Protein AF-A0A6N1X155-F1 (afdb_monomer)

Solvent-accessible surface area (backbone atoms only — not comparable to full-atom values): 20532 Å² total; per-residue (Å²): 117,74,68,61,56,53,57,52,52,54,53,52,52,53,53,53,52,58,60,55,64,71,73,68,86,81,75,84,86,87,83,84,83,88,81,88,90,82,86,84,84,89,85,82,80,82,87,67,89,56,66,63,59,52,60,60,65,64,61,71,56,72,65,57,56,65,49,38,53,45,31,53,48,38,38,50,52,29,49,52,49,33,46,54,55,66,66,45,98,46,94,70,56,56,69,66,59,52,50,45,31,51,52,30,34,50,54,18,46,53,34,31,52,35,28,76,69,68,74,38,55,45,38,47,24,35,14,53,25,25,33,35,50,17,24,44,22,54,66,71,66,38,57,78,56,20,69,49,23,49,54,47,14,44,52,24,45,48,48,35,53,52,54,46,32,74,77,71,54,84,53,77,60,55,57,35,49,46,50,19,47,51,25,38,41,50,12,58,51,27,61,69,42,88,90,31,55,67,64,12,53,52,25,38,50,52,13,46,53,29,46,39,59,46,51,39,62,98,47,68,79,51,64,35,59,69,52,36,52,52,36,44,48,50,36,51,53,52,50,52,51,38,53,74,38,60,49,54,79,87,48,49,63,63,50,52,53,46,44,49,49,46,27,51,31,27,19,33,23,44,12,41,20,51,51,17,63,67,27,66,62,101,76,75,83,96,70,94,72,83,93,77,76,69,86,86,83,31,45,64,76,32,29,62,21,27,42,30,28,23,52,9,36,46,28,36,51,50,14,52,51,49,48,50,39,39,73,40,51,49,80,47,86,67,42,55,44,57,23,41,50,29,36,48,50,11,53,52,27,33,51,49,15,59,75,64,38,74,75,83,74,76,74,82,81,81,80,77,78,88,76,75,79,81,83,128

Foldseek 3Di:
DVVVVVVVVVVVVVVVVVVVVVPPPPDDDDDDDDDDDDDDDDDDDDDPPCVVVVVVVPCPPPPVVVLCPLLVVLLVVLVVLLVVQCPPPDPDRPVVLNVLSVVLNVQSVVLSVCSVVVNDPSLLSSLSSLLSQLLSCVLVVVLVSVLVSQLRSLVSLLVSLVVLCVVPNDDPLSVLLNQLSVLQSQLSNLVSDPPSNVVSLVSNLSSLVSLLVNLPVLFDQLQPVVLLVVLVVVLVVLLVLLVVLAPDPVCSVVSNSSSNSLSSSLSSLVRSLVCLVPQDAPDDDDDDDDPPDDDSPHHVQLNQLSVLQNQLSVLQSQLVSLVSCCVRHHNDNSSSNSNSNSNSSSSSSNSSSVSSGDDDPPPPPPPDDPPDDPDD

InterPro domains:
  IPR012506 Lysoplasmalogenase-like [PF07947] (145-354)
  IPR012506 Lysoplasmalogenase-like [PTHR31885] (122-354)

pLDDT: mean 75.13, std 22.36, range [29.08, 97.75]

Nearest PDB structures (foldseek):
  6sgw-assembly1_E  TM=1.760E-01  e=1.455E-01  Mycolicibacterium smegmatis MC2 155
  8evm-assembly1_A  TM=2.713E-01  e=6.858E+00  synthetic construct

Radius of gyration: 26.35 Å; Cα contacts (8 Å, |Δi|>4): 391; chains: 1; bounding box: 69×54×85 Å

Secondary structure (DSSP, 8-state):
-HHHHHHHHHHHHHHHHHHHHTSS--------PPPP--PPPS------TTHHHHHHHT--HHHHHHHHHHHHHHHHHHHHHHHHHHTSSSSS--HHHHHHHHHHHHHHHHHHHHHHTTSS-HHHHHHHHHHHHHHHHHHTT-HHHHHHHHHHHHHHHHHHHHHHHHHH---HHHHHHHHHHHHHHHHHHHHHSTT-HHHHHHHHHHHHHHHHHHHHTTS-TT--HHHHHHHHHHHHHHHHHHHHTT--GGGHHHHHHHHHHHHHHHHHHHHHHHHHHHSPPS-S------S--------GGGHHHHHHHHHHHHHHHHHHHHHHHHHHT-PPTTHHHHHHHHHHHHHHHHHHHHHTSPPP----TT-S--------

Mean predicted aligned error: 14.25 Å

Organism: NCBI:txid2743470

Structure (mmCIF, N/CA/C/O backbone):
data_AF-A0A6N1X155-F1
#
_entry.id   AF-A0A6N1X155-F1
#
loop_
_atom_site.group_PDB
_atom_site.id
_atom_site.type_symbol
_atom_site.label_atom_id
_atom_site.label_alt_id
_atom_site.label_comp_id
_atom_site.label_asym_id
_atom_site.label_entity_id
_atom_site.label_seq_id
_atom_site.pdbx_PDB_ins_code
_atom_site.Cartn_x
_atom_site.Cartn_y
_atom_site.Cartn_z
_atom_site.occupancy
_atom_site.B_iso_or_equiv
_atom_site.auth_seq_id
_atom_site.auth_comp_id
_atom_site.auth_asym_id
_atom_site.auth_atom_id
_atom_site.pdbx_PDB_model_num
ATOM 1 N N . MET A 1 1 ? -30.828 19.030 -16.051 1.00 44.31 1 MET A N 1
ATOM 2 C CA . MET A 1 1 ? -29.361 18.839 -15.888 1.00 44.31 1 MET A CA 1
ATOM 3 C C . MET A 1 1 ? -28.660 19.976 -15.125 1.00 44.31 1 MET A C 1
ATOM 5 O O . MET A 1 1 ? -27.692 19.702 -14.430 1.00 44.31 1 MET A O 1
ATOM 9 N N . HIS A 1 2 ? -29.163 21.218 -15.138 1.00 33.34 2 HIS A N 1
ATOM 10 C CA . HIS A 1 2 ? -28.536 22.354 -14.431 1.00 33.34 2 HIS A CA 1
ATOM 11 C C . HIS A 1 2 ? -28.698 22.334 -12.887 1.00 33.34 2 HIS A C 1
ATOM 13 O O . HIS A 1 2 ? -27.871 22.870 -12.153 1.00 33.34 2 HIS A O 1
ATOM 19 N N . GLN A 1 3 ? -29.732 21.662 -12.369 1.00 35.00 3 GLN A N 1
ATOM 20 C CA . GLN A 1 3 ? -30.029 21.592 -10.927 1.00 35.00 3 GLN A CA 1
ATOM 21 C C . GLN A 1 3 ? -29.214 20.504 -10.195 1.00 35.00 3 GLN A C 1
ATOM 23 O O . GLN A 1 3 ? -28.827 20.687 -9.043 1.00 35.00 3 GLN A O 1
ATOM 28 N N . ALA A 1 4 ? -28.845 19.423 -10.894 1.00 34.06 4 ALA A N 1
ATOM 29 C CA . ALA A 1 4 ? -27.973 18.367 -10.368 1.00 34.06 4 ALA A CA 1
ATOM 30 C C . ALA A 1 4 ? -26.516 18.846 -10.197 1.00 34.06 4 ALA A C 1
ATOM 32 O O . ALA A 1 4 ? -25.885 18.551 -9.184 1.00 34.06 4 ALA A O 1
ATOM 33 N N . ALA A 1 5 ? -26.011 19.673 -11.120 1.00 34.91 5 ALA A N 1
ATOM 34 C CA . ALA A 1 5 ? -24.670 20.259 -11.028 1.00 34.91 5 ALA A CA 1
ATOM 35 C C . ALA A 1 5 ? -24.524 21.235 -9.840 1.00 34.91 5 ALA A C 1
ATOM 37 O O . ALA A 1 5 ? -23.495 21.241 -9.161 1.00 34.91 5 ALA A O 1
ATOM 38 N N . LYS A 1 6 ? -25.578 22.001 -9.513 1.00 35.81 6 LYS A N 1
ATOM 39 C CA . LYS A 1 6 ? -25.585 22.905 -8.347 1.00 35.81 6 LYS A CA 1
ATOM 40 C C . LYS A 1 6 ? -25.570 22.149 -7.010 1.00 35.81 6 LYS A C 1
ATOM 42 O O . LYS A 1 6 ? -24.906 22.592 -6.074 1.00 35.81 6 LYS A O 1
ATOM 47 N N . HIS A 1 7 ? -26.223 20.987 -6.917 1.00 39.19 7 HIS A N 1
ATOM 48 C CA . HIS A 1 7 ? -26.194 20.156 -5.705 1.00 39.19 7 HIS A CA 1
ATOM 49 C C . HIS A 1 7 ? -24.873 19.404 -5.491 1.00 39.19 7 HIS A C 1
ATOM 51 O O . HIS A 1 7 ? -24.472 19.211 -4.341 1.00 39.19 7 HIS A O 1
ATOM 57 N N . VAL A 1 8 ? -24.162 19.036 -6.559 1.00 43.91 8 VAL A N 1
ATOM 58 C CA . VAL A 1 8 ? -22.811 18.454 -6.459 1.00 43.91 8 VAL A CA 1
ATOM 59 C C . VAL A 1 8 ? -21.785 19.524 -6.054 1.00 43.91 8 VAL A C 1
ATOM 61 O O . VAL A 1 8 ? -20.972 19.287 -5.160 1.00 43.91 8 VAL A O 1
ATOM 64 N N . GLY A 1 9 ? -21.888 20.739 -6.609 1.00 35.25 9 GLY A N 1
ATOM 65 C CA . GLY A 1 9 ? -21.005 21.862 -6.267 1.00 35.25 9 GLY A CA 1
ATOM 66 C C . GLY A 1 9 ? -21.141 22.362 -4.822 1.00 35.25 9 GLY A C 1
ATOM 67 O O . GLY A 1 9 ? -20.134 22.661 -4.176 1.00 35.25 9 GLY A O 1
ATOM 68 N N . LEU A 1 10 ? -22.363 22.397 -4.269 1.00 42.34 10 LEU A N 1
ATOM 69 C CA . LEU A 1 10 ? -22.578 22.782 -2.865 1.00 42.34 10 LEU A CA 1
ATOM 70 C C . LEU A 1 10 ? -21.999 21.753 -1.879 1.00 42.34 10 LEU A C 1
ATOM 72 O O . LEU A 1 10 ? -21.424 22.132 -0.859 1.00 42.34 10 LEU A O 1
ATOM 76 N N . LYS A 1 11 ? -22.102 20.454 -2.194 1.00 42.59 11 LYS A N 1
ATOM 77 C CA . LYS A 1 11 ? -21.563 19.378 -1.346 1.00 42.59 11 LYS A CA 1
ATOM 78 C C . LYS A 1 11 ? -20.029 19.335 -1.364 1.00 42.59 11 LYS A C 1
ATOM 80 O O . LYS A 1 11 ? -19.429 19.096 -0.320 1.00 42.59 11 LYS A O 1
ATOM 85 N N . ALA A 1 12 ? -19.394 19.652 -2.496 1.00 36.44 12 ALA A N 1
ATOM 86 C CA . ALA A 1 12 ? -17.934 19.746 -2.604 1.00 36.44 12 ALA A CA 1
ATOM 87 C C . ALA A 1 12 ? -17.347 20.935 -1.814 1.00 36.44 12 ALA A C 1
ATOM 89 O O . ALA A 1 12 ? -16.313 20.799 -1.159 1.00 36.44 12 ALA A O 1
ATOM 90 N N . ARG A 1 13 ? -18.032 22.089 -1.801 1.00 40.59 13 ARG A N 1
ATOM 91 C CA . ARG A 1 13 ? -17.619 23.258 -1.000 1.00 40.59 13 ARG A CA 1
ATOM 92 C C . ARG A 1 13 ? -17.773 23.033 0.506 1.00 40.59 13 ARG A C 1
ATOM 94 O O . ARG A 1 13 ? -16.893 23.432 1.265 1.00 40.59 13 ARG A O 1
ATOM 101 N N . ALA A 1 14 ? -18.826 22.335 0.935 1.00 43.00 14 ALA A N 1
ATOM 102 C CA . ALA A 1 14 ? -18.977 21.923 2.332 1.00 43.00 14 ALA A CA 1
ATOM 103 C C . ALA A 1 14 ? -17.871 20.937 2.763 1.00 43.00 14 ALA A C 1
ATOM 105 O O . ALA A 1 14 ? -17.342 21.048 3.866 1.00 43.00 14 ALA A O 1
ATOM 106 N N . PHE A 1 15 ? -17.466 20.026 1.870 1.00 41.22 15 PHE A N 1
ATOM 107 C CA . PHE A 1 15 ? -16.380 19.068 2.107 1.00 41.22 15 PHE A CA 1
ATOM 108 C C . PHE A 1 15 ? -15.010 19.753 2.288 1.00 41.22 15 PHE A C 1
ATOM 110 O O . PHE A 1 15 ? -14.262 19.401 3.198 1.00 41.22 15 PHE A O 1
ATOM 117 N N . LEU A 1 16 ? -14.707 20.781 1.486 1.00 40.12 16 LEU A N 1
ATOM 118 C CA . LEU A 1 16 ? -13.463 21.560 1.590 1.00 40.12 16 LEU A CA 1
ATOM 119 C C . LEU A 1 16 ? -13.430 22.488 2.819 1.00 40.12 16 LEU A C 1
ATOM 121 O O . LEU A 1 16 ? -12.398 22.589 3.480 1.00 40.12 16 LEU A O 1
ATOM 125 N N . SER A 1 17 ? -14.561 23.104 3.178 1.00 39.00 17 SER A N 1
ATOM 126 C CA . SER A 1 17 ? -14.675 23.966 4.367 1.00 39.00 17 SER A CA 1
ATOM 127 C C . SER A 1 17 ? -14.516 23.183 5.684 1.00 39.00 17 SER A C 1
ATOM 129 O O . SER A 1 17 ? -13.839 23.645 6.604 1.00 39.00 17 SER A O 1
ATOM 131 N N . LEU A 1 18 ? -15.047 21.955 5.756 1.00 46.91 18 LEU A N 1
ATOM 132 C CA . LEU A 1 18 ? -14.885 21.063 6.914 1.00 46.91 18 LEU A CA 1
ATOM 133 C C . LEU A 1 18 ? -13.457 20.502 7.049 1.00 46.91 18 LEU A C 1
ATOM 135 O O . LEU A 1 18 ? -12.967 20.332 8.167 1.00 46.91 18 LEU A O 1
ATOM 139 N N . ALA A 1 19 ? -12.762 20.265 5.931 1.00 37.50 19 ALA A N 1
ATOM 140 C CA . ALA A 1 19 ? -11.359 19.849 5.944 1.00 37.50 19 ALA A CA 1
ATOM 141 C C . ALA A 1 19 ? -10.424 20.964 6.457 1.00 37.50 19 ALA A C 1
ATOM 143 O O . ALA A 1 19 ? -9.478 20.684 7.192 1.00 37.50 19 ALA A O 1
ATOM 144 N N . GLN A 1 20 ? -10.720 22.229 6.139 1.00 40.66 20 GLN A N 1
ATOM 145 C CA . GLN A 1 20 ? -9.919 23.382 6.571 1.00 40.66 20 GLN A CA 1
ATOM 146 C C . GLN A 1 20 ? -10.134 23.755 8.049 1.00 40.66 20 GLN A C 1
ATOM 148 O O . GLN A 1 20 ? -9.168 24.085 8.736 1.00 40.66 20 GLN A O 1
ATOM 153 N N . GLY A 1 21 ? -11.354 23.616 8.584 1.00 34.62 21 GLY A N 1
ATOM 154 C CA . GLY A 1 21 ? -11.645 23.917 9.996 1.00 34.62 21 GLY A CA 1
ATOM 155 C C . GLY A 1 21 ? -10.928 23.011 11.010 1.00 34.62 21 GLY A C 1
ATOM 156 O O . GLY A 1 21 ? -10.745 23.394 12.163 1.00 34.62 21 GLY A O 1
ATOM 157 N N . THR A 1 22 ? -10.463 21.832 10.584 1.00 43.00 22 THR A N 1
ATOM 158 C CA . THR A 1 22 ? -9.804 20.847 11.463 1.00 43.00 22 THR A CA 1
ATOM 159 C C . THR A 1 22 ? -8.296 21.117 11.637 1.00 43.00 22 THR A C 1
ATOM 161 O O . THR A 1 22 ? -7.677 20.588 12.556 1.00 43.00 22 THR A O 1
ATOM 164 N N . LEU A 1 23 ? -7.690 21.971 10.799 1.00 37.03 23 LEU A N 1
ATOM 165 C CA . LEU A 1 23 ? -6.257 22.307 10.859 1.00 37.03 23 LEU A CA 1
ATOM 166 C C . LEU A 1 23 ? -5.939 23.555 11.708 1.00 37.03 23 LEU A C 1
ATOM 168 O O . LEU A 1 23 ? -4.774 23.782 12.022 1.00 37.03 23 LEU A O 1
ATOM 172 N N . ALA A 1 24 ? -6.946 24.336 12.117 1.00 36.00 24 ALA A N 1
ATOM 173 C CA . ALA A 1 24 ? -6.753 25.644 12.757 1.00 36.00 24 ALA A CA 1
ATOM 174 C C . ALA A 1 24 ? -6.811 25.652 14.303 1.00 36.00 24 ALA A C 1
ATOM 176 O O . ALA A 1 24 ? -6.551 26.683 14.911 1.00 36.00 24 ALA A O 1
ATOM 177 N N . GLN A 1 25 ? -7.112 24.534 14.978 1.00 38.69 25 GLN A N 1
ATOM 178 C CA . GLN A 1 25 ? -7.273 24.500 16.449 1.00 38.69 25 GLN A CA 1
ATOM 179 C C . GLN A 1 25 ? -5.976 24.202 17.228 1.00 38.69 25 GLN A C 1
ATOM 181 O O . GLN A 1 25 ? -5.989 23.545 18.265 1.00 38.69 25 GLN A O 1
ATOM 186 N N . GLY A 1 26 ? -4.838 24.682 16.727 1.00 35.69 26 GLY A N 1
ATOM 187 C CA . GLY A 1 26 ? -3.516 24.451 17.311 1.00 35.69 26 GLY A CA 1
ATOM 188 C C . GLY A 1 26 ? -2.750 25.737 17.599 1.00 35.69 26 GLY A C 1
ATOM 189 O O . GLY A 1 26 ? -1.604 25.846 17.180 1.00 35.69 26 GLY A O 1
ATOM 190 N N . THR A 1 27 ? -3.351 26.711 18.285 1.00 35.53 27 THR A N 1
ATOM 191 C CA . THR A 1 27 ? -2.631 27.889 18.796 1.00 35.53 27 THR A CA 1
ATOM 192 C C . THR A 1 27 ? -3.031 28.163 20.242 1.00 35.53 27 THR A C 1
ATOM 194 O O . THR A 1 27 ? -4.161 28.548 20.532 1.00 35.53 27 THR A O 1
ATOM 197 N N . LEU A 1 28 ? -2.082 27.896 21.140 1.00 33.34 28 LEU A N 1
ATOM 198 C CA . LEU A 1 28 ? -2.132 28.107 22.584 1.00 33.34 28 LEU A CA 1
ATOM 199 C C . LEU A 1 28 ? -2.349 29.588 22.925 1.00 33.34 28 LEU A C 1
ATOM 201 O O . LEU A 1 28 ? -1.614 30.449 22.441 1.00 33.34 28 LEU A O 1
ATOM 205 N N . SER A 1 29 ? -3.325 29.857 23.796 1.00 29.08 29 SER A N 1
ATOM 206 C CA . SER A 1 29 ? -3.520 31.160 24.437 1.00 29.08 29 SER A CA 1
ATOM 207 C C . SER A 1 29 ? -2.417 31.377 25.471 1.00 29.08 29 SER A C 1
ATOM 209 O O . SER A 1 29 ? -2.269 30.592 26.406 1.00 29.08 29 SER A O 1
ATOM 211 N N . LYS A 1 30 ? -1.619 32.420 25.256 1.00 36.66 30 LYS A N 1
ATOM 212 C CA . LYS A 1 30 ? -0.518 32.872 26.105 1.00 36.66 30 LYS A CA 1
ATOM 213 C C . LYS A 1 30 ? -1.077 33.954 27.030 1.00 36.66 30 LYS A C 1
ATOM 215 O O . LYS A 1 30 ? -1.231 35.077 26.578 1.00 36.66 30 LYS A O 1
ATOM 220 N N . ASP A 1 31 ? -1.395 33.621 28.276 1.00 35.88 31 ASP A N 1
ATOM 221 C CA . ASP A 1 31 ? -1.484 34.614 29.352 1.00 35.88 31 ASP A CA 1
ATOM 222 C C . ASP A 1 31 ? -1.602 33.919 30.708 1.00 35.88 31 ASP A C 1
ATOM 224 O O . ASP A 1 31 ? -2.667 33.443 31.073 1.00 35.88 31 ASP A O 1
ATOM 228 N N . GLU A 1 32 ? -0.493 33.869 31.447 1.00 36.69 32 GLU A N 1
ATOM 229 C CA . GLU A 1 32 ? -0.497 33.833 32.912 1.00 36.69 32 GLU A CA 1
ATOM 230 C C . GLU A 1 32 ? 0.914 34.182 33.417 1.00 36.69 32 GLU A C 1
ATOM 232 O O . GLU A 1 32 ? 1.888 33.460 33.199 1.00 36.69 32 GLU A O 1
ATOM 237 N N . ARG A 1 33 ? 1.044 35.363 34.035 1.00 30.84 33 ARG A N 1
ATOM 238 C CA . ARG A 1 33 ? 2.262 35.814 34.731 1.00 30.84 33 ARG A CA 1
ATOM 239 C C . ARG A 1 33 ? 2.357 35.132 36.102 1.00 30.84 33 ARG A C 1
ATOM 241 O O . ARG A 1 33 ? 1.324 35.007 36.758 1.00 30.84 33 ARG A O 1
ATOM 248 N N . PRO A 1 34 ? 3.556 34.831 36.629 1.00 34.59 34 PRO A N 1
ATOM 249 C CA . PRO A 1 34 ? 3.689 34.390 38.011 1.00 34.59 34 PRO A CA 1
ATOM 250 C C . PRO A 1 34 ? 3.770 35.597 38.962 1.00 34.59 34 PRO A C 1
ATOM 252 O O . PRO A 1 34 ? 4.562 36.520 38.756 1.00 34.59 34 PRO A O 1
ATOM 255 N N . ARG A 1 35 ? 2.951 35.591 40.021 1.00 31.91 35 ARG A N 1
ATOM 256 C CA . ARG A 1 35 ? 3.115 36.468 41.190 1.00 31.91 35 ARG A CA 1
ATOM 257 C C . ARG A 1 35 ? 4.077 35.823 42.193 1.00 31.91 35 ARG A C 1
ATOM 259 O O . ARG A 1 35 ? 3.964 34.646 42.509 1.00 31.91 35 ARG A O 1
ATOM 266 N N . SER A 1 36 ? 4.998 36.655 42.666 1.00 35.38 36 SER A N 1
ATOM 267 C CA . SER A 1 36 ? 5.933 36.478 43.782 1.00 35.38 36 SER A CA 1
ATOM 268 C C . SER A 1 36 ? 5.241 36.122 45.106 1.00 35.38 36 SER A C 1
ATOM 270 O O . SER A 1 36 ? 4.197 36.704 45.404 1.00 35.38 36 SER A O 1
ATOM 272 N N . SER A 1 37 ? 5.841 35.227 45.906 1.00 32.78 37 SER A N 1
ATOM 273 C CA . SER A 1 37 ? 6.238 35.455 47.320 1.00 32.78 37 SER A CA 1
ATOM 274 C C . SER A 1 37 ? 6.553 34.137 48.055 1.00 32.78 37 SER A C 1
ATOM 276 O O . SER A 1 37 ? 5.713 33.245 48.076 1.00 32.78 37 SER A O 1
ATOM 278 N N . ALA A 1 38 ? 7.757 34.037 48.645 1.00 35.28 38 ALA A N 1
ATOM 279 C CA . ALA A 1 38 ? 8.074 33.448 49.966 1.00 35.28 38 ALA A CA 1
ATOM 280 C C . ALA A 1 38 ? 9.528 32.920 50.030 1.00 35.28 38 ALA A C 1
ATOM 282 O O . ALA A 1 38 ? 9.908 32.016 49.289 1.00 35.28 38 ALA A O 1
ATOM 283 N N . GLU A 1 39 ? 10.327 33.488 50.939 1.00 39.75 39 GLU A N 1
ATOM 284 C CA . GLU A 1 39 ? 11.624 32.960 51.397 1.00 39.75 39 GLU A CA 1
ATOM 285 C C . GLU A 1 39 ? 11.467 31.614 52.135 1.00 39.75 39 GLU A C 1
ATOM 287 O O . GLU A 1 39 ? 10.450 31.406 52.804 1.00 39.75 39 GLU A O 1
ATOM 292 N N . PRO A 1 40 ? 12.472 30.715 52.103 1.00 35.41 40 PRO A N 1
ATOM 293 C CA . PRO A 1 40 ? 12.448 29.495 52.899 1.00 35.41 40 PRO A CA 1
ATOM 294 C C . PRO A 1 40 ? 12.982 29.742 54.328 1.00 35.41 40 PRO A C 1
ATOM 296 O O . PRO A 1 40 ? 13.983 30.445 54.502 1.00 35.41 40 PRO A O 1
ATOM 299 N N . PRO A 1 41 ? 12.376 29.147 55.372 1.00 36.97 41 PRO A N 1
ATOM 300 C CA . PRO A 1 41 ? 12.873 29.260 56.738 1.00 36.97 41 PRO A CA 1
ATOM 301 C C . PRO A 1 41 ? 14.146 28.427 56.968 1.00 36.97 41 PRO A C 1
ATOM 303 O O . PRO A 1 41 ? 14.305 27.317 56.459 1.00 36.97 41 PRO A O 1
ATOM 306 N N . LYS A 1 42 ? 15.054 28.977 57.786 1.00 42.38 42 LYS A N 1
ATOM 307 C CA . LYS A 1 42 ? 16.280 28.334 58.279 1.00 42.38 42 LYS A CA 1
ATOM 308 C C . LYS A 1 42 ? 15.950 27.166 59.214 1.00 42.38 42 LYS A C 1
ATOM 310 O O . LYS A 1 42 ? 15.298 27.367 60.233 1.00 42.38 42 LYS A O 1
ATOM 315 N N . GLY A 1 43 ? 16.519 25.996 58.918 1.00 46.09 43 GLY A N 1
ATOM 316 C CA . GLY A 1 43 ? 16.639 24.876 59.854 1.00 46.09 43 GLY A CA 1
ATOM 317 C C . GLY A 1 43 ? 15.928 23.604 59.402 1.00 46.09 43 GLY A C 1
ATOM 318 O O . GLY A 1 43 ? 14.766 23.399 59.729 1.00 46.09 43 GLY A O 1
ATOM 319 N N . SER A 1 44 ? 16.644 22.724 58.696 1.00 34.19 44 SER A N 1
ATOM 320 C CA . SER A 1 44 ? 16.386 21.274 58.623 1.00 34.19 44 SER A CA 1
ATOM 321 C C . SER A 1 44 ? 17.636 20.549 58.085 1.00 34.19 44 SER A C 1
ATOM 323 O O . SER A 1 44 ? 18.404 21.161 57.340 1.00 34.19 44 SER A O 1
ATOM 325 N N . PRO A 1 45 ? 17.905 19.304 58.524 1.00 44.06 45 PRO A N 1
ATOM 326 C CA . PRO A 1 45 ? 19.233 18.691 58.500 1.00 44.06 45 PRO A CA 1
ATOM 327 C C . PRO A 1 45 ? 19.616 18.091 57.138 1.00 44.06 45 PRO A C 1
ATOM 329 O O . PRO A 1 45 ? 18.758 17.801 56.312 1.00 44.06 45 PRO A O 1
ATOM 332 N N . ALA A 1 46 ? 20.931 17.916 56.962 1.00 43.47 46 ALA A N 1
ATOM 333 C CA . ALA A 1 46 ? 21.659 17.271 55.866 1.00 43.47 46 ALA A CA 1
ATOM 334 C C . ALA A 1 46 ? 20.821 16.426 54.883 1.00 43.47 46 ALA A C 1
ATOM 336 O O . ALA A 1 46 ? 20.258 15.395 55.254 1.00 43.47 46 ALA A O 1
ATOM 337 N N . SER A 1 47 ? 20.833 16.816 53.605 1.00 42.50 47 SER A N 1
ATOM 338 C CA . SER A 1 47 ? 20.362 15.985 52.498 1.00 42.50 47 SER A CA 1
ATOM 339 C C . SER A 1 47 ? 21.215 14.706 52.414 1.00 42.50 47 SER A C 1
ATOM 341 O O . SER A 1 47 ? 22.431 14.784 52.215 1.00 42.50 47 SER A O 1
ATOM 343 N N . PRO A 1 48 ? 20.632 13.505 52.589 1.00 41.22 48 PRO A N 1
ATOM 344 C CA . PRO A 1 48 ? 21.370 12.267 52.422 1.00 41.22 48 PRO A CA 1
ATOM 345 C C . PRO A 1 48 ? 21.557 11.983 50.928 1.00 41.22 48 PRO A C 1
ATOM 347 O O . PRO A 1 48 ? 20.715 12.317 50.102 1.00 41.22 48 PRO A O 1
ATOM 350 N N . ALA A 1 49 ? 22.668 11.331 50.597 1.00 45.19 49 ALA A N 1
ATOM 351 C CA . ALA A 1 49 ? 23.184 11.015 49.263 1.00 45.19 49 ALA A CA 1
ATOM 352 C C . ALA A 1 49 ? 22.290 10.131 48.344 1.00 45.19 49 ALA A C 1
ATOM 354 O O . ALA A 1 49 ? 22.802 9.410 47.487 1.00 45.19 49 ALA A O 1
ATOM 355 N N . TRP A 1 50 ? 20.963 10.158 48.492 1.00 42.22 50 TRP A N 1
ATOM 356 C CA . TRP A 1 50 ? 19.996 9.466 47.631 1.00 42.22 50 TRP A CA 1
ATOM 357 C C . TRP A 1 50 ? 19.546 10.306 46.423 1.00 42.22 50 TRP A C 1
ATOM 359 O O . TRP A 1 50 ? 19.166 9.739 45.402 1.00 42.22 50 TRP A O 1
ATOM 369 N N . GLU A 1 51 ? 19.701 11.632 46.466 1.00 42.06 51 GLU A N 1
ATOM 370 C CA . GLU A 1 51 ? 19.257 12.547 45.397 1.00 42.06 51 GLU A CA 1
ATOM 371 C C . GLU A 1 51 ? 20.050 12.382 44.077 1.00 42.06 51 GLU A C 1
ATOM 373 O O . GLU A 1 51 ? 19.550 12.635 42.978 1.00 42.06 51 GLU A O 1
ATOM 378 N N . VAL A 1 52 ? 21.272 11.839 44.146 1.00 47.47 52 VAL A N 1
ATOM 379 C CA . VAL A 1 52 ? 22.072 11.513 42.948 1.00 47.47 52 VAL A CA 1
ATOM 380 C C . VAL A 1 52 ? 21.586 10.222 42.274 1.00 47.47 52 VAL A C 1
ATOM 382 O O . VAL A 1 52 ? 21.677 10.094 41.051 1.00 47.47 52 VAL A O 1
ATOM 385 N N . ARG A 1 53 ? 21.003 9.275 43.026 1.00 39.50 53 ARG A N 1
ATOM 386 C CA . ARG A 1 53 ? 20.412 8.061 42.436 1.00 39.50 53 ARG A CA 1
ATOM 387 C C . ARG A 1 53 ? 19.124 8.369 41.673 1.00 39.50 53 ARG A C 1
ATOM 389 O O . ARG A 1 53 ? 18.918 7.783 40.611 1.00 39.50 53 ARG A O 1
ATOM 396 N N . ASP A 1 54 ? 18.346 9.351 42.120 1.00 42.53 54 ASP A N 1
ATOM 397 C CA . ASP A 1 54 ? 17.129 9.775 41.417 1.00 42.53 54 ASP A CA 1
ATOM 398 C C . ASP A 1 54 ? 17.415 10.669 40.201 1.00 42.53 54 ASP A C 1
ATOM 400 O O . ASP A 1 54 ? 16.685 10.629 39.209 1.00 42.53 54 ASP A O 1
ATOM 404 N N . THR A 1 55 ? 18.552 11.370 40.190 1.00 45.53 55 THR A N 1
ATOM 405 C CA . THR A 1 55 ? 19.000 12.124 39.006 1.00 45.53 55 THR A CA 1
ATOM 406 C C . THR A 1 55 ? 19.478 11.195 37.874 1.00 45.53 55 THR A C 1
ATOM 408 O O . THR A 1 55 ? 19.304 11.509 36.696 1.00 45.53 55 THR A O 1
ATOM 411 N N . ILE A 1 56 ? 19.998 10.003 38.199 1.00 43.19 56 ILE A N 1
ATOM 412 C CA . ILE A 1 56 ? 20.342 8.965 37.206 1.00 43.19 56 ILE A CA 1
ATOM 413 C C . ILE A 1 56 ? 19.107 8.123 36.826 1.00 43.19 56 ILE A C 1
ATOM 415 O O . ILE A 1 56 ? 19.001 7.677 35.681 1.00 43.19 56 ILE A O 1
ATOM 419 N N . ALA A 1 57 ? 18.120 7.981 37.719 1.00 39.88 57 ALA A N 1
ATOM 420 C CA . ALA A 1 57 ? 16.822 7.368 37.409 1.00 39.88 57 ALA A CA 1
ATOM 421 C C . ALA A 1 57 ? 15.924 8.246 36.505 1.00 39.88 57 ALA A C 1
ATOM 423 O O . ALA A 1 57 ? 15.016 7.733 35.848 1.00 39.88 57 ALA A O 1
ATOM 424 N N . GLY A 1 58 ? 16.208 9.551 36.417 1.0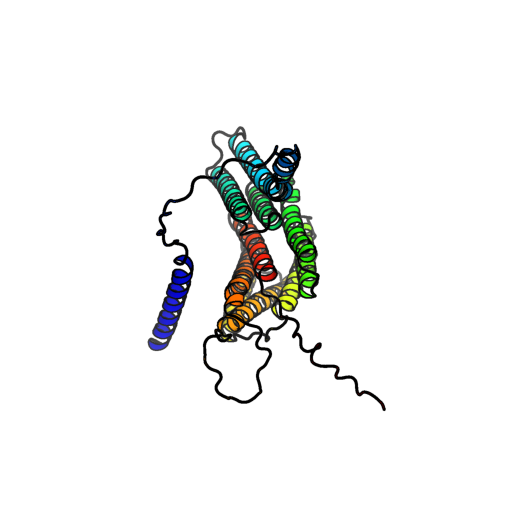0 40.06 58 GLY A N 1
ATOM 425 C CA . GLY A 1 58 ? 15.529 10.517 35.545 1.00 40.06 58 GLY A CA 1
ATOM 426 C C . GLY A 1 58 ? 15.984 10.510 34.081 1.00 40.06 58 GLY A C 1
ATOM 427 O O . GLY A 1 58 ? 15.354 11.147 33.234 1.00 40.06 58 GLY A O 1
ATOM 428 N N . MET A 1 59 ? 17.024 9.748 33.729 1.00 41.91 59 MET A N 1
ATOM 429 C CA . MET A 1 59 ? 17.316 9.443 32.331 1.00 41.91 59 MET A CA 1
ATOM 430 C C . MET A 1 59 ? 16.358 8.351 31.851 1.00 41.91 59 MET A C 1
ATOM 432 O O . MET A 1 59 ? 16.704 7.175 31.752 1.00 41.91 59 MET A O 1
ATOM 436 N N . HIS A 1 60 ? 15.140 8.760 31.487 1.00 47.81 60 HIS A N 1
ATOM 437 C CA . HIS A 1 60 ? 14.203 7.996 30.657 1.00 47.81 60 HIS A CA 1
ATOM 438 C C . HIS A 1 60 ? 14.783 7.735 29.248 1.00 47.81 60 HIS A C 1
ATOM 440 O O . HIS A 1 60 ? 14.140 7.979 28.230 1.00 47.81 60 HIS A O 1
ATOM 446 N N . LEU A 1 61 ? 15.992 7.189 29.147 1.00 50.59 61 LEU A N 1
ATOM 447 C CA . LEU A 1 61 ? 16.665 6.907 27.890 1.00 50.59 61 LEU A CA 1
ATOM 448 C C . LEU A 1 61 ? 16.152 5.696 27.069 1.00 50.59 61 LEU A C 1
ATOM 450 O O . LEU A 1 61 ? 16.645 5.560 25.952 1.00 50.59 61 LEU A O 1
ATOM 454 N N . PRO A 1 62 ? 15.157 4.850 27.440 1.00 53.81 62 PRO A N 1
ATOM 455 C CA . PRO A 1 62 ? 14.818 3.707 26.583 1.00 53.81 62 PRO A CA 1
ATOM 456 C C . PRO A 1 62 ? 13.718 3.979 25.541 1.00 53.81 62 PRO A C 1
ATOM 458 O O . PRO A 1 62 ? 13.595 3.220 24.581 1.00 53.81 62 PRO A O 1
ATOM 461 N N . ARG A 1 63 ? 12.903 5.040 25.672 1.00 52.47 63 ARG A N 1
ATOM 462 C CA . ARG A 1 63 ? 11.830 5.323 24.689 1.00 52.47 63 ARG A CA 1
ATOM 463 C C . ARG A 1 63 ? 12.310 6.170 23.520 1.00 52.47 63 ARG A C 1
ATOM 465 O O . ARG A 1 63 ? 11.922 5.900 22.389 1.00 52.47 63 ARG A O 1
ATOM 472 N N . TYR A 1 64 ? 13.171 7.145 23.789 1.00 50.88 64 TYR A N 1
ATOM 473 C CA . TYR A 1 64 ? 13.713 8.033 22.766 1.00 50.88 64 TYR A CA 1
ATOM 474 C C . TYR A 1 64 ? 14.825 7.329 21.978 1.00 50.88 64 TYR A C 1
ATOM 476 O O . TYR A 1 64 ? 14.742 7.288 20.762 1.00 50.88 64 TYR A O 1
ATOM 484 N N . ALA A 1 65 ? 15.773 6.641 22.625 1.00 47.28 65 ALA A N 1
ATOM 485 C CA . ALA A 1 65 ? 16.866 5.952 21.923 1.00 47.28 65 ALA A CA 1
ATOM 486 C C . ALA A 1 65 ? 16.385 4.854 20.944 1.00 47.28 65 ALA A C 1
ATOM 488 O O . ALA A 1 65 ? 16.883 4.758 19.824 1.00 47.28 65 ALA A O 1
ATOM 489 N N . LEU A 1 66 ? 15.357 4.076 21.312 1.00 52.94 66 LEU A N 1
ATOM 490 C CA . LEU A 1 66 ? 14.755 3.063 20.429 1.00 52.94 66 LEU A CA 1
ATOM 491 C C . LEU A 1 66 ? 13.826 3.677 19.363 1.00 52.94 66 LEU A C 1
ATOM 493 O O . LEU A 1 66 ? 13.673 3.126 18.276 1.00 52.94 66 LEU A O 1
ATOM 497 N N . ALA A 1 67 ? 13.201 4.822 19.659 1.00 54.03 67 ALA A N 1
ATOM 498 C CA . ALA A 1 67 ? 12.459 5.599 18.665 1.00 54.03 67 ALA A CA 1
ATOM 499 C C . ALA A 1 67 ? 13.384 6.337 17.682 1.00 54.03 67 ALA A C 1
ATOM 501 O O . ALA A 1 67 ? 12.920 6.722 16.614 1.00 54.03 67 ALA A O 1
ATOM 502 N N . TRP A 1 68 ? 14.662 6.517 18.027 1.00 54.78 68 TRP A N 1
ATOM 503 C CA . TRP A 1 68 ? 15.682 7.154 17.196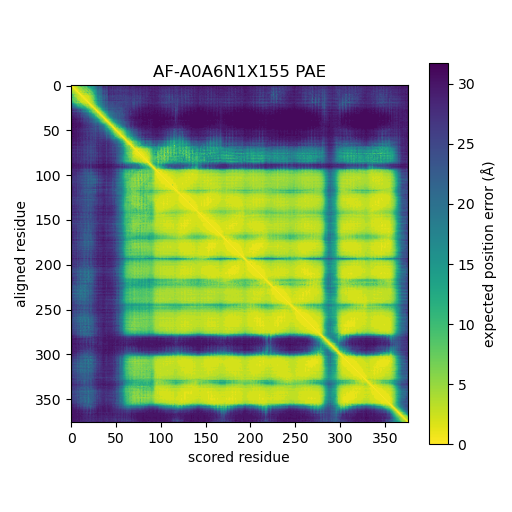 1.00 54.78 68 TRP A CA 1
ATOM 504 C C . TRP A 1 68 ? 16.368 6.183 16.236 1.00 54.78 68 TRP A C 1
ATOM 506 O O . TRP A 1 68 ? 16.644 6.572 15.106 1.00 54.78 68 TRP A O 1
ATOM 516 N N . SER A 1 69 ? 16.621 4.932 16.634 1.00 59.44 69 SER A N 1
ATOM 517 C CA . SER A 1 69 ? 17.429 4.006 15.823 1.00 59.44 69 SER A CA 1
ATOM 518 C C . SER A 1 69 ? 16.824 3.714 14.449 1.00 59.44 69 SER A C 1
ATOM 520 O O . SER A 1 69 ? 17.549 3.699 13.464 1.00 59.44 69 SER A O 1
ATOM 522 N N . GLY A 1 70 ? 15.503 3.553 14.359 1.00 64.19 70 GLY A N 1
ATOM 523 C CA . GLY A 1 70 ? 14.808 3.331 13.088 1.00 64.19 70 GLY A CA 1
ATOM 524 C C . GLY A 1 70 ? 14.863 4.551 12.161 1.00 64.19 70 GLY A C 1
ATOM 525 O O . GLY A 1 70 ? 15.474 4.474 11.097 1.00 64.19 70 GLY A O 1
ATOM 526 N N . PRO A 1 71 ? 14.290 5.699 12.570 1.00 65.50 71 PRO A N 1
ATOM 527 C CA . PRO A 1 71 ? 14.284 6.904 11.759 1.00 65.50 71 PRO A CA 1
ATOM 528 C C . PRO A 1 71 ? 15.658 7.458 11.398 1.00 65.50 71 PRO A C 1
ATOM 530 O O . PRO A 1 71 ? 15.845 7.894 10.265 1.00 65.50 71 PRO A O 1
ATOM 533 N N . ALA A 1 72 ? 16.614 7.433 12.329 1.00 63.66 72 ALA A N 1
ATOM 534 C CA . ALA A 1 72 ? 17.977 7.882 12.065 1.00 63.66 72 ALA A CA 1
ATOM 535 C C . ALA A 1 72 ? 18.692 6.947 11.081 1.00 63.66 72 ALA A C 1
ATOM 537 O O . ALA A 1 72 ? 19.367 7.432 10.176 1.00 63.66 72 ALA A O 1
ATOM 538 N N . LEU A 1 73 ? 18.490 5.627 11.191 1.00 66.56 73 LEU A N 1
ATOM 539 C CA . LEU A 1 73 ? 19.008 4.664 10.220 1.00 66.56 73 LEU A CA 1
ATOM 540 C C . LEU A 1 73 ? 18.364 4.856 8.844 1.00 66.56 73 LEU A C 1
ATOM 542 O O . LEU A 1 73 ? 19.074 4.854 7.848 1.00 66.56 73 LEU A O 1
ATOM 546 N N . GLY A 1 74 ? 17.049 5.075 8.762 1.00 65.94 74 GLY A N 1
ATOM 547 C CA . GLY A 1 74 ? 16.375 5.332 7.487 1.00 65.94 74 GLY A CA 1
ATOM 548 C C . GLY A 1 74 ? 16.845 6.622 6.813 1.00 65.94 74 GLY A C 1
ATOM 549 O O . GLY A 1 74 ? 17.049 6.639 5.601 1.00 65.94 74 GLY A O 1
ATOM 550 N N . ILE A 1 75 ? 17.089 7.683 7.590 1.00 68.81 75 ILE A N 1
ATOM 551 C CA . ILE A 1 75 ? 17.690 8.928 7.091 1.00 68.81 75 ILE A CA 1
ATOM 552 C C . ILE A 1 75 ? 19.128 8.679 6.629 1.00 68.81 75 ILE A C 1
ATOM 554 O O . ILE A 1 75 ? 19.475 9.078 5.523 1.00 68.81 75 ILE A O 1
ATOM 558 N N . LEU A 1 76 ? 19.947 7.985 7.423 1.00 70.50 76 LEU A N 1
ATOM 559 C CA . LEU A 1 76 ? 21.320 7.635 7.054 1.00 70.50 76 LEU A CA 1
ATOM 560 C C . LEU A 1 76 ? 21.356 6.816 5.760 1.00 70.50 76 LEU A C 1
ATOM 562 O O . LEU A 1 76 ? 22.106 7.149 4.853 1.00 70.50 76 LEU A O 1
ATOM 566 N N . LEU A 1 77 ? 20.520 5.784 5.641 1.00 68.31 77 LEU A N 1
ATOM 567 C CA . LEU A 1 77 ? 20.422 4.958 4.439 1.00 68.31 77 LEU A CA 1
ATOM 568 C C . LEU A 1 77 ? 19.937 5.769 3.234 1.00 68.31 77 LEU A C 1
ATOM 570 O O . LEU A 1 77 ? 20.471 5.596 2.143 1.00 68.31 77 LEU A O 1
ATOM 574 N N . ALA A 1 78 ? 18.982 6.685 3.417 1.00 70.00 78 ALA A N 1
ATOM 575 C CA . ALA A 1 78 ? 18.537 7.587 2.356 1.00 70.00 78 ALA A CA 1
ATOM 576 C C . ALA A 1 78 ? 19.639 8.573 1.928 1.00 70.00 78 ALA A C 1
ATOM 578 O O . ALA A 1 78 ? 19.776 8.852 0.740 1.00 70.00 78 ALA A O 1
ATOM 579 N N . LEU A 1 79 ? 20.453 9.061 2.868 1.00 71.12 79 LEU A N 1
ATOM 580 C CA . LEU A 1 79 ? 21.602 9.924 2.586 1.00 71.12 79 LEU A CA 1
ATOM 581 C C . LEU A 1 79 ? 22.743 9.158 1.906 1.00 71.12 79 LEU A C 1
ATOM 583 O O . LEU A 1 79 ? 23.317 9.664 0.950 1.00 71.12 79 LEU A O 1
ATOM 587 N N . LEU A 1 80 ? 23.037 7.928 2.335 1.00 67.25 80 LEU A N 1
ATOM 588 C CA . LEU A 1 80 ? 24.007 7.043 1.682 1.00 67.25 80 LEU A CA 1
ATOM 589 C C . LEU A 1 80 ? 23.550 6.653 0.272 1.00 67.25 80 LEU A C 1
ATOM 591 O O . LEU A 1 80 ? 24.360 6.601 -0.651 1.00 67.25 80 LEU A O 1
ATOM 595 N N . PHE A 1 81 ? 22.250 6.425 0.089 1.00 67.94 81 PHE A N 1
ATOM 596 C CA . PHE A 1 81 ? 21.646 6.213 -1.221 1.00 67.94 81 PHE A CA 1
ATOM 597 C C . PHE A 1 81 ? 21.797 7.455 -2.103 1.00 67.94 81 PHE A C 1
ATOM 599 O O . PHE A 1 81 ? 22.288 7.348 -3.224 1.00 67.94 81 PHE A O 1
ATOM 606 N N . ALA A 1 82 ? 21.448 8.637 -1.587 1.00 69.25 82 ALA A N 1
ATOM 607 C CA . ALA A 1 82 ? 21.613 9.896 -2.305 1.00 69.25 82 ALA A CA 1
ATOM 608 C C . ALA A 1 82 ? 23.080 10.150 -2.677 1.00 69.25 82 ALA A C 1
ATOM 610 O O . ALA A 1 82 ? 23.361 10.502 -3.819 1.00 69.25 82 ALA A O 1
ATOM 611 N N . TRP A 1 83 ? 24.010 9.886 -1.755 1.00 66.12 83 TRP A N 1
ATOM 612 C CA . TRP A 1 83 ? 25.446 9.926 -2.014 1.00 66.12 83 TRP A CA 1
ATOM 613 C C . TRP A 1 83 ? 25.840 8.966 -3.133 1.00 66.12 83 TRP A C 1
ATOM 615 O O . TRP A 1 83 ? 26.495 9.383 -4.076 1.00 66.12 83 TRP A O 1
ATOM 625 N N . ARG A 1 84 ? 25.412 7.697 -3.088 1.00 69.94 84 ARG A N 1
ATOM 626 C CA . ARG A 1 84 ? 25.747 6.703 -4.121 1.00 69.94 84 ARG A CA 1
ATOM 627 C C . ARG A 1 84 ? 25.241 7.101 -5.507 1.00 69.94 84 ARG A C 1
ATOM 629 O O . ARG A 1 84 ? 25.928 6.811 -6.487 1.00 69.94 84 ARG A O 1
ATOM 636 N N . VAL A 1 85 ? 24.064 7.726 -5.572 1.00 67.69 85 VAL A N 1
ATOM 637 C CA . VAL A 1 85 ? 23.464 8.258 -6.805 1.00 67.69 85 VAL A CA 1
ATOM 638 C C . VAL A 1 85 ? 24.236 9.479 -7.309 1.00 67.69 85 VAL A C 1
ATOM 640 O O . VAL A 1 85 ? 24.466 9.583 -8.508 1.00 67.69 85 VAL A O 1
ATOM 643 N N . LEU A 1 86 ? 24.676 10.372 -6.416 1.00 65.75 86 LEU A N 1
ATOM 644 C CA . LEU A 1 86 ? 25.512 11.528 -6.768 1.00 65.75 86 LEU A CA 1
ATOM 645 C C . LEU A 1 86 ? 26.947 11.147 -7.161 1.00 65.75 86 LEU A C 1
ATOM 647 O O . LEU A 1 86 ? 27.542 11.823 -7.989 1.00 65.75 86 LEU A O 1
ATOM 651 N N . ALA A 1 87 ? 27.495 10.101 -6.544 1.00 61.72 87 ALA A N 1
ATOM 652 C CA . ALA A 1 87 ? 28.881 9.661 -6.684 1.00 61.72 87 ALA A CA 1
ATOM 653 C C . ALA A 1 87 ? 29.075 8.589 -7.768 1.00 61.72 87 ALA A C 1
ATOM 655 O O . ALA A 1 87 ? 30.165 8.042 -7.900 1.00 61.72 87 ALA A O 1
ATOM 656 N N . ALA A 1 88 ? 28.029 8.213 -8.509 1.00 61.47 88 ALA A N 1
ATOM 657 C CA . ALA A 1 88 ? 28.206 7.375 -9.686 1.00 61.47 88 ALA A CA 1
ATOM 658 C C . ALA A 1 88 ? 28.932 8.198 -10.767 1.00 61.47 88 ALA A C 1
ATOM 660 O O . ALA A 1 88 ? 28.419 9.243 -11.155 1.00 61.47 88 ALA A O 1
ATOM 661 N N . ASP A 1 89 ? 30.109 7.727 -11.208 1.00 54.78 89 ASP A N 1
ATOM 662 C CA . ASP A 1 89 ? 31.031 8.308 -12.211 1.00 54.78 89 ASP A CA 1
ATOM 663 C C . ASP A 1 89 ? 30.412 8.470 -13.617 1.00 54.78 89 ASP A C 1
ATOM 665 O O . ASP A 1 89 ? 30.889 7.960 -14.629 1.00 54.78 89 ASP A O 1
ATOM 669 N N . THR A 1 90 ? 29.303 9.186 -13.703 1.00 52.50 90 THR A N 1
ATOM 670 C CA . THR A 1 90 ? 28.660 9.593 -14.945 1.00 52.50 90 THR A CA 1
ATOM 671 C C . THR A 1 90 ? 28.438 11.083 -14.806 1.00 52.50 90 THR A C 1
ATOM 673 O O . THR A 1 90 ? 27.625 11.486 -13.975 1.00 52.50 90 THR A O 1
ATOM 676 N N . GLY A 1 91 ? 29.204 11.896 -15.541 1.00 54.41 91 GLY A N 1
ATOM 677 C CA . GLY A 1 91 ? 29.111 13.357 -15.513 1.00 54.41 91 GLY A CA 1
ATOM 678 C C . GLY A 1 91 ? 27.660 13.822 -15.377 1.00 54.41 91 GLY A C 1
ATOM 679 O O . GLY A 1 91 ? 26.861 13.607 -16.277 1.00 54.41 91 GLY A O 1
ATOM 680 N N . HIS A 1 92 ? 27.350 14.392 -14.210 1.00 51.50 92 HIS A N 1
ATOM 681 C CA . HIS A 1 92 ? 26.019 14.713 -13.686 1.00 51.50 92 HIS A CA 1
ATOM 682 C C . HIS A 1 92 ? 25.006 13.546 -13.668 1.00 51.50 92 HIS A C 1
ATOM 684 O O . HIS A 1 92 ? 24.560 13.089 -14.722 1.00 51.50 92 HIS A O 1
ATOM 690 N N . PRO A 1 93 ? 24.517 13.111 -12.484 1.00 56.53 93 PRO A N 1
ATOM 691 C CA . PRO A 1 93 ? 23.365 12.219 -12.453 1.00 56.53 93 PRO A CA 1
ATOM 692 C C . PRO A 1 93 ? 22.196 12.897 -13.190 1.00 56.53 93 PRO A C 1
ATOM 694 O O . PRO A 1 93 ? 21.963 14.095 -12.980 1.00 56.53 93 PRO A O 1
ATOM 697 N N . PRO A 1 94 ? 21.444 12.177 -14.045 1.00 70.12 94 PRO A N 1
ATOM 698 C CA . PRO A 1 94 ? 20.292 12.756 -14.726 1.00 70.12 94 PRO A CA 1
ATOM 699 C C . PRO A 1 94 ? 19.343 13.357 -13.682 1.00 70.12 94 PRO A C 1
ATOM 701 O O . PRO A 1 94 ? 19.138 12.753 -12.626 1.00 70.12 94 PRO A O 1
ATOM 704 N N . LEU A 1 95 ? 18.751 14.527 -13.968 1.00 76.50 95 LEU A N 1
ATOM 705 C CA . LEU A 1 95 ? 17.870 15.265 -13.040 1.00 76.50 95 LEU A CA 1
ATOM 706 C C . LEU A 1 95 ? 16.844 14.354 -12.342 1.00 76.50 95 LEU A C 1
ATOM 708 O O . LEU A 1 95 ? 16.576 14.520 -11.157 1.00 76.50 95 LEU A O 1
ATOM 712 N N . ALA A 1 96 ? 16.341 13.336 -13.046 1.00 76.50 96 ALA A N 1
ATOM 713 C CA . ALA A 1 96 ? 15.441 12.324 -12.498 1.00 76.50 96 ALA A CA 1
ATOM 714 C C . ALA A 1 96 ? 16.034 11.541 -11.309 1.00 76.50 96 ALA A C 1
ATOM 716 O O . ALA A 1 96 ? 15.372 11.395 -10.283 1.00 76.50 96 ALA A O 1
ATOM 717 N N . GLY A 1 97 ? 17.280 11.067 -11.409 1.00 76.81 97 GLY A N 1
ATOM 718 C CA . GLY A 1 97 ? 17.945 10.328 -10.331 1.00 76.81 97 GLY A CA 1
ATOM 719 C C . GLY A 1 97 ? 18.163 11.193 -9.091 1.00 76.81 97 GLY A C 1
ATOM 720 O O . GLY A 1 97 ? 17.885 10.761 -7.970 1.00 76.81 97 GLY A O 1
ATOM 721 N N . PHE A 1 98 ? 18.557 12.450 -9.306 1.00 78.38 98 PHE A N 1
ATOM 722 C CA . PHE A 1 98 ? 18.668 13.455 -8.251 1.00 78.38 98 PHE A CA 1
ATOM 723 C C . PHE A 1 98 ? 17.318 13.706 -7.562 1.00 78.38 98 PHE A C 1
ATOM 725 O O . PHE A 1 98 ? 17.226 13.635 -6.336 1.00 78.38 98 PHE A O 1
ATOM 732 N N . SER A 1 99 ? 16.250 13.934 -8.332 1.00 83.31 99 SER A N 1
ATOM 733 C CA . SER A 1 99 ? 14.904 14.151 -7.790 1.00 83.31 99 SER A CA 1
ATOM 734 C C . SER A 1 99 ? 14.393 12.953 -6.986 1.00 83.31 99 SER A C 1
ATOM 736 O O . SER A 1 99 ? 13.817 13.149 -5.917 1.00 83.31 99 SER A O 1
ATOM 738 N N . ILE A 1 100 ? 14.634 11.719 -7.447 1.00 84.75 100 ILE A N 1
ATOM 739 C CA . ILE A 1 100 ? 14.236 10.492 -6.736 1.00 84.75 100 ILE A CA 1
ATOM 740 C C . ILE A 1 100 ? 14.985 10.369 -5.404 1.00 84.75 100 ILE A C 1
ATOM 742 O O . ILE A 1 100 ? 14.367 10.092 -4.371 1.00 84.75 100 ILE A O 1
ATOM 746 N N . ALA A 1 101 ? 16.298 10.610 -5.398 1.00 82.12 101 ALA A N 1
ATOM 747 C CA . ALA A 1 101 ? 17.097 10.583 -4.177 1.00 82.12 101 ALA A CA 1
ATOM 748 C C . ALA A 1 101 ? 16.603 11.618 -3.151 1.00 82.12 101 ALA A C 1
ATOM 750 O O . ALA A 1 101 ? 16.343 11.268 -1.997 1.00 82.12 101 ALA A O 1
ATOM 751 N N . TRP A 1 102 ? 16.375 12.866 -3.572 1.00 81.56 102 TRP A N 1
ATOM 752 C CA . TRP A 1 102 ? 15.865 13.916 -2.685 1.00 81.56 102 TRP A CA 1
ATOM 753 C C . TRP A 1 102 ? 14.445 13.659 -2.192 1.00 81.56 102 TRP A C 1
ATOM 755 O O . TRP A 1 102 ? 14.167 13.876 -1.012 1.00 81.56 102 TRP A O 1
ATOM 765 N N . ALA A 1 103 ? 13.559 13.146 -3.046 1.00 87.19 103 ALA A N 1
ATOM 766 C CA . ALA A 1 103 ? 12.218 12.741 -2.634 1.00 87.19 103 ALA A CA 1
ATOM 767 C C . ALA A 1 103 ? 12.269 11.631 -1.571 1.00 87.19 103 ALA A C 1
ATOM 769 O O . ALA A 1 103 ? 11.499 11.660 -0.612 1.00 87.19 103 ALA A O 1
ATOM 770 N N . THR A 1 104 ? 13.217 10.697 -1.693 1.00 88.00 104 THR A N 1
ATOM 771 C CA . THR A 1 104 ? 13.434 9.614 -0.720 1.00 88.00 104 THR A CA 1
ATOM 772 C C . THR A 1 104 ? 13.927 10.154 0.619 1.00 88.00 104 THR A C 1
ATOM 774 O O . THR A 1 104 ? 13.397 9.783 1.666 1.00 88.00 104 THR A O 1
ATOM 777 N N . VAL A 1 105 ? 14.900 11.071 0.601 1.00 84.31 105 VAL A N 1
ATOM 778 C CA . VAL A 1 105 ? 15.386 11.751 1.812 1.00 84.31 105 VAL A CA 1
ATOM 779 C C . VAL A 1 105 ? 14.252 12.530 2.478 1.00 84.31 105 VAL A C 1
ATOM 781 O O . VAL A 1 105 ? 14.025 12.371 3.677 1.00 84.31 105 VAL A O 1
ATOM 784 N N . LEU A 1 106 ? 13.491 13.314 1.708 1.00 87.12 106 LEU A N 1
ATOM 785 C CA . LEU A 1 106 ? 12.363 14.091 2.219 1.00 87.12 106 LEU A CA 1
ATOM 786 C C . LEU A 1 106 ? 11.288 13.192 2.843 1.00 87.12 106 LEU A C 1
ATOM 788 O O . LEU A 1 106 ? 10.852 13.455 3.963 1.00 87.12 106 LEU A O 1
ATOM 792 N N . ALA A 1 107 ? 10.889 12.113 2.164 1.00 88.31 107 ALA A N 1
ATOM 793 C CA . ALA A 1 107 ? 9.915 11.155 2.686 1.00 88.31 107 ALA A CA 1
ATOM 794 C C . ALA A 1 107 ? 10.397 10.518 4.001 1.00 88.31 107 ALA A C 1
ATOM 796 O O . ALA A 1 107 ? 9.641 10.449 4.976 1.00 88.31 107 ALA A O 1
ATOM 797 N N . SER A 1 108 ? 11.674 10.127 4.061 1.00 86.69 108 SER A N 1
ATOM 798 C CA . SER A 1 108 ? 12.289 9.553 5.260 1.00 86.69 108 SER A CA 1
ATOM 799 C C . SER A 1 108 ? 12.350 10.539 6.427 1.00 86.69 108 SER A C 1
ATOM 801 O O . SER A 1 108 ? 12.051 10.154 7.564 1.00 86.69 108 SER A O 1
ATOM 803 N N . LEU A 1 109 ? 12.665 11.810 6.153 1.00 85.44 109 LEU A N 1
ATOM 804 C CA . LEU A 1 109 ? 12.663 12.891 7.140 1.00 85.44 109 LEU A CA 1
ATOM 805 C C . LEU A 1 109 ? 11.257 13.166 7.673 1.00 85.44 109 LEU A C 1
ATOM 807 O O . LEU A 1 109 ? 11.072 13.239 8.886 1.00 85.44 109 LEU A O 1
ATOM 811 N N . VAL A 1 110 ? 10.253 13.269 6.797 1.00 87.75 110 VAL A N 1
ATOM 812 C CA . VAL A 1 110 ? 8.856 13.499 7.203 1.00 87.75 110 VAL A CA 1
ATOM 813 C C . VAL A 1 110 ? 8.359 12.360 8.096 1.00 87.75 110 VAL A C 1
ATOM 815 O O . VAL A 1 110 ? 7.791 12.622 9.160 1.00 87.75 110 VAL A O 1
ATOM 818 N N . ALA A 1 111 ? 8.624 11.105 7.717 1.00 85.94 111 ALA A N 1
ATOM 819 C CA . ALA A 1 111 ? 8.284 9.940 8.531 1.00 85.94 111 ALA A CA 1
ATOM 820 C C . ALA A 1 111 ? 9.001 9.964 9.894 1.00 85.94 111 ALA A C 1
ATOM 822 O O . ALA A 1 111 ? 8.379 9.710 10.929 1.00 85.94 111 ALA A O 1
ATOM 823 N N . GLY A 1 112 ? 10.286 10.332 9.912 1.00 82.44 112 GLY A N 1
ATOM 824 C CA . GLY A 1 112 ? 11.072 10.436 11.139 1.00 82.44 112 GLY A CA 1
ATOM 825 C C . GLY A 1 112 ? 10.586 11.539 12.077 1.00 82.44 112 GLY A C 1
ATOM 826 O O . GLY A 1 112 ? 10.369 11.291 13.261 1.00 82.44 112 GLY A O 1
ATOM 827 N N . VAL A 1 113 ? 10.314 12.736 11.556 1.00 83.12 113 VAL A N 1
ATOM 828 C CA . VAL A 1 113 ? 9.760 13.852 12.339 1.00 83.12 113 VAL A CA 1
ATOM 829 C C . VAL A 1 113 ? 8.378 13.503 12.892 1.00 83.12 113 VAL A C 1
ATOM 831 O O . VAL A 1 113 ? 8.072 13.824 14.041 1.00 83.12 113 VAL A O 1
ATOM 834 N N . ALA A 1 114 ? 7.537 12.817 12.116 1.00 84.19 114 ALA A N 1
ATOM 835 C CA . ALA A 1 114 ? 6.236 12.361 12.593 1.00 84.19 114 ALA A CA 1
ATOM 836 C C . ALA A 1 114 ? 6.357 11.326 13.730 1.00 84.19 114 ALA A C 1
ATOM 838 O O . ALA A 1 114 ? 5.569 11.382 14.680 1.00 84.19 114 ALA A O 1
ATOM 839 N N . ALA A 1 115 ? 7.359 10.440 13.686 1.00 83.88 115 ALA A N 1
ATOM 840 C CA . ALA A 1 115 ? 7.672 9.533 14.791 1.00 83.88 115 ALA A CA 1
ATOM 841 C C . ALA A 1 115 ? 8.182 10.282 16.034 1.00 83.88 115 ALA A C 1
ATOM 843 O O . ALA A 1 115 ? 7.702 10.026 17.138 1.00 83.88 115 ALA A O 1
ATOM 844 N N . LEU A 1 116 ? 9.076 11.264 15.862 1.00 78.50 116 LEU A N 1
ATOM 845 C CA . LEU A 1 116 ? 9.587 12.104 16.956 1.00 78.50 116 LEU A CA 1
ATOM 846 C C . LEU A 1 116 ? 8.469 12.892 17.650 1.00 78.50 116 LEU A C 1
ATOM 848 O O . LEU A 1 116 ? 8.460 13.034 18.870 1.00 78.50 116 LEU A O 1
ATOM 852 N N . ARG A 1 117 ? 7.472 13.347 16.885 1.00 80.94 117 ARG A N 1
ATOM 853 C CA . ARG A 1 117 ? 6.277 14.029 17.409 1.00 80.94 117 ARG A CA 1
ATOM 854 C C . ARG A 1 117 ? 5.228 13.073 17.990 1.00 80.94 117 ARG A C 1
ATOM 856 O O . ARG A 1 117 ? 4.118 13.514 18.272 1.00 80.94 117 ARG A O 1
ATOM 863 N N . SER A 1 118 ? 5.541 11.780 18.131 1.00 80.12 118 SER A N 1
ATOM 864 C CA . SER A 1 118 ? 4.618 10.731 18.594 1.00 80.12 118 SER A CA 1
ATOM 865 C C . SER A 1 118 ? 3.314 10.638 17.784 1.00 80.12 118 SER A C 1
ATOM 867 O O . SER A 1 118 ? 2.302 10.153 18.284 1.00 80.12 118 SER A O 1
ATOM 869 N N . ARG A 1 119 ? 3.326 11.098 16.522 1.00 79.94 119 ARG A N 1
ATOM 870 C CA . ARG A 1 119 ? 2.176 11.021 15.603 1.00 79.94 119 ARG A CA 1
ATOM 871 C C . ARG A 1 119 ? 2.125 9.696 14.849 1.00 79.94 119 ARG A C 1
ATOM 873 O O . ARG A 1 119 ? 1.046 9.261 14.465 1.00 79.94 119 ARG A O 1
ATOM 880 N N . LEU A 1 120 ? 3.281 9.064 14.641 1.00 82.12 120 LEU A N 1
ATOM 881 C CA . LEU A 1 120 ? 3.416 7.735 14.048 1.00 82.12 120 LEU A CA 1
ATOM 882 C C . LEU A 1 120 ? 4.219 6.834 14.986 1.00 82.12 120 LEU A C 1
ATOM 884 O O . LEU A 1 120 ? 5.119 7.291 15.689 1.00 82.12 120 LEU A O 1
ATOM 888 N N . SER A 1 121 ? 3.911 5.537 14.989 1.00 84.56 121 SER A N 1
ATOM 889 C CA . SER A 1 121 ? 4.753 4.574 15.702 1.00 84.56 121 SER A CA 1
ATOM 890 C C . SER A 1 121 ? 6.122 4.441 15.011 1.00 84.56 121 SER A C 1
ATOM 892 O O . SER A 1 121 ? 6.176 4.517 13.781 1.00 84.56 121 SER A O 1
ATOM 894 N N . PRO A 1 122 ? 7.221 4.180 15.748 1.00 84.81 122 PRO A N 1
ATOM 895 C CA . PRO A 1 122 ? 8.546 4.022 15.141 1.00 84.81 122 PRO A CA 1
ATOM 896 C C . PRO A 1 122 ? 8.594 2.933 14.063 1.00 84.81 122 PRO A C 1
ATOM 898 O O . PRO A 1 122 ? 9.174 3.142 13.007 1.00 84.81 122 PRO A O 1
ATOM 901 N N . ALA A 1 123 ? 7.914 1.801 14.279 1.00 87.62 123 ALA A N 1
ATOM 902 C CA . ALA A 1 123 ? 7.852 0.714 13.301 1.00 87.62 123 ALA A CA 1
ATOM 903 C C . ALA A 1 123 ? 7.141 1.124 11.998 1.00 87.62 123 ALA A C 1
ATOM 905 O O . ALA A 1 123 ? 7.565 0.741 10.912 1.00 87.62 123 ALA A O 1
ATOM 906 N N . LEU A 1 124 ? 6.099 1.953 12.091 1.00 89.06 124 LEU A N 1
ATOM 907 C CA . LEU A 1 124 ? 5.409 2.488 10.919 1.00 89.06 124 LEU A CA 1
ATOM 908 C C . LEU A 1 124 ? 6.260 3.536 10.178 1.00 89.06 124 LEU A C 1
ATOM 910 O O . LEU A 1 124 ? 6.225 3.605 8.953 1.00 89.06 124 LEU A O 1
ATOM 914 N N . ALA A 1 125 ? 7.065 4.322 10.898 1.00 89.75 125 ALA A N 1
ATOM 915 C CA . ALA A 1 125 ? 8.047 5.201 10.266 1.00 89.75 125 ALA A CA 1
ATOM 916 C C . ALA A 1 125 ? 9.137 4.401 9.535 1.00 89.75 125 ALA A C 1
ATOM 918 O O . ALA A 1 125 ? 9.452 4.730 8.393 1.00 89.75 125 ALA A O 1
ATOM 919 N N . CYS A 1 126 ? 9.633 3.306 10.128 1.00 89.75 126 CYS A N 1
ATOM 920 C CA . CYS A 1 126 ? 10.548 2.382 9.450 1.00 89.75 126 CYS A CA 1
ATOM 921 C C . CYS A 1 126 ? 9.920 1.781 8.186 1.00 89.75 126 CYS A C 1
ATOM 923 O O . CYS A 1 126 ? 10.584 1.704 7.159 1.00 89.75 126 CYS A O 1
ATOM 925 N N . MET A 1 127 ? 8.639 1.400 8.237 1.00 92.06 127 MET A N 1
ATOM 926 C CA . MET A 1 127 ? 7.906 0.919 7.061 1.00 92.06 127 MET A CA 1
ATOM 927 C C . MET A 1 127 ? 7.900 1.964 5.940 1.00 92.06 127 MET A C 1
ATOM 929 O O . MET A 1 127 ? 8.198 1.624 4.799 1.00 92.06 127 MET A O 1
ATOM 933 N N . LEU A 1 128 ? 7.575 3.224 6.246 1.00 92.44 128 LEU A N 1
ATOM 934 C CA . LEU A 1 128 ? 7.549 4.300 5.249 1.00 92.44 128 LEU A CA 1
ATOM 935 C C . LEU A 1 128 ? 8.939 4.573 4.658 1.00 92.44 128 LEU A C 1
ATOM 937 O O . LEU A 1 128 ? 9.060 4.795 3.457 1.00 92.44 128 LEU A O 1
ATOM 941 N N . GLN A 1 129 ? 9.986 4.511 5.480 1.00 91.19 129 GLN A N 1
ATOM 942 C CA . GLN A 1 129 ? 11.375 4.688 5.046 1.00 91.19 129 GLN A CA 1
ATOM 943 C C . GLN A 1 129 ? 11.845 3.541 4.148 1.00 91.19 129 GLN A C 1
ATOM 945 O O . GLN A 1 129 ? 12.381 3.781 3.068 1.00 91.19 129 GLN A O 1
ATOM 950 N N . ALA A 1 130 ? 11.585 2.295 4.550 1.00 91.38 130 ALA A N 1
ATOM 951 C CA . ALA A 1 130 ? 11.866 1.122 3.731 1.00 91.38 130 ALA A CA 1
ATOM 952 C C . ALA A 1 130 ? 11.057 1.141 2.424 1.00 91.38 130 ALA A C 1
ATOM 954 O O . ALA A 1 130 ? 11.609 0.848 1.370 1.00 91.38 130 ALA A O 1
ATOM 955 N N . GLY A 1 131 ? 9.790 1.566 2.457 1.00 92.75 131 GLY A N 1
ATOM 956 C CA . GLY A 1 131 ? 8.956 1.723 1.263 1.00 92.75 131 GLY A CA 1
ATOM 957 C C . GLY A 1 131 ? 9.468 2.811 0.311 1.00 92.75 131 GLY A C 1
ATOM 958 O O . GLY A 1 131 ? 9.488 2.608 -0.905 1.00 92.75 131 GLY A O 1
ATOM 959 N N . ALA A 1 132 ? 9.956 3.937 0.842 1.00 91.75 132 ALA A N 1
ATOM 960 C CA . ALA A 1 132 ? 10.590 4.988 0.045 1.00 91.75 132 ALA A CA 1
ATOM 961 C C . ALA A 1 132 ? 11.881 4.482 -0.623 1.00 91.75 132 ALA A C 1
ATOM 963 O O . ALA A 1 132 ? 12.055 4.651 -1.829 1.00 91.75 132 ALA A O 1
ATOM 964 N N . LEU A 1 133 ? 12.737 3.777 0.125 1.00 90.38 133 LEU A N 1
ATOM 965 C CA . LEU A 1 133 ? 13.951 3.145 -0.403 1.00 90.38 133 LEU A CA 1
ATOM 966 C C . LEU A 1 133 ? 13.636 2.039 -1.425 1.00 90.38 133 LEU A C 1
ATOM 968 O O . LEU A 1 133 ? 14.324 1.932 -2.439 1.00 90.38 133 LEU A O 1
ATOM 972 N N . ALA A 1 134 ? 12.580 1.248 -1.218 1.00 92.00 134 ALA A N 1
ATOM 973 C CA . ALA A 1 134 ? 12.112 0.231 -2.164 1.00 92.00 134 ALA A CA 1
ATOM 974 C C . ALA A 1 134 ? 11.616 0.855 -3.477 1.00 92.00 134 ALA A C 1
ATOM 976 O O . ALA A 1 134 ? 11.917 0.351 -4.560 1.00 92.00 134 ALA A O 1
ATOM 977 N N . THR A 1 135 ? 10.897 1.975 -3.376 1.00 92.56 135 THR A N 1
ATOM 978 C CA . THR A 1 135 ? 10.398 2.749 -4.521 1.00 92.56 135 THR A CA 1
ATOM 979 C C . THR A 1 135 ? 11.557 3.361 -5.312 1.00 92.56 135 THR A C 1
ATOM 981 O O . THR A 1 135 ? 11.620 3.226 -6.533 1.00 92.56 135 THR A O 1
ATOM 984 N N . ALA A 1 136 ? 12.522 3.965 -4.614 1.00 89.44 136 ALA A N 1
ATOM 985 C CA . ALA A 1 136 ? 13.696 4.583 -5.219 1.00 89.44 136 ALA A CA 1
ATOM 986 C C . ALA A 1 136 ? 14.634 3.559 -5.872 1.00 89.44 136 ALA A C 1
ATOM 988 O O . ALA A 1 136 ? 15.053 3.741 -7.011 1.00 89.44 136 ALA A O 1
ATOM 989 N N . SER A 1 137 ? 14.924 2.452 -5.183 1.00 89.25 137 SER A N 1
ATOM 990 C CA . SER A 1 137 ? 15.753 1.369 -5.730 1.00 89.25 137 SER A CA 1
ATOM 991 C C . SER A 1 137 ? 15.121 0.717 -6.961 1.00 89.25 137 SER A C 1
ATOM 993 O O . SER A 1 137 ? 15.842 0.436 -7.914 1.00 89.25 137 SER A O 1
ATOM 995 N N . SER A 1 138 ? 13.792 0.557 -6.996 1.00 89.56 138 SER A N 1
ATOM 996 C CA . SER A 1 138 ? 13.081 0.082 -8.192 1.00 89.56 138 SER A CA 1
ATOM 997 C C . SER A 1 138 ? 13.229 1.053 -9.368 1.00 89.56 138 SER A C 1
ATOM 999 O O . SER A 1 138 ? 13.590 0.648 -10.471 1.00 89.56 138 SER A O 1
ATOM 1001 N N . ALA A 1 139 ? 13.012 2.348 -9.125 1.00 87.38 139 ALA A N 1
ATOM 1002 C CA . ALA A 1 139 ? 13.041 3.373 -10.166 1.00 87.38 139 ALA A CA 1
ATOM 1003 C C . ALA A 1 139 ? 14.436 3.634 -10.747 1.00 87.38 139 ALA A C 1
ATOM 1005 O O . ALA A 1 139 ? 14.550 4.001 -11.913 1.00 87.38 139 ALA A O 1
ATOM 1006 N N . LEU A 1 140 ? 15.490 3.429 -9.954 1.00 84.38 140 LEU A N 1
ATOM 1007 C CA . LEU A 1 140 ? 16.880 3.545 -10.404 1.00 84.38 140 LEU A CA 1
ATOM 1008 C C . LEU A 1 140 ? 17.462 2.222 -10.933 1.00 84.38 140 LEU A C 1
ATOM 1010 O O . LEU A 1 140 ? 18.649 2.164 -11.241 1.00 84.38 140 LEU A O 1
ATOM 1014 N N . GLY A 1 141 ? 16.665 1.149 -11.012 1.00 83.88 141 GLY A N 1
ATOM 1015 C CA . GLY A 1 141 ? 17.122 -0.156 -11.504 1.00 83.88 141 GLY A CA 1
ATOM 1016 C C . GLY A 1 141 ? 18.078 -0.899 -10.559 1.00 83.88 141 GLY A C 1
ATOM 1017 O O . GLY A 1 141 ? 18.750 -1.844 -10.969 1.00 83.88 141 GLY A O 1
ATOM 1018 N N . LEU A 1 142 ? 18.138 -0.514 -9.282 1.00 85.31 142 LEU A N 1
ATOM 1019 C CA . LEU A 1 142 ? 19.001 -1.110 -8.260 1.00 85.31 142 LEU A CA 1
ATOM 1020 C C . LEU A 1 142 ? 18.362 -2.380 -7.674 1.00 85.31 142 LEU A C 1
ATOM 1022 O O . LEU A 1 142 ? 17.962 -2.420 -6.508 1.00 85.31 142 LEU A O 1
ATOM 1026 N N . GLN A 1 143 ? 18.279 -3.428 -8.497 1.00 85.31 143 GLN A N 1
ATOM 1027 C CA . GLN A 1 143 ? 17.568 -4.674 -8.180 1.00 85.31 143 GLN A CA 1
ATOM 1028 C C . GLN A 1 143 ? 17.965 -5.330 -6.843 1.00 85.31 143 GLN A C 1
ATOM 1030 O O . GLN A 1 143 ? 17.059 -5.655 -6.075 1.00 85.31 143 GLN A O 1
ATOM 1035 N N . PRO A 1 144 ? 19.257 -5.474 -6.474 1.00 87.12 144 PRO A N 1
ATOM 1036 C CA . PRO A 1 144 ? 19.622 -6.120 -5.208 1.00 87.12 144 PRO A CA 1
ATOM 1037 C C . PRO A 1 144 ? 19.053 -5.396 -3.981 1.00 87.12 144 PRO A C 1
ATOM 1039 O O . PRO A 1 144 ? 18.585 -6.026 -3.038 1.00 87.12 144 PRO A O 1
ATOM 1042 N N . TRP A 1 145 ? 19.039 -4.062 -4.015 1.00 85.81 145 TRP A N 1
ATOM 1043 C CA . TRP A 1 145 ? 18.491 -3.235 -2.941 1.00 85.81 145 TRP A CA 1
ATOM 1044 C C . TRP A 1 145 ? 16.965 -3.275 -2.911 1.00 85.81 145 TRP A C 1
ATOM 1046 O O . TRP A 1 145 ? 16.369 -3.301 -1.834 1.00 85.81 145 TRP A O 1
ATOM 1056 N N . HIS A 1 146 ? 16.333 -3.338 -4.082 1.00 88.69 146 HIS A N 1
ATOM 1057 C CA . HIS A 1 146 ? 14.886 -3.475 -4.189 1.00 88.69 146 HIS A CA 1
ATOM 1058 C C . HIS A 1 146 ? 14.385 -4.766 -3.525 1.00 88.69 146 HIS A C 1
ATOM 1060 O O . HIS A 1 146 ? 13.438 -4.716 -2.738 1.00 88.69 146 HIS A O 1
ATOM 1066 N N . LEU A 1 147 ? 15.076 -5.889 -3.756 1.00 88.62 147 LEU A N 1
ATOM 1067 C CA . LEU A 1 147 ? 14.760 -7.192 -3.157 1.00 88.62 147 LEU A CA 1
ATOM 1068 C C . LEU A 1 147 ? 14.821 -7.190 -1.622 1.00 88.62 147 LEU A C 1
ATOM 1070 O O . LEU A 1 147 ? 14.130 -7.979 -0.984 1.00 88.62 147 LEU A O 1
ATOM 1074 N N . VAL A 1 148 ? 15.627 -6.307 -1.026 1.00 90.31 148 VAL A N 1
ATOM 1075 C CA . VAL A 1 148 ? 15.753 -6.177 0.433 1.00 90.31 148 VAL A CA 1
ATOM 1076 C C . VAL A 1 148 ? 14.709 -5.212 0.988 1.00 90.31 148 VAL A C 1
ATOM 1078 O O . VAL A 1 148 ? 13.975 -5.547 1.920 1.00 90.31 148 VAL A O 1
ATOM 1081 N N . PHE A 1 149 ? 14.624 -4.006 0.425 1.00 89.62 149 PHE A N 1
ATOM 1082 C CA . PHE A 1 149 ? 13.781 -2.951 0.984 1.00 89.62 149 PHE A CA 1
ATOM 1083 C C . PHE A 1 149 ? 12.285 -3.234 0.820 1.00 89.62 149 PHE A C 1
ATOM 1085 O O . PHE A 1 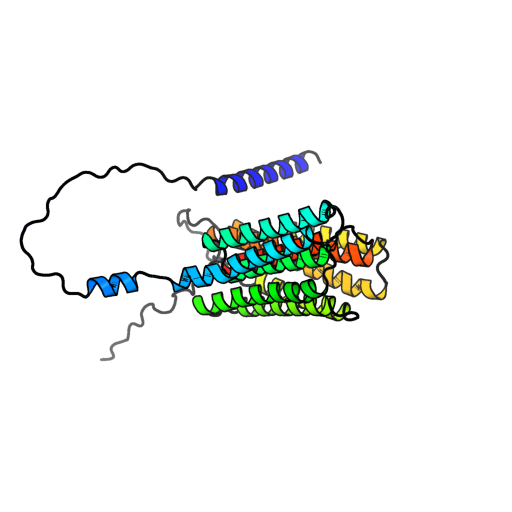149 ? 11.500 -2.864 1.697 1.00 89.62 149 PHE A O 1
ATOM 1092 N N . LYS A 1 150 ? 11.884 -3.922 -0.257 1.00 91.94 150 LYS A N 1
ATOM 1093 C CA . LYS A 1 150 ? 10.473 -4.209 -0.532 1.00 91.94 150 LYS A CA 1
ATOM 1094 C C . LYS A 1 150 ? 9.837 -5.129 0.526 1.00 91.94 150 LYS A C 1
ATOM 1096 O O . LYS A 1 150 ? 8.840 -4.709 1.121 1.00 91.94 150 LYS A O 1
ATOM 1101 N N . PRO A 1 151 ? 10.417 -6.298 0.867 1.00 94.62 151 PRO A N 1
ATOM 1102 C CA . PRO A 1 151 ? 9.972 -7.105 2.006 1.00 94.62 151 PRO A CA 1
ATOM 1103 C C . PRO A 1 151 ? 10.116 -6.393 3.350 1.00 94.62 151 PRO A C 1
ATOM 1105 O O . PRO A 1 151 ? 9.231 -6.498 4.202 1.00 94.62 151 PRO A O 1
ATOM 1108 N N . LEU A 1 152 ? 11.211 -5.647 3.546 1.00 91.94 152 LEU A N 1
ATOM 1109 C CA . LEU A 1 152 ? 11.489 -4.962 4.809 1.00 91.94 152 LEU A CA 1
ATOM 1110 C C . LEU A 1 152 ? 10.360 -3.999 5.197 1.00 91.94 152 LEU A C 1
ATOM 1112 O O . LEU A 1 152 ? 9.959 -3.974 6.360 1.00 91.94 152 LEU A O 1
ATOM 1116 N N . ALA A 1 153 ? 9.801 -3.262 4.233 1.00 93.88 153 ALA A N 1
ATOM 1117 C CA . ALA A 1 153 ? 8.673 -2.367 4.476 1.00 93.88 153 ALA A CA 1
ATOM 1118 C C . ALA A 1 153 ? 7.472 -3.109 5.089 1.00 93.88 153 ALA A C 1
ATOM 1120 O O . ALA A 1 153 ? 6.927 -2.685 6.111 1.00 93.88 153 ALA A O 1
ATOM 1121 N N . MET A 1 154 ? 7.107 -4.260 4.524 1.00 95.38 154 MET A N 1
ATOM 1122 C CA . MET A 1 154 ? 5.976 -5.055 5.004 1.00 95.38 154 MET A CA 1
ATOM 1123 C C . MET A 1 154 ? 6.261 -5.731 6.349 1.00 95.38 154 MET A C 1
ATOM 1125 O O . MET A 1 154 ? 5.385 -5.768 7.215 1.00 95.38 154 MET A O 1
ATOM 1129 N N . LEU A 1 155 ? 7.499 -6.172 6.589 1.00 95.12 155 LEU A N 1
ATOM 1130 C CA . LEU A 1 155 ? 7.920 -6.679 7.899 1.00 95.12 155 LEU A CA 1
ATOM 1131 C C . LEU A 1 155 ? 7.836 -5.593 8.983 1.00 95.12 155 LEU A C 1
ATOM 1133 O O . LEU A 1 155 ? 7.353 -5.859 10.086 1.00 95.12 155 LEU A O 1
ATOM 1137 N N . CYS A 1 156 ? 8.227 -4.353 8.675 1.00 93.06 156 CYS A N 1
ATOM 1138 C CA . CYS A 1 156 ? 8.050 -3.216 9.579 1.00 93.06 156 CYS A CA 1
ATOM 1139 C C . CYS A 1 156 ? 6.564 -2.918 9.855 1.00 93.06 156 CYS A C 1
ATOM 1141 O O . CYS A 1 156 ? 6.206 -2.623 10.999 1.00 93.06 156 CYS A O 1
ATOM 1143 N N . ALA A 1 157 ? 5.686 -3.055 8.854 1.00 94.19 157 ALA A N 1
ATOM 1144 C CA . ALA A 1 157 ? 4.237 -2.924 9.028 1.00 94.19 157 ALA A CA 1
ATOM 1145 C C . ALA A 1 157 ? 3.689 -3.978 10.006 1.00 94.19 157 ALA A C 1
ATOM 1147 O O . ALA A 1 157 ? 2.974 -3.653 10.957 1.00 94.19 157 ALA A O 1
ATOM 1148 N N . MET A 1 158 ? 4.079 -5.242 9.818 1.00 95.62 158 MET A N 1
ATOM 1149 C CA . MET A 1 158 ? 3.702 -6.347 10.705 1.00 95.62 158 MET A CA 1
ATOM 1150 C C . MET A 1 158 ? 4.242 -6.137 12.124 1.00 95.62 158 MET A C 1
ATOM 1152 O O . MET A 1 158 ? 3.513 -6.337 13.097 1.00 95.62 158 MET A O 1
ATOM 1156 N N . ALA A 1 159 ? 5.484 -5.661 12.257 1.00 93.12 159 ALA A N 1
ATOM 1157 C CA . ALA A 1 159 ? 6.071 -5.312 13.546 1.00 93.12 159 ALA A CA 1
ATOM 1158 C C . ALA A 1 159 ? 5.287 -4.191 14.248 1.00 93.12 159 ALA A C 1
ATOM 1160 O O . ALA A 1 159 ? 5.074 -4.267 15.458 1.00 93.12 159 ALA A O 1
ATOM 1161 N N . ALA A 1 160 ? 4.793 -3.186 13.514 1.00 92.06 160 ALA A N 1
ATOM 1162 C CA . ALA A 1 160 ? 3.952 -2.130 14.081 1.00 92.06 160 ALA A CA 1
ATOM 1163 C C . ALA A 1 160 ? 2.659 -2.697 14.690 1.00 92.06 160 ALA A C 1
ATOM 1165 O O . ALA A 1 160 ? 2.303 -2.346 15.819 1.00 92.06 160 ALA A O 1
ATOM 1166 N N . VAL A 1 161 ? 2.001 -3.624 13.988 1.00 94.69 161 VAL A N 1
ATOM 1167 C CA . VAL A 1 161 ? 0.794 -4.305 14.482 1.00 94.69 161 VAL A CA 1
ATOM 1168 C C . VAL A 1 161 ? 1.115 -5.195 15.686 1.00 94.69 161 VAL A C 1
ATOM 1170 O O . VAL A 1 161 ? 0.425 -5.118 16.702 1.00 94.69 161 VAL A O 1
ATOM 1173 N N . ALA A 1 162 ? 2.197 -5.976 15.637 1.00 93.44 162 ALA A N 1
ATOM 1174 C CA . ALA A 1 162 ? 2.611 -6.843 16.741 1.00 93.44 162 ALA A CA 1
ATOM 1175 C C . ALA A 1 162 ? 2.970 -6.046 18.010 1.00 93.44 162 ALA A C 1
ATOM 1177 O O . ALA A 1 162 ? 2.559 -6.397 19.119 1.00 93.44 162 ALA A O 1
ATOM 1178 N N . LEU A 1 163 ? 3.693 -4.931 17.867 1.00 90.75 163 LEU A N 1
ATOM 1179 C CA . LEU A 1 163 ? 4.009 -4.032 18.979 1.00 90.75 163 LEU A CA 1
ATOM 1180 C C . LEU A 1 163 ? 2.751 -3.370 19.548 1.00 90.75 163 LEU A C 1
ATOM 1182 O O . LEU A 1 163 ? 2.653 -3.206 20.766 1.00 90.75 163 LEU A O 1
ATOM 1186 N N . HIS A 1 164 ? 1.780 -3.028 18.695 1.00 90.69 164 HIS A N 1
ATOM 1187 C CA . HIS A 1 164 ? 0.479 -2.552 19.152 1.00 90.69 164 HIS A CA 1
ATOM 1188 C C . HIS A 1 164 ? -0.226 -3.632 19.983 1.00 90.69 164 HIS A C 1
ATOM 1190 O O . HIS A 1 164 ? -0.576 -3.365 21.129 1.00 90.69 164 HIS A O 1
ATOM 1196 N N . MET A 1 165 ? -0.332 -4.868 19.481 1.00 92.62 165 MET A N 1
ATOM 1197 C CA . MET A 1 165 ? -0.942 -5.996 20.205 1.00 92.62 165 MET A CA 1
ATOM 1198 C C . MET A 1 165 ? -0.315 -6.218 21.588 1.00 92.62 165 MET A C 1
ATOM 1200 O O . MET A 1 165 ? -1.037 -6.420 22.562 1.00 92.62 165 MET A O 1
ATOM 1204 N N . ARG A 1 166 ? 1.017 -6.119 21.702 1.00 90.31 166 ARG A N 1
ATOM 1205 C CA . ARG A 1 166 ? 1.727 -6.260 22.987 1.00 90.31 166 ARG A CA 1
ATOM 1206 C C . ARG A 1 166 ? 1.377 -5.163 23.992 1.00 90.31 166 ARG A C 1
ATOM 1208 O O . ARG A 1 166 ? 1.319 -5.434 25.184 1.00 90.31 166 ARG A O 1
ATOM 1215 N N . ARG A 1 167 ? 1.168 -3.927 23.530 1.00 87.31 167 ARG A N 1
ATOM 1216 C CA . ARG A 1 167 ? 0.871 -2.769 24.396 1.00 87.31 167 ARG A CA 1
ATOM 1217 C C . ARG A 1 167 ? -0.602 -2.658 24.773 1.00 87.31 167 ARG A C 1
ATOM 1219 O O . ARG A 1 167 ? -0.937 -2.026 25.769 1.00 87.31 167 ARG A O 1
ATOM 1226 N N . HIS A 1 168 ? -1.476 -3.205 23.941 1.00 86.75 168 HIS A N 1
ATOM 1227 C CA . HIS A 1 168 ? -2.891 -2.859 23.936 1.00 86.75 168 HIS A CA 1
ATOM 1228 C C . HIS A 1 168 ? -3.843 -4.056 23.968 1.00 86.75 168 HIS A C 1
ATOM 1230 O O . HIS A 1 168 ? -5.058 -3.860 24.024 1.00 86.75 168 HIS A O 1
ATOM 1236 N N . GLY A 1 169 ? -3.298 -5.271 23.965 1.00 88.19 169 GLY A N 1
ATOM 1237 C CA . GLY A 1 169 ? -4.058 -6.509 23.944 1.00 88.19 169 GLY A CA 1
ATOM 1238 C C . GLY A 1 169 ? -4.394 -6.980 22.531 1.00 88.19 169 GLY A C 1
ATOM 1239 O O . GLY A 1 169 ? -4.364 -6.237 21.545 1.00 88.19 169 GLY A O 1
ATOM 1240 N N . VAL A 1 170 ? -4.721 -8.265 22.439 1.00 88.88 170 VAL A N 1
ATOM 1241 C CA . VAL A 1 170 ? -5.050 -8.941 21.184 1.00 88.88 170 VAL A CA 1
ATOM 1242 C C . VAL A 1 170 ? -6.548 -8.827 20.911 1.00 88.88 170 VAL A C 1
ATOM 1244 O O . VAL A 1 170 ? -7.373 -8.948 21.809 1.00 88.88 170 VAL A O 1
ATOM 1247 N N . GLN A 1 171 ? -6.903 -8.612 19.647 1.00 87.38 171 GLN A N 1
ATOM 1248 C CA . GLN A 1 171 ? -8.283 -8.543 19.171 1.00 87.38 171 GLN A CA 1
ATOM 1249 C C . GLN A 1 171 ? -8.372 -9.302 17.850 1.00 87.38 171 GLN A C 1
ATOM 1251 O O . GLN A 1 171 ? -7.378 -9.404 17.128 1.00 87.38 171 GLN A O 1
ATOM 1256 N N . ARG A 1 172 ? -9.568 -9.793 17.501 1.00 86.44 172 ARG A N 1
ATOM 1257 C CA . ARG A 1 172 ? -9.798 -10.519 16.237 1.00 86.44 172 ARG A CA 1
ATOM 1258 C C . ARG A 1 172 ? -9.372 -9.705 15.009 1.00 86.44 172 ARG A C 1
ATOM 1260 O O . ARG A 1 172 ? -8.836 -10.274 14.064 1.00 86.44 172 ARG A O 1
ATOM 1267 N N . GLY A 1 173 ? -9.558 -8.383 15.034 1.00 88.88 173 GLY A N 1
ATOM 1268 C CA . GLY A 1 173 ? -9.141 -7.493 13.947 1.00 88.88 173 GLY A CA 1
ATOM 1269 C C . GLY A 1 173 ? -7.628 -7.484 13.692 1.00 88.88 173 GLY A C 1
ATOM 1270 O O . GLY A 1 173 ? -7.211 -7.394 12.542 1.00 88.88 173 GLY A O 1
ATOM 1271 N N . HIS A 1 174 ? -6.801 -7.660 14.730 1.00 92.88 174 HIS A N 1
ATOM 1272 C CA . HIS A 1 174 ? -5.342 -7.687 14.579 1.00 92.88 174 HIS A CA 1
ATOM 1273 C C . HIS A 1 174 ? -4.865 -8.904 13.782 1.00 92.88 174 HIS A C 1
ATOM 1275 O O . HIS A 1 174 ? -3.979 -8.772 12.944 1.00 92.88 174 HIS A O 1
ATOM 1281 N N . TRP A 1 175 ? -5.478 -10.072 13.995 1.00 93.56 175 TRP A N 1
ATOM 1282 C CA . TRP A 1 175 ? -5.133 -11.283 13.249 1.00 93.56 175 TRP A CA 1
ATOM 1283 C C . TRP A 1 175 ? -5.499 -11.177 11.770 1.00 93.56 175 TRP A C 1
ATOM 1285 O O . TRP A 1 175 ? -4.699 -11.565 10.926 1.00 93.56 175 TRP A O 1
ATOM 1295 N N . LEU A 1 176 ? -6.656 -10.589 11.442 1.00 94.75 176 LEU A N 1
ATOM 1296 C CA . LEU A 1 176 ? -7.013 -10.317 10.045 1.00 94.75 176 LEU A CA 1
ATOM 1297 C C . LEU A 1 176 ? -6.073 -9.296 9.399 1.00 94.75 176 LEU A C 1
ATOM 1299 O O . LEU A 1 176 ? -5.719 -9.458 8.235 1.00 94.75 176 LEU A O 1
ATOM 1303 N N . LEU A 1 177 ? -5.649 -8.268 10.144 1.00 96.00 177 LEU A N 1
ATOM 1304 C CA . LEU A 1 177 ? -4.684 -7.289 9.646 1.00 96.00 177 LEU A CA 1
ATOM 1305 C C . LEU A 1 177 ? -3.321 -7.936 9.375 1.00 96.00 177 LEU A C 1
ATOM 1307 O O . LEU A 1 177 ? -2.748 -7.721 8.314 1.00 96.00 177 LEU A O 1
ATOM 1311 N N . LEU A 1 178 ? -2.817 -8.757 10.301 1.00 96.88 178 LEU A N 1
ATOM 1312 C CA . LEU A 1 178 ? -1.570 -9.499 10.104 1.00 96.88 178 LEU A CA 1
ATOM 1313 C C . LEU A 1 178 ? -1.667 -10.475 8.930 1.00 96.88 178 LEU A C 1
ATOM 1315 O O . LEU A 1 178 ? -0.727 -10.550 8.148 1.00 96.88 178 LEU A O 1
ATOM 1319 N N . ALA A 1 179 ? -2.795 -11.172 8.773 1.00 97.25 179 ALA A N 1
ATOM 1320 C CA . ALA A 1 179 ? -3.029 -12.048 7.628 1.00 97.25 179 ALA A CA 1
ATOM 1321 C C . ALA A 1 179 ? -3.017 -11.268 6.303 1.00 97.25 179 ALA A C 1
ATOM 1323 O O . ALA A 1 179 ? -2.355 -11.690 5.359 1.00 97.25 179 ALA A O 1
ATOM 1324 N N . ALA A 1 180 ? -3.668 -10.099 6.250 1.00 97.19 180 ALA A N 1
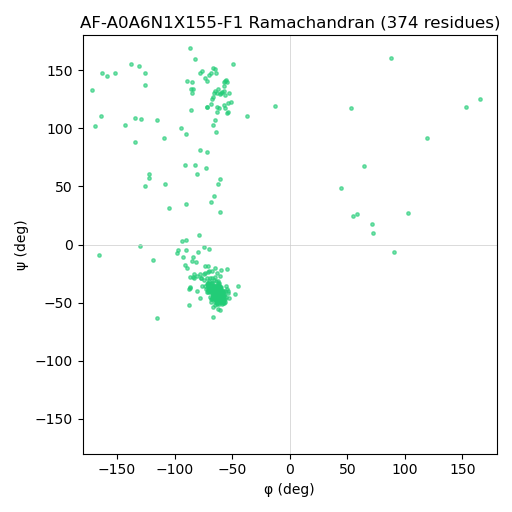ATOM 1325 C CA . ALA A 1 180 ? -3.660 -9.239 5.067 1.00 97.19 180 ALA A CA 1
ATOM 1326 C C . ALA A 1 180 ? -2.246 -8.733 4.726 1.00 97.19 180 ALA A C 1
ATOM 1328 O O . ALA A 1 180 ? -1.834 -8.774 3.566 1.00 97.19 180 ALA A O 1
ATOM 1329 N N . LEU A 1 181 ? -1.475 -8.311 5.735 1.00 97.38 181 LEU A N 1
ATOM 1330 C CA . LEU A 1 181 ? -0.090 -7.862 5.562 1.00 97.38 181 LEU A CA 1
ATOM 1331 C C . LEU A 1 181 ? 0.842 -9.005 5.139 1.00 97.38 181 LEU A C 1
ATOM 1333 O O . LEU A 1 181 ? 1.688 -8.802 4.274 1.00 97.38 181 LEU A O 1
ATOM 1337 N N . ALA A 1 182 ? 0.671 -10.205 5.700 1.00 97.75 182 ALA A N 1
ATOM 1338 C CA . ALA A 1 182 ? 1.448 -11.385 5.328 1.00 97.75 182 ALA A CA 1
ATOM 1339 C C . ALA A 1 182 ? 1.134 -11.848 3.897 1.00 97.75 182 ALA A C 1
ATOM 1341 O O . ALA A 1 182 ? 2.049 -12.161 3.141 1.00 97.75 182 ALA A O 1
ATOM 1342 N N . ALA A 1 183 ? -0.142 -11.834 3.499 1.00 97.25 183 ALA A N 1
ATOM 1343 C CA . ALA A 1 183 ? -0.554 -12.125 2.128 1.00 97.25 183 ALA A CA 1
ATOM 1344 C C . ALA A 1 183 ? -0.028 -11.067 1.139 1.00 97.25 183 ALA A C 1
ATOM 1346 O O . ALA A 1 183 ? 0.441 -11.418 0.061 1.00 97.25 183 ALA A O 1
ATOM 1347 N N . SER A 1 184 ? -0.011 -9.789 1.538 1.00 96.62 184 SER A N 1
ATOM 1348 C CA . SER A 1 184 ? 0.593 -8.701 0.753 1.00 96.62 184 SER A CA 1
ATOM 1349 C C . SER A 1 184 ? 2.111 -8.880 0.603 1.00 96.62 184 SER A C 1
ATOM 1351 O O . SER A 1 184 ? 2.632 -8.757 -0.498 1.00 96.62 184 SER A O 1
ATOM 1353 N N . LEU A 1 185 ? 2.817 -9.256 1.679 1.00 96.69 185 LEU A N 1
ATOM 1354 C CA . LEU A 1 185 ? 4.245 -9.593 1.639 1.00 96.69 185 LEU A CA 1
ATOM 1355 C C . LEU A 1 185 ? 4.520 -10.793 0.720 1.00 96.69 185 LEU A C 1
ATOM 1357 O O . LEU A 1 185 ? 5.459 -10.756 -0.070 1.00 96.69 185 LEU A O 1
ATOM 1361 N N . ALA A 1 186 ? 3.708 -11.850 0.804 1.00 95.88 186 ALA A N 1
ATOM 1362 C CA . ALA A 1 186 ? 3.827 -13.002 -0.087 1.00 95.88 186 ALA A CA 1
ATOM 1363 C C . ALA A 1 186 ? 3.613 -12.594 -1.553 1.00 95.88 186 ALA A C 1
ATOM 1365 O O . ALA A 1 186 ? 4.395 -12.989 -2.415 1.00 95.88 186 ALA A O 1
ATOM 1366 N N . GLY A 1 187 ? 2.617 -11.744 -1.824 1.00 93.31 187 GLY A N 1
ATOM 1367 C CA . GLY A 1 187 ? 2.390 -11.152 -3.142 1.00 93.31 187 GLY A CA 1
ATOM 1368 C C . GLY A 1 187 ? 3.599 -10.361 -3.641 1.00 93.31 187 GLY A C 1
ATOM 1369 O O . GLY A 1 187 ? 4.068 -10.595 -4.755 1.00 93.31 187 GLY A O 1
ATOM 1370 N N . ASP A 1 188 ? 4.160 -9.493 -2.797 1.00 93.19 188 ASP A N 1
ATOM 1371 C CA . ASP A 1 188 ? 5.364 -8.718 -3.102 1.00 93.19 188 ASP A CA 1
ATOM 1372 C C . ASP A 1 188 ? 6.554 -9.613 -3.463 1.00 93.19 188 ASP A C 1
ATOM 1374 O O . ASP A 1 188 ? 7.259 -9.319 -4.429 1.00 93.19 188 ASP A O 1
ATOM 1378 N N . VAL A 1 189 ? 6.762 -10.708 -2.723 1.00 93.12 189 VAL A N 1
ATOM 1379 C CA . VAL A 1 189 ? 7.836 -11.683 -2.968 1.00 93.12 189 VAL A CA 1
ATOM 1380 C C . VAL A 1 189 ? 7.597 -12.466 -4.256 1.00 93.12 189 VAL A C 1
ATOM 1382 O O . VAL A 1 189 ? 8.504 -12.562 -5.079 1.00 93.12 189 VAL A O 1
ATOM 1385 N N . PHE A 1 190 ? 6.388 -12.976 -4.487 1.00 92.88 190 PHE A N 1
ATOM 1386 C CA . PHE A 1 190 ? 6.074 -13.728 -5.704 1.00 92.88 190 PHE A CA 1
ATOM 1387 C C . PHE A 1 190 ? 6.174 -12.874 -6.968 1.00 92.88 190 PHE A C 1
ATOM 1389 O O . PHE A 1 190 ? 6.655 -13.366 -7.981 1.00 92.88 190 PHE A O 1
ATOM 1396 N N . LEU A 1 191 ? 5.809 -11.589 -6.915 1.00 88.25 191 LEU A N 1
ATOM 1397 C CA . LEU A 1 191 ? 5.997 -10.690 -8.058 1.00 88.25 191 LEU A CA 1
ATOM 1398 C C . LEU A 1 191 ? 7.470 -10.359 -8.340 1.00 88.25 191 LEU A C 1
ATOM 1400 O O . LEU A 1 191 ? 7.790 -9.965 -9.458 1.00 88.25 191 LEU A O 1
ATOM 1404 N N . MET A 1 192 ? 8.362 -10.491 -7.352 1.00 85.94 192 MET A N 1
ATOM 1405 C CA . MET A 1 192 ? 9.805 -10.310 -7.557 1.00 85.94 192 MET A CA 1
ATOM 1406 C C . MET A 1 192 ? 10.474 -11.552 -8.153 1.00 85.94 192 MET A C 1
ATOM 1408 O O . MET A 1 192 ? 11.497 -11.438 -8.826 1.00 85.94 192 MET A O 1
ATOM 1412 N N . LEU A 1 193 ? 9.911 -12.736 -7.909 1.00 84.25 193 LEU A N 1
ATOM 1413 C CA . LEU A 1 193 ? 10.425 -13.997 -8.426 1.00 84.25 193 LEU A CA 1
ATOM 1414 C C . LEU A 1 193 ? 9.866 -14.235 -9.837 1.00 84.25 193 LEU A C 1
ATOM 1416 O O . LEU A 1 193 ? 8.659 -14.378 -10.036 1.00 84.25 193 LEU A O 1
ATOM 1420 N N . GLY A 1 194 ? 10.750 -14.268 -10.837 1.00 75.75 194 GLY A N 1
ATOM 1421 C CA . GLY A 1 194 ? 10.364 -14.502 -12.229 1.00 75.75 194 GLY A CA 1
ATOM 1422 C C . GLY A 1 194 ? 9.509 -15.768 -12.382 1.00 75.75 194 GLY A C 1
ATOM 1423 O O . GLY A 1 194 ? 9.858 -16.824 -11.863 1.00 75.75 194 GLY A O 1
ATOM 1424 N N . GLY A 1 195 ? 8.375 -15.656 -13.079 1.00 81.56 195 GLY A N 1
ATOM 1425 C CA . GLY A 1 195 ? 7.463 -16.779 -13.343 1.00 81.56 195 GLY A CA 1
ATOM 1426 C C . GLY A 1 195 ? 6.343 -16.999 -12.314 1.00 81.56 195 GLY A C 1
ATOM 1427 O O . GLY A 1 195 ? 5.448 -17.797 -12.579 1.00 81.56 195 GLY A O 1
ATOM 1428 N N . LEU A 1 196 ? 6.312 -16.268 -11.190 1.00 88.69 196 LEU A N 1
ATOM 1429 C CA . LEU A 1 196 ? 5.283 -16.417 -10.142 1.00 88.69 196 LEU A CA 1
ATOM 1430 C C . LEU A 1 196 ? 4.233 -15.291 -10.130 1.00 88.69 196 LEU A C 1
ATOM 1432 O O . LEU A 1 196 ? 3.639 -14.982 -9.095 1.00 88.69 196 LEU A O 1
ATOM 1436 N N . PHE A 1 197 ? 3.929 -14.719 -11.298 1.00 86.56 197 PHE A N 1
ATOM 1437 C CA . PHE A 1 197 ? 2.937 -13.644 -11.426 1.00 86.56 197 PHE A CA 1
ATOM 1438 C C . PHE A 1 197 ? 1.539 -14.042 -10.916 1.00 86.56 197 PHE A C 1
ATOM 1440 O O . PHE A 1 197 ? 0.939 -13.313 -10.128 1.00 86.56 197 PHE A O 1
ATOM 1447 N N . ILE A 1 198 ? 1.026 -15.211 -11.325 1.00 89.25 198 ILE A N 1
ATOM 1448 C CA . ILE A 1 198 ? -0.314 -15.683 -10.930 1.00 89.25 198 ILE A CA 1
ATOM 1449 C C . ILE A 1 198 ? -0.389 -15.956 -9.415 1.00 89.25 198 ILE A C 1
ATOM 1451 O O . ILE A 1 198 ? -1.304 -15.430 -8.780 1.00 89.25 198 ILE A O 1
ATOM 1455 N N . PRO A 1 199 ? 0.554 -16.700 -8.795 1.00 92.44 199 PRO A N 1
ATOM 1456 C CA . PRO A 1 199 ? 0.616 -16.819 -7.337 1.00 92.44 199 PRO A CA 1
ATOM 1457 C C . PRO A 1 199 ? 0.667 -15.469 -6.614 1.00 92.44 199 PRO A C 1
ATOM 1459 O O . PRO A 1 199 ? -0.017 -15.297 -5.606 1.00 92.44 199 PRO A O 1
ATOM 1462 N N . GLY A 1 200 ? 1.415 -14.497 -7.148 1.00 92.62 200 GLY A N 1
ATOM 1463 C CA . GLY A 1 200 ? 1.453 -13.133 -6.620 1.00 92.62 200 GLY A CA 1
ATOM 1464 C C . GLY A 1 200 ? 0.085 -12.453 -6.649 1.00 92.62 200 GLY A C 1
ATOM 1465 O O . GLY A 1 200 ? -0.372 -11.948 -5.624 1.00 92.62 200 GLY A O 1
ATOM 1466 N N . LEU A 1 201 ? -0.612 -12.515 -7.787 1.00 90.44 201 LEU A N 1
ATOM 1467 C CA . LEU A 1 201 ? -1.967 -11.975 -7.942 1.00 90.44 201 LEU A CA 1
ATOM 1468 C C . LEU A 1 201 ? -2.959 -12.621 -6.960 1.00 90.44 201 LEU A C 1
ATOM 1470 O O . LEU A 1 201 ? -3.764 -11.924 -6.344 1.00 90.44 201 LEU A O 1
ATOM 1474 N N . VAL A 1 202 ? -2.882 -13.942 -6.776 1.00 94.06 202 VAL A N 1
ATOM 1475 C CA . VAL A 1 202 ? -3.725 -14.672 -5.815 1.00 94.06 202 VAL A CA 1
ATOM 1476 C C . VAL A 1 202 ? -3.411 -14.253 -4.376 1.00 94.06 202 VAL A C 1
ATOM 1478 O O . VAL A 1 202 ? -4.333 -14.036 -3.592 1.00 94.06 202 VAL A O 1
ATOM 1481 N N . ALA A 1 203 ? -2.135 -14.086 -4.022 1.00 95.94 203 ALA A N 1
ATOM 1482 C CA . ALA A 1 203 ? -1.736 -13.628 -2.694 1.00 95.94 203 ALA A CA 1
ATOM 1483 C C . ALA A 1 203 ? -2.256 -12.209 -2.397 1.00 95.94 203 ALA A C 1
ATOM 1485 O O . ALA A 1 203 ? -2.839 -11.980 -1.333 1.00 95.94 203 ALA A O 1
ATOM 1486 N N . PHE A 1 204 ? -2.163 -11.282 -3.357 1.00 95.38 204 PHE A N 1
ATOM 1487 C CA . PHE A 1 204 ? -2.787 -9.966 -3.215 1.00 95.38 204 PHE A CA 1
ATOM 1488 C C . PHE A 1 204 ? -4.309 -10.062 -3.118 1.00 95.38 204 PHE A C 1
ATOM 1490 O O . PHE A 1 204 ? -4.902 -9.403 -2.267 1.00 95.38 204 PHE A O 1
ATOM 1497 N N . LEU A 1 205 ? -4.969 -10.905 -3.916 1.00 95.50 205 LEU A N 1
ATOM 1498 C CA . LEU A 1 205 ? -6.420 -11.096 -3.828 1.00 95.50 205 LEU A CA 1
ATOM 1499 C C . LEU A 1 205 ? -6.844 -11.547 -2.420 1.00 95.50 205 LEU A C 1
ATOM 1501 O O . LEU A 1 205 ? -7.786 -10.996 -1.849 1.00 95.50 205 LEU A O 1
ATOM 1505 N N . LEU A 1 206 ? -6.118 -12.503 -1.832 1.00 97.25 206 LEU A N 1
ATOM 1506 C CA . LEU A 1 206 ? -6.344 -12.954 -0.457 1.00 97.25 206 LEU A CA 1
ATOM 1507 C C . LEU A 1 206 ? -6.153 -11.814 0.553 1.00 97.25 206 LEU A C 1
ATOM 1509 O O . LEU A 1 206 ? -6.972 -11.673 1.464 1.00 97.25 206 LEU A O 1
ATOM 1513 N N . ALA A 1 207 ? -5.143 -10.958 0.363 1.00 97.06 207 ALA A N 1
ATOM 1514 C CA . ALA A 1 207 ? -4.952 -9.775 1.200 1.00 97.06 207 ALA A CA 1
ATOM 1515 C C . ALA A 1 207 ? -6.178 -8.844 1.169 1.00 97.06 207 ALA A C 1
ATOM 1517 O O . ALA A 1 207 ? -6.673 -8.432 2.222 1.00 97.06 207 ALA A O 1
ATOM 1518 N N . HIS A 1 208 ? -6.727 -8.577 -0.019 1.00 97.25 208 HIS A N 1
ATOM 1519 C CA . HIS A 1 208 ? -7.926 -7.752 -0.187 1.00 97.25 208 HIS A CA 1
ATOM 1520 C C . HIS A 1 208 ? -9.161 -8.355 0.487 1.00 97.25 208 HIS A C 1
ATOM 1522 O O . HIS A 1 208 ? -9.921 -7.638 1.143 1.00 97.25 208 HIS A O 1
ATOM 1528 N N . LEU A 1 209 ? -9.351 -9.674 0.396 1.00 97.19 209 LEU A N 1
ATOM 1529 C CA . LEU A 1 209 ? -10.440 -10.364 1.094 1.00 97.19 209 LEU A CA 1
ATOM 1530 C C . LEU A 1 209 ? -10.305 -10.235 2.619 1.00 97.19 209 LEU A C 1
ATOM 1532 O O . LEU A 1 209 ? -11.295 -9.954 3.304 1.00 97.19 209 LEU A O 1
ATOM 1536 N N . CYS A 1 210 ? -9.086 -10.358 3.155 1.00 97.12 210 CYS A N 1
ATOM 1537 C CA . CYS A 1 210 ? -8.816 -10.104 4.570 1.00 97.12 210 CYS A CA 1
ATOM 1538 C C . CYS A 1 210 ? -9.129 -8.649 4.962 1.00 97.12 210 CYS A C 1
ATOM 1540 O O . CYS A 1 210 ? -9.760 -8.429 6.002 1.00 97.12 210 CYS A O 1
ATOM 1542 N N . TYR A 1 211 ? -8.773 -7.660 4.132 1.00 97.06 211 TYR A N 1
ATOM 1543 C CA . TYR A 1 211 ? -9.135 -6.257 4.370 1.00 97.06 211 TYR A CA 1
ATOM 1544 C C . TYR A 1 211 ? -10.646 -6.023 4.342 1.00 97.06 211 TYR A C 1
ATOM 1546 O O . TYR A 1 211 ? -11.163 -5.355 5.235 1.00 97.06 211 TYR A O 1
ATOM 1554 N N . ILE A 1 212 ? -11.385 -6.605 3.392 1.00 96.00 212 ILE A N 1
ATOM 1555 C CA . ILE A 1 212 ? -12.855 -6.511 3.351 1.00 96.00 212 ILE A CA 1
ATOM 1556 C C . ILE A 1 212 ? -13.458 -7.061 4.646 1.00 96.00 212 ILE A C 1
ATOM 1558 O O . ILE A 1 212 ? -14.268 -6.387 5.294 1.00 96.00 212 ILE A O 1
ATOM 1562 N N . ALA A 1 213 ? -13.034 -8.263 5.052 1.00 94.75 213 ALA A N 1
ATOM 1563 C CA . ALA A 1 213 ? -13.495 -8.898 6.281 1.00 94.75 213 ALA A CA 1
ATOM 1564 C C . ALA A 1 213 ? -13.204 -8.021 7.510 1.00 94.75 213 ALA A C 1
ATOM 1566 O O . ALA A 1 213 ? -14.057 -7.884 8.392 1.00 94.75 213 ALA A O 1
ATOM 1567 N N . LEU A 1 214 ? -12.035 -7.377 7.539 1.00 93.50 214 LEU A N 1
ATOM 1568 C CA . LEU A 1 214 ? -11.618 -6.459 8.594 1.00 93.50 214 LEU A CA 1
ATOM 1569 C C . LEU A 1 214 ? -12.429 -5.154 8.603 1.00 93.50 214 LEU A C 1
ATOM 1571 O O . LEU A 1 214 ? -12.898 -4.719 9.658 1.00 93.50 214 LEU A O 1
ATOM 1575 N N . PHE A 1 215 ? -12.661 -4.540 7.443 1.00 93.25 215 PHE A N 1
ATOM 1576 C CA . PHE A 1 215 ? -13.409 -3.284 7.323 1.00 93.25 215 PHE A CA 1
ATOM 1577 C C . PHE A 1 215 ? -14.887 -3.458 7.675 1.00 93.25 215 PHE A C 1
ATOM 1579 O O . PHE A 1 215 ? -15.503 -2.522 8.194 1.00 93.25 215 PHE A O 1
ATOM 1586 N N . LYS A 1 216 ? -15.435 -4.660 7.462 1.00 91.31 216 LYS A N 1
ATOM 1587 C CA . LYS A 1 216 ? -16.798 -5.047 7.841 1.00 91.31 216 LYS A CA 1
ATOM 1588 C C . LYS A 1 216 ? -17.008 -5.212 9.349 1.00 91.31 216 LYS A C 1
ATOM 1590 O O . LYS A 1 216 ? -18.148 -5.112 9.804 1.00 91.31 216 LYS A O 1
ATOM 1595 N N . GLN A 1 217 ? -15.970 -5.474 10.146 1.00 87.19 217 GLN A N 1
ATOM 1596 C CA . GLN A 1 217 ? -16.143 -5.727 11.584 1.00 87.19 217 GLN A CA 1
ATOM 1597 C C . GLN A 1 217 ? -16.850 -4.556 12.287 1.00 87.19 217 GLN A C 1
ATOM 1599 O O . GLN A 1 217 ? -16.364 -3.427 12.263 1.00 87.19 217 GLN A O 1
ATOM 1604 N N . GLY A 1 218 ? -18.009 -4.838 12.896 1.00 76.69 218 GLY A N 1
ATOM 1605 C CA . GLY A 1 218 ? -18.822 -3.855 13.625 1.00 76.69 218 GLY A CA 1
ATOM 1606 C C . GLY A 1 218 ? -19.556 -2.829 12.752 1.00 76.69 218 GLY A C 1
ATOM 1607 O O . GLY A 1 218 ? -20.075 -1.851 13.278 1.00 76.69 218 GLY A O 1
ATOM 1608 N N . ARG A 1 219 ? -19.591 -3.003 11.424 1.00 84.94 219 ARG A N 1
ATOM 1609 C CA . ARG A 1 219 ? -20.178 -2.036 10.484 1.00 84.94 219 ARG A CA 1
ATOM 1610 C C . ARG A 1 219 ? -21.122 -2.732 9.501 1.00 84.94 219 ARG A C 1
ATOM 1612 O O . ARG A 1 219 ? -20.971 -3.916 9.198 1.00 84.94 219 ARG A O 1
ATOM 1619 N N . ARG A 1 220 ? -22.101 -1.993 8.973 1.00 85.81 220 ARG A N 1
ATOM 1620 C CA . ARG A 1 220 ? -23.004 -2.493 7.924 1.00 85.81 220 ARG A CA 1
ATOM 1621 C C . ARG A 1 220 ? -22.244 -2.659 6.608 1.00 85.81 220 ARG A C 1
ATOM 1623 O O . ARG A 1 220 ? -21.342 -1.872 6.301 1.00 85.81 220 ARG A O 1
ATOM 1630 N N . TRP A 1 221 ? -22.636 -3.667 5.837 1.00 87.44 221 TRP A N 1
ATOM 1631 C CA . TRP A 1 221 ? -22.170 -3.855 4.466 1.00 87.44 221 TRP A CA 1
ATOM 1632 C C . TRP A 1 221 ? -22.615 -2.685 3.592 1.00 87.44 221 TRP A C 1
ATOM 1634 O O . TRP A 1 221 ? -23.789 -2.315 3.621 1.00 87.44 221 TRP A O 1
ATOM 1644 N N . PHE A 1 222 ? -21.667 -2.110 2.846 1.00 88.19 222 PHE A N 1
ATOM 1645 C CA . PHE A 1 222 ? -21.900 -1.107 1.804 1.00 88.19 222 PHE A CA 1
ATOM 1646 C C . PHE A 1 222 ? -22.892 -0.004 2.204 1.00 88.19 222 PHE A C 1
ATOM 1648 O O . PHE A 1 222 ? -23.827 0.326 1.476 1.00 88.19 222 PHE A O 1
ATOM 1655 N N . ALA A 1 223 ? -22.692 0.575 3.393 1.00 81.94 223 ALA A N 1
ATOM 1656 C CA . ALA A 1 223 ? -23.622 1.544 3.975 1.00 81.94 223 ALA A CA 1
ATOM 1657 C C . ALA A 1 223 ? -23.834 2.810 3.124 1.00 81.94 223 ALA A C 1
ATOM 1659 O O . ALA A 1 223 ? -24.854 3.481 3.276 1.00 81.94 223 ALA A O 1
ATOM 1660 N N . LEU A 1 224 ? -22.888 3.128 2.236 1.00 88.38 224 LEU A N 1
ATOM 1661 C CA . LEU A 1 224 ? -22.992 4.216 1.273 1.00 88.38 224 LEU A CA 1
ATOM 1662 C C . LEU A 1 224 ? -23.162 3.640 -0.139 1.00 88.38 224 LEU A C 1
ATOM 1664 O O . LEU A 1 224 ? -22.180 3.373 -0.830 1.00 88.38 224 LEU A O 1
ATOM 1668 N N . ARG A 1 225 ? -24.421 3.451 -0.558 1.00 90.44 225 ARG A N 1
ATOM 1669 C CA . ARG A 1 225 ? -24.769 2.880 -1.874 1.00 90.44 225 ARG A CA 1
ATOM 1670 C C . ARG A 1 225 ? -24.221 3.710 -3.035 1.00 90.44 225 ARG A C 1
ATOM 1672 O O . ARG A 1 225 ? -23.739 3.135 -4.001 1.00 90.44 225 ARG A O 1
ATOM 1679 N N . ASP A 1 226 ? -24.210 5.034 -2.895 1.00 90.88 226 ASP A N 1
ATOM 1680 C CA . ASP A 1 226 ? -23.673 5.943 -3.915 1.00 90.88 226 ASP A CA 1
ATOM 1681 C C . ASP A 1 226 ? -22.167 5.731 -4.132 1.00 90.88 226 ASP A C 1
ATOM 1683 O O . ASP A 1 226 ? -21.699 5.706 -5.266 1.00 90.88 226 ASP A O 1
ATOM 1687 N N . ALA A 1 227 ? -21.405 5.520 -3.052 1.00 88.62 227 ALA A N 1
ATOM 1688 C CA . ALA A 1 227 ? -19.977 5.223 -3.146 1.00 88.62 227 ALA A CA 1
ATOM 1689 C C . ALA A 1 227 ? -19.734 3.834 -3.740 1.00 88.62 227 ALA A C 1
ATOM 1691 O O . ALA A 1 227 ? -18.833 3.686 -4.558 1.00 88.62 227 ALA A O 1
ATOM 1692 N N . LEU A 1 228 ? -20.551 2.836 -3.381 1.00 93.88 228 LEU A N 1
ATOM 1693 C CA . LEU A 1 228 ? -20.495 1.518 -4.014 1.00 93.88 228 LEU A CA 1
ATOM 1694 C C . LEU A 1 228 ? -20.719 1.630 -5.528 1.00 93.88 228 LEU A C 1
ATOM 1696 O O . LEU A 1 228 ? -19.906 1.124 -6.292 1.00 93.88 228 LEU A O 1
ATOM 1700 N N . ALA A 1 229 ? -21.777 2.321 -5.958 1.00 95.25 229 ALA A N 1
ATOM 1701 C CA . ALA A 1 229 ? -22.088 2.500 -7.373 1.00 95.25 229 ALA A CA 1
ATOM 1702 C C . ALA A 1 229 ? -20.968 3.240 -8.118 1.00 95.25 229 ALA A C 1
ATOM 1704 O O . ALA A 1 229 ? -2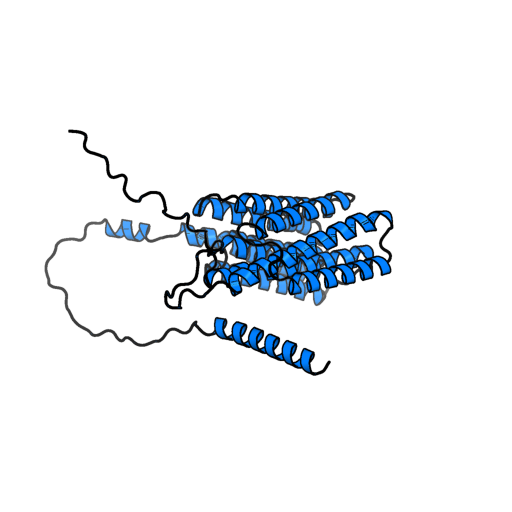0.545 2.790 -9.180 1.00 95.25 229 ALA A O 1
ATOM 1705 N N . LEU A 1 230 ? -20.444 4.330 -7.546 1.00 95.81 230 LEU A N 1
ATOM 1706 C CA . LEU A 1 230 ? -19.350 5.096 -8.145 1.00 95.81 230 LEU A CA 1
ATOM 1707 C C . LEU A 1 230 ? -18.067 4.265 -8.273 1.00 95.81 230 LEU A C 1
ATOM 1709 O O . LEU A 1 230 ? -17.435 4.273 -9.323 1.00 95.81 230 LEU A O 1
ATOM 1713 N N . ILE A 1 231 ? -17.677 3.539 -7.227 1.00 95.69 231 ILE A N 1
ATOM 1714 C CA . ILE A 1 231 ? -16.437 2.753 -7.226 1.00 95.69 231 ILE A CA 1
ATOM 1715 C C . ILE A 1 231 ? -16.556 1.539 -8.150 1.00 95.69 231 ILE A C 1
ATOM 1717 O O . ILE A 1 231 ? -15.611 1.240 -8.877 1.00 95.69 231 ILE A O 1
ATOM 1721 N N . LEU A 1 232 ? -17.716 0.873 -8.182 1.00 96.56 232 LEU A N 1
ATOM 1722 C CA . LEU A 1 232 ? -17.980 -0.188 -9.155 1.00 96.56 232 LEU A CA 1
ATOM 1723 C C . LEU A 1 232 ? -17.969 0.351 -10.584 1.00 96.56 232 LEU A C 1
ATOM 1725 O O . LEU A 1 232 ? -17.397 -0.295 -11.453 1.00 96.56 232 LEU A O 1
ATOM 1729 N N . LEU A 1 233 ? -18.536 1.537 -10.825 1.00 97.06 233 LEU A N 1
ATOM 1730 C CA . LEU A 1 233 ? -18.469 2.185 -12.132 1.00 97.06 233 LEU A CA 1
ATOM 1731 C C . LEU A 1 233 ? -17.014 2.433 -12.542 1.00 97.06 233 LEU A C 1
ATOM 1733 O O . LEU A 1 233 ? -16.637 2.055 -13.645 1.00 97.06 233 LEU A O 1
ATOM 1737 N N . ILE A 1 234 ? -16.186 2.980 -11.646 1.00 96.56 234 ILE A N 1
ATOM 1738 C CA . ILE A 1 234 ? -14.750 3.164 -11.904 1.00 96.56 234 ILE A CA 1
ATOM 1739 C C . ILE A 1 234 ? -14.081 1.812 -12.194 1.00 96.56 234 ILE A C 1
ATOM 1741 O O . ILE A 1 234 ? -13.339 1.706 -13.164 1.00 96.56 234 ILE A O 1
ATOM 1745 N N . GLY A 1 235 ? -14.364 0.770 -11.407 1.00 95.38 235 GLY A N 1
ATOM 1746 C CA . GLY A 1 235 ? -13.828 -0.576 -11.631 1.00 95.38 235 GLY A CA 1
ATOM 1747 C C . GLY A 1 235 ? -14.220 -1.156 -12.994 1.00 95.38 235 GLY A C 1
ATOM 1748 O O . GLY A 1 235 ? -13.366 -1.674 -13.710 1.00 95.38 235 GLY A O 1
ATOM 1749 N N . VAL A 1 236 ? -15.483 -1.006 -13.400 1.00 96.75 236 VAL A N 1
ATOM 1750 C CA . VAL A 1 236 ? -15.969 -1.410 -14.729 1.00 96.75 236 VAL A CA 1
ATOM 1751 C C . VAL A 1 236 ? -15.281 -0.604 -15.830 1.00 96.75 236 VAL A C 1
ATOM 1753 O O . VAL A 1 236 ? -14.865 -1.190 -16.827 1.00 96.75 236 VAL A O 1
ATOM 1756 N N . SER A 1 237 ? -15.105 0.709 -15.654 1.00 96.38 237 SER A N 1
ATOM 1757 C CA . SER A 1 237 ? -14.380 1.555 -16.608 1.00 96.38 237 SER A CA 1
ATOM 1758 C C . SER A 1 237 ? -12.914 1.140 -16.750 1.00 96.38 237 SER A C 1
ATOM 1760 O O . SER A 1 237 ? -12.429 1.016 -17.872 1.00 96.38 237 SER A O 1
ATOM 1762 N N . VAL A 1 238 ? -12.223 0.863 -15.639 1.00 94.94 238 VAL A N 1
ATOM 1763 C CA . VAL A 1 238 ? -10.843 0.353 -15.645 1.00 94.94 238 VAL A CA 1
ATOM 1764 C C . VAL A 1 238 ? -10.782 -1.001 -16.345 1.00 94.94 238 VAL A C 1
ATOM 1766 O O . VAL A 1 238 ? -9.949 -1.195 -17.222 1.00 94.94 238 VAL A O 1
ATOM 1769 N N . TYR A 1 239 ? -11.685 -1.928 -16.026 1.00 95.94 239 TYR A N 1
ATOM 1770 C CA . TYR A 1 239 ? -11.719 -3.235 -16.678 1.00 95.94 239 TYR A CA 1
ATOM 1771 C C . TYR A 1 239 ? -11.986 -3.135 -18.186 1.00 95.94 239 TYR A C 1
ATOM 1773 O O . TYR A 1 239 ? -11.310 -3.796 -18.972 1.00 95.94 239 TYR A O 1
ATOM 1781 N N . ALA A 1 240 ? -12.923 -2.281 -18.606 1.00 95.62 240 ALA A N 1
ATOM 1782 C CA . ALA A 1 240 ? -13.196 -2.031 -20.019 1.00 95.62 240 ALA A CA 1
ATOM 1783 C C . ALA A 1 240 ? -11.965 -1.463 -20.744 1.00 95.62 240 ALA A C 1
ATOM 1785 O O . ALA A 1 240 ? -11.656 -1.892 -21.855 1.00 95.62 240 ALA A O 1
ATOM 1786 N N . PHE A 1 241 ? -11.227 -0.558 -20.096 1.00 94.75 241 PHE A N 1
ATOM 1787 C CA . PHE A 1 241 ? -9.964 -0.032 -20.609 1.00 94.75 241 PHE A CA 1
ATOM 1788 C C . PHE A 1 241 ? -8.891 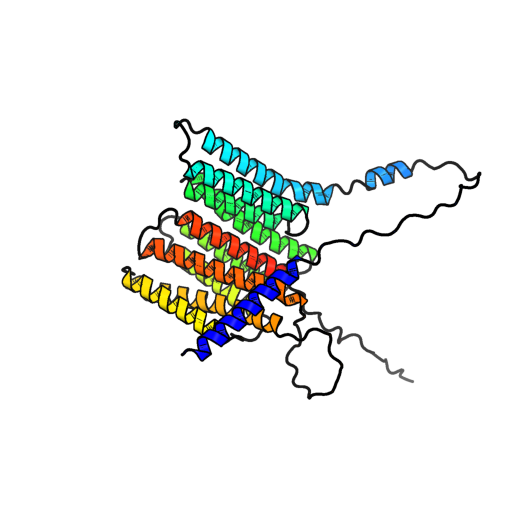-1.126 -20.746 1.00 94.75 241 PHE A C 1
ATOM 1790 O O . PHE A 1 241 ? -8.274 -1.244 -21.803 1.00 94.75 241 PHE A O 1
ATOM 1797 N N . LEU A 1 242 ? -8.721 -1.988 -19.735 1.00 93.25 242 LEU A N 1
ATOM 1798 C CA . LEU A 1 242 ? -7.791 -3.125 -19.801 1.00 93.25 242 LEU A CA 1
ATOM 1799 C C . LEU A 1 242 ? -8.172 -4.115 -20.911 1.00 93.25 242 LEU A C 1
ATOM 1801 O O . LEU A 1 242 ? -7.303 -4.625 -21.615 1.00 93.25 242 LEU A O 1
ATOM 1805 N N . TRP A 1 243 ? -9.469 -4.373 -21.096 1.00 92.69 243 TRP A N 1
ATOM 1806 C CA . TRP A 1 243 ? -9.963 -5.242 -22.163 1.00 92.69 243 TRP A CA 1
ATOM 1807 C C . TRP A 1 243 ? -9.599 -4.695 -23.546 1.00 92.69 243 TRP A C 1
ATOM 1809 O O . TRP A 1 243 ? -9.113 -5.446 -24.391 1.00 92.69 243 TRP A O 1
ATOM 1819 N N . GLN A 1 244 ? -9.804 -3.393 -23.770 1.00 91.69 244 GLN A N 1
ATOM 1820 C CA . GLN A 1 244 ? -9.443 -2.721 -25.024 1.00 91.69 244 GLN A CA 1
ATOM 1821 C C . GLN A 1 244 ? -7.926 -2.690 -25.254 1.00 91.69 244 GLN A C 1
ATOM 1823 O O . GLN A 1 244 ? -7.490 -2.765 -26.398 1.00 91.69 244 GLN A O 1
ATOM 1828 N N . GLY A 1 245 ? -7.132 -2.643 -24.181 1.00 87.75 245 GLY A N 1
ATOM 1829 C CA . GLY A 1 245 ? -5.669 -2.676 -24.236 1.00 87.75 245 GLY A CA 1
ATOM 1830 C C . GLY A 1 245 ? -5.051 -4.012 -24.661 1.00 87.75 245 GLY A C 1
ATOM 1831 O O . GLY A 1 245 ? -3.840 -4.075 -24.829 1.00 87.75 245 GLY A O 1
ATOM 1832 N N . GLY A 1 246 ? -5.851 -5.066 -24.870 1.00 87.50 246 GLY A N 1
ATOM 1833 C CA . GLY A 1 246 ? -5.357 -6.359 -25.360 1.00 87.50 246 GLY A CA 1
ATOM 1834 C C . GLY A 1 246 ? -5.229 -7.443 -24.289 1.00 87.50 246 GLY A C 1
ATOM 1835 O O . GLY A 1 246 ? -4.430 -8.366 -24.443 1.00 87.50 246 GLY A O 1
ATOM 1836 N N . LEU A 1 247 ? -6.027 -7.373 -23.216 1.00 86.88 247 LEU A N 1
ATOM 1837 C CA . LEU A 1 247 ? -6.001 -8.362 -22.136 1.00 86.88 247 LEU A CA 1
ATOM 1838 C C . LEU A 1 247 ? -6.166 -9.811 -22.668 1.00 86.88 247 LEU A C 1
ATOM 1840 O O . LEU A 1 247 ? -7.202 -10.123 -23.284 1.00 86.88 247 LEU A O 1
ATOM 1844 N N . PRO A 1 248 ? -5.200 -10.720 -22.397 1.00 88.75 248 PRO A N 1
ATOM 1845 C CA . PRO A 1 248 ? -5.246 -12.102 -22.868 1.00 88.75 248 PRO A CA 1
ATOM 1846 C C . PRO A 1 248 ? -6.515 -12.818 -22.415 1.00 88.75 248 PRO A C 1
ATOM 1848 O O . PRO A 1 248 ? -6.928 -12.688 -21.262 1.00 88.75 248 PRO A O 1
ATOM 1851 N N . ALA A 1 249 ? -7.110 -13.629 -23.296 1.00 88.88 249 ALA A N 1
ATOM 1852 C CA . ALA A 1 249 ? -8.386 -14.292 -23.022 1.00 88.88 249 ALA A CA 1
ATOM 1853 C C . ALA A 1 249 ? -8.375 -15.118 -21.722 1.00 88.88 249 ALA A C 1
ATOM 1855 O O . ALA A 1 249 ? -9.336 -15.065 -20.957 1.00 88.88 249 ALA A O 1
ATOM 1856 N N . ALA A 1 250 ? -7.259 -15.794 -21.432 1.00 89.81 250 ALA A N 1
ATOM 1857 C CA . ALA A 1 250 ? -7.075 -16.597 -20.224 1.00 89.81 250 ALA A CA 1
ATOM 1858 C C . ALA A 1 250 ? -7.088 -15.779 -18.914 1.00 89.81 250 ALA A C 1
ATOM 1860 O O . ALA A 1 250 ? -7.465 -16.304 -17.870 1.00 89.81 250 ALA A O 1
ATOM 1861 N N . LEU A 1 251 ? -6.704 -14.497 -18.951 1.00 89.62 251 LEU A N 1
ATOM 1862 C CA . LEU A 1 251 ? -6.590 -13.641 -17.761 1.00 89.62 251 LEU A CA 1
ATOM 1863 C C . LEU A 1 251 ? -7.811 -12.743 -17.529 1.00 89.62 251 LEU A C 1
ATOM 1865 O O . LEU A 1 251 ? -7.912 -12.126 -16.471 1.00 89.62 251 LEU A O 1
ATOM 1869 N N . ARG A 1 252 ? -8.770 -12.703 -18.460 1.00 91.44 252 ARG A N 1
ATOM 1870 C CA . ARG A 1 252 ? -9.971 -11.854 -18.349 1.00 91.44 252 ARG A CA 1
ATOM 1871 C C . ARG A 1 252 ? -10.772 -12.137 -17.084 1.00 91.44 252 ARG A C 1
ATOM 1873 O O . ARG A 1 252 ? -11.098 -11.207 -16.353 1.00 91.44 252 ARG A O 1
ATOM 1880 N N . LEU A 1 253 ? -11.039 -13.412 -16.799 1.00 92.00 253 LEU A N 1
ATOM 1881 C CA . LEU A 1 253 ? -11.809 -13.807 -15.619 1.00 92.00 253 LEU A CA 1
ATOM 1882 C C . LEU A 1 253 ? -11.043 -13.543 -14.301 1.00 92.00 253 LEU A C 1
ATOM 1884 O O . LEU A 1 253 ? -11.617 -12.881 -13.434 1.00 92.00 253 LEU A O 1
ATOM 1888 N N . PRO A 1 254 ? -9.764 -13.956 -14.141 1.00 91.12 254 PRO A N 1
ATOM 1889 C CA . PRO A 1 254 ? -8.968 -13.598 -12.963 1.00 91.12 254 PRO A CA 1
ATOM 1890 C C . PRO A 1 254 ? -8.882 -12.088 -12.706 1.00 91.12 254 PRO A C 1
ATOM 1892 O O . PRO A 1 254 ? -9.073 -11.647 -11.575 1.00 91.12 254 PRO A O 1
ATOM 1895 N N . VAL A 1 255 ? -8.640 -11.286 -13.748 1.00 92.31 255 VAL A N 1
ATOM 1896 C CA . VAL A 1 255 ? -8.515 -9.827 -13.619 1.00 92.31 255 VAL A CA 1
ATOM 1897 C C . VAL A 1 255 ? -9.860 -9.182 -13.288 1.00 92.31 255 VAL A C 1
ATOM 1899 O O . VAL A 1 255 ? -9.906 -8.314 -12.422 1.00 92.31 255 VAL A O 1
ATOM 1902 N N . ALA A 1 256 ? -10.966 -9.628 -13.894 1.00 93.94 256 ALA A N 1
ATOM 1903 C CA . ALA A 1 256 ? -12.302 -9.140 -13.546 1.00 93.94 256 ALA A CA 1
ATOM 1904 C C . ALA A 1 256 ? -12.637 -9.403 -12.069 1.00 93.94 256 ALA A C 1
ATOM 1906 O O . ALA A 1 256 ? -13.102 -8.502 -11.369 1.00 93.94 256 ALA A O 1
ATOM 1907 N N . ALA A 1 257 ? -12.356 -10.617 -11.581 1.00 94.50 257 ALA A N 1
ATOM 1908 C CA . ALA A 1 257 ? -12.544 -10.970 -10.176 1.00 94.50 257 ALA A CA 1
ATOM 1909 C C . ALA A 1 257 ? -11.670 -10.102 -9.254 1.00 94.50 257 ALA A C 1
ATOM 1911 O O . ALA A 1 257 ? -12.150 -9.613 -8.231 1.00 94.50 257 ALA A O 1
ATOM 1912 N N . TYR A 1 258 ? -10.417 -9.859 -9.642 1.00 94.06 258 TYR A N 1
ATOM 1913 C CA . TYR A 1 258 ? -9.482 -9.016 -8.899 1.00 94.06 258 TYR A CA 1
ATOM 1914 C C . TYR A 1 258 ? -9.960 -7.558 -8.805 1.00 94.06 258 TYR A C 1
ATOM 1916 O O . TYR A 1 258 ? -10.097 -7.022 -7.704 1.00 94.06 258 TYR A O 1
ATOM 1924 N N . VAL A 1 259 ? -10.316 -6.943 -9.940 1.00 95.69 259 VAL A N 1
ATOM 1925 C CA . VAL A 1 259 ? -10.855 -5.573 -10.004 1.00 95.69 259 VAL A CA 1
ATOM 1926 C C . VAL A 1 259 ? -12.135 -5.444 -9.176 1.00 95.69 259 VAL A C 1
ATOM 1928 O O . VAL A 1 259 ? -12.292 -4.472 -8.435 1.00 95.69 259 VAL A O 1
ATOM 1931 N N . LEU A 1 260 ? -13.032 -6.433 -9.249 1.00 96.94 260 LEU A N 1
ATOM 1932 C CA . LEU A 1 260 ? -14.254 -6.451 -8.449 1.00 96.94 260 LEU A CA 1
ATOM 1933 C C . LEU A 1 260 ? -13.940 -6.470 -6.948 1.00 96.94 260 LEU A C 1
ATOM 1935 O O . LEU A 1 260 ? -14.494 -5.667 -6.200 1.00 96.94 260 LEU A O 1
ATOM 1939 N N . VAL A 1 261 ? -13.047 -7.352 -6.496 1.00 97.56 261 VAL A N 1
ATOM 1940 C CA . VAL A 1 261 ? -12.690 -7.457 -5.073 1.00 97.56 261 VAL A CA 1
ATOM 1941 C C . VAL A 1 261 ? -12.067 -6.157 -4.556 1.00 97.56 261 VAL A C 1
ATOM 1943 O O . VAL A 1 261 ? -12.461 -5.682 -3.490 1.00 97.56 261 VAL A O 1
ATOM 1946 N N . ILE A 1 262 ? -11.177 -5.521 -5.319 1.00 95.62 262 ILE A N 1
ATOM 1947 C CA . ILE A 1 262 ? -10.595 -4.221 -4.947 1.00 95.62 262 ILE A CA 1
ATOM 1948 C C . ILE A 1 262 ? -11.668 -3.134 -4.860 1.00 95.62 262 ILE A C 1
ATOM 1950 O O . ILE A 1 262 ? -11.716 -2.383 -3.881 1.00 95.62 262 ILE A O 1
ATOM 1954 N N . ALA A 1 263 ? -12.567 -3.072 -5.845 1.00 96.81 263 ALA A N 1
ATOM 1955 C CA . ALA A 1 263 ? -13.668 -2.115 -5.851 1.00 96.81 263 ALA A CA 1
ATOM 1956 C C . ALA A 1 263 ? -14.584 -2.304 -4.627 1.00 96.81 263 ALA A C 1
ATOM 1958 O O . ALA A 1 263 ? -14.950 -1.333 -3.960 1.00 96.81 263 ALA A O 1
ATOM 1959 N N . LEU A 1 264 ? -14.900 -3.552 -4.264 1.00 97.12 264 LEU A N 1
ATOM 1960 C CA . LEU A 1 264 ? -15.680 -3.865 -3.064 1.00 97.12 264 LEU A CA 1
ATOM 1961 C C . LEU A 1 264 ? -14.932 -3.494 -1.775 1.00 97.12 264 LEU A C 1
ATOM 1963 O O . LEU A 1 264 ? -15.553 -2.970 -0.847 1.00 97.12 264 LEU A O 1
ATOM 1967 N N . MET A 1 265 ? -13.613 -3.701 -1.714 1.00 97.25 265 MET A N 1
ATOM 1968 C CA . MET A 1 265 ? -12.781 -3.254 -0.591 1.00 97.25 265 MET A CA 1
ATOM 1969 C C . MET A 1 265 ? -12.859 -1.737 -0.406 1.00 97.25 265 MET A C 1
ATOM 1971 O O . MET A 1 265 ? -13.154 -1.268 0.699 1.00 97.25 265 MET A O 1
ATOM 1975 N N . ALA A 1 266 ? -12.642 -0.970 -1.476 1.00 96.94 266 ALA A N 1
ATOM 1976 C CA . ALA A 1 266 ? -12.712 0.486 -1.438 1.00 96.94 266 ALA A CA 1
ATOM 1977 C C . ALA A 1 266 ? -14.123 0.974 -1.066 1.00 96.94 266 ALA A C 1
ATOM 1979 O O . ALA A 1 266 ? -14.272 1.824 -0.183 1.00 96.94 266 ALA A O 1
ATOM 1980 N N . ALA A 1 267 ? -15.173 0.383 -1.643 1.00 96.19 267 ALA A N 1
ATOM 1981 C CA . ALA A 1 267 ? -16.557 0.710 -1.305 1.00 96.19 267 ALA A CA 1
ATOM 1982 C C . ALA A 1 267 ? -16.892 0.422 0.167 1.00 96.19 267 ALA A C 1
ATOM 1984 O O . ALA A 1 267 ? -17.535 1.241 0.833 1.00 96.19 267 ALA A O 1
ATOM 1985 N N . GLN A 1 268 ? -16.425 -0.706 0.708 1.00 96.75 268 GLN A N 1
ATOM 1986 C CA . GLN A 1 268 ? -16.625 -1.047 2.115 1.00 96.75 268 GLN A CA 1
ATOM 1987 C C . GLN A 1 268 ? -15.872 -0.082 3.046 1.00 96.75 268 GLN A C 1
ATOM 1989 O O . GLN A 1 268 ? -16.413 0.309 4.085 1.00 96.75 268 GLN A O 1
ATOM 1994 N N . ALA A 1 269 ? -14.667 0.358 2.670 1.00 95.56 269 ALA A N 1
ATOM 1995 C CA . ALA A 1 269 ? -13.895 1.345 3.425 1.00 95.56 269 ALA A CA 1
ATOM 1996 C C . ALA A 1 269 ? -14.605 2.714 3.484 1.00 95.56 269 ALA A C 1
ATOM 1998 O O . ALA A 1 269 ? -14.767 3.286 4.566 1.00 95.56 269 ALA A O 1
ATOM 1999 N N . TRP A 1 270 ? -15.132 3.197 2.355 1.00 94.94 270 TRP A N 1
ATOM 2000 C CA . TRP A 1 270 ? -15.952 4.415 2.314 1.00 94.94 270 TRP A CA 1
ATOM 2001 C C . TRP A 1 270 ? -17.271 4.265 3.081 1.00 94.94 270 TRP A C 1
ATOM 2003 O O . TRP A 1 270 ? -17.685 5.183 3.791 1.00 94.94 270 TRP A O 1
ATOM 2013 N N . GLY A 1 271 ? -17.907 3.091 3.025 1.00 92.44 271 GLY A N 1
ATOM 2014 C CA . GLY A 1 271 ? -19.087 2.773 3.833 1.00 92.44 271 GLY A CA 1
ATOM 2015 C C . GLY A 1 271 ? -18.808 2.793 5.342 1.00 92.44 271 GLY A C 1
ATOM 2016 O O . GLY A 1 271 ? -19.662 3.221 6.125 1.00 92.44 271 GLY A O 1
ATOM 2017 N N . ARG A 1 272 ? -17.611 2.374 5.771 1.00 91.31 272 ARG A N 1
ATOM 2018 C CA . ARG A 1 272 ? -17.152 2.477 7.166 1.00 91.31 272 ARG A CA 1
ATOM 2019 C C . ARG A 1 272 ? -16.961 3.935 7.586 1.00 91.31 272 ARG A C 1
ATOM 2021 O O . ARG A 1 272 ? -17.459 4.315 8.646 1.00 91.31 272 ARG A O 1
ATOM 2028 N N . TRP A 1 273 ? -16.306 4.749 6.758 1.00 93.00 273 TRP A N 1
ATOM 2029 C CA . TRP A 1 273 ? -16.164 6.189 7.009 1.00 93.00 273 TRP A CA 1
ATOM 2030 C C . TRP A 1 273 ? -17.519 6.893 7.101 1.00 93.00 273 TRP A C 1
ATOM 2032 O O . TRP A 1 273 ? -17.757 7.644 8.041 1.00 93.00 273 TRP A O 1
ATOM 2042 N N . TYR A 1 274 ? -18.441 6.595 6.187 1.00 90.75 274 TYR A N 1
ATOM 2043 C CA . TYR A 1 274 ? -19.780 7.182 6.171 1.00 90.75 274 TYR A CA 1
ATOM 2044 C C . TYR A 1 274 ? -20.570 6.909 7.458 1.00 90.75 274 TYR A C 1
ATOM 2046 O O . TYR A 1 274 ? -21.218 7.810 7.992 1.00 90.75 274 TYR A O 1
ATOM 2054 N N . GLN A 1 275 ? -20.490 5.682 7.981 1.00 87.12 275 GLN A N 1
ATOM 2055 C CA . GLN A 1 275 ? -21.122 5.319 9.252 1.00 87.12 275 GLN A CA 1
ATOM 2056 C C . GLN A 1 275 ? -20.491 6.068 10.430 1.00 87.12 275 GLN A C 1
ATOM 2058 O O . GLN A 1 275 ? -21.222 6.612 11.252 1.00 87.12 275 GLN A O 1
ATOM 2063 N N . ALA A 1 276 ? -19.158 6.178 10.473 1.00 86.44 276 ALA A N 1
ATOM 2064 C CA . ALA A 1 276 ? -18.466 6.983 11.483 1.00 86.44 276 ALA A CA 1
ATOM 2065 C C . ALA A 1 276 ? -18.812 8.485 11.372 1.00 86.44 276 ALA A C 1
ATOM 2067 O O . ALA A 1 276 ? -18.943 9.185 12.376 1.00 86.44 276 ALA A O 1
ATOM 2068 N N . ALA A 1 277 ? -18.998 8.995 10.151 1.00 85.88 277 ALA A N 1
ATOM 2069 C CA . ALA A 1 277 ? -19.368 10.384 9.893 1.00 85.88 277 ALA A CA 1
ATOM 2070 C C . ALA A 1 277 ? -20.799 10.706 10.349 1.00 85.88 277 ALA A C 1
ATOM 2072 O O . ALA A 1 277 ? -21.042 11.789 10.876 1.00 85.88 277 ALA A O 1
ATOM 2073 N N . ARG A 1 278 ? -21.734 9.766 10.171 1.00 80.94 278 ARG A N 1
ATOM 2074 C CA . ARG A 1 278 ? -23.153 9.921 10.537 1.00 80.94 278 ARG A CA 1
ATOM 2075 C C . ARG A 1 278 ? -23.480 9.615 11.986 1.00 80.94 278 ARG A C 1
ATOM 2077 O O . ARG A 1 278 ? -24.599 9.886 12.414 1.00 80.94 278 ARG A O 1
ATOM 2084 N N . ALA A 1 279 ? -22.546 9.036 12.721 1.00 72.25 279 ALA A N 1
ATOM 2085 C CA . ALA A 1 279 ? -22.804 8.710 14.099 1.00 72.25 279 ALA A CA 1
ATOM 2086 C C . ALA A 1 279 ? -22.989 10.013 14.914 1.00 72.25 279 ALA A C 1
ATOM 2088 O O . ALA A 1 279 ? -22.208 10.963 14.730 1.00 72.25 279 ALA A O 1
ATOM 2089 N N . PRO A 1 280 ? -24.068 10.113 15.716 1.00 62.12 280 PRO A N 1
ATOM 2090 C CA . PRO A 1 280 ? -24.446 11.360 16.362 1.00 62.12 280 PRO A CA 1
ATOM 2091 C C . PRO A 1 280 ? -23.313 11.858 17.258 1.00 62.12 280 PRO A C 1
ATOM 2093 O O . PRO A 1 280 ? -22.754 11.110 18.059 1.00 62.12 280 PRO A O 1
ATOM 2096 N N . ASN A 1 281 ? -22.962 13.141 17.123 1.00 56.81 281 ASN A N 1
ATOM 2097 C CA . ASN A 1 281 ? -22.117 13.797 18.115 1.00 56.81 281 ASN A CA 1
ATOM 2098 C C . ASN A 1 281 ? -22.830 13.648 19.463 1.00 56.81 281 ASN A C 1
ATOM 2100 O O . ASN A 1 281 ? -24.020 13.940 19.538 1.00 56.81 281 ASN A O 1
ATOM 2104 N N . GLY A 1 282 ? -22.132 13.223 20.517 1.00 52.12 282 GLY A N 1
ATOM 2105 C CA . GLY A 1 282 ? -22.675 13.108 21.880 1.00 52.12 282 GLY A CA 1
ATOM 2106 C C . GLY A 1 282 ? -23.053 14.450 22.530 1.00 52.12 282 GLY A C 1
ATOM 2107 O O . GLY A 1 282 ? -22.740 14.680 23.690 1.00 52.12 282 GLY A O 1
ATOM 2108 N N . ARG A 1 283 ? -23.672 15.367 21.781 1.00 47.47 283 ARG A N 1
ATOM 2109 C CA . ARG A 1 283 ? -24.253 16.631 22.231 1.00 47.47 283 ARG A CA 1
ATOM 2110 C C . ARG A 1 283 ? -25.633 16.783 21.585 1.00 47.47 283 ARG A C 1
ATOM 2112 O O . ARG A 1 283 ? -25.755 17.339 20.499 1.00 47.47 283 ARG A O 1
ATOM 2119 N N . GLY A 1 284 ? -26.646 16.254 22.261 1.00 35.97 284 GLY A N 1
ATOM 2120 C CA . GLY A 1 284 ? -28.069 16.454 21.982 1.00 35.97 284 GLY A CA 1
ATOM 2121 C C . GLY A 1 284 ? -28.888 15.837 23.125 1.00 35.97 284 GLY A C 1
ATOM 2122 O O . GLY A 1 284 ? -28.519 14.741 23.552 1.00 35.97 284 GLY A O 1
ATOM 2123 N N . PRO A 1 285 ? -29.903 16.527 23.682 1.00 41.84 285 PRO A N 1
ATOM 2124 C CA . PRO A 1 285 ? -30.563 16.103 24.913 1.00 41.84 285 PRO A CA 1
ATOM 2125 C C . PRO A 1 285 ? -31.287 14.769 24.734 1.00 41.84 285 PRO A C 1
ATOM 2127 O O . PRO A 1 285 ? -31.793 14.452 23.659 1.00 41.84 285 PRO A O 1
ATOM 2130 N N . ALA A 1 286 ? -31.320 13.987 25.810 1.00 48.31 286 ALA A N 1
ATOM 2131 C CA . ALA A 1 286 ? -32.116 12.779 25.899 1.00 48.31 286 ALA A CA 1
ATOM 2132 C C . ALA A 1 286 ? -33.607 13.137 25.820 1.00 48.31 286 ALA A C 1
ATOM 2134 O O . ALA A 1 286 ? -34.210 13.467 26.832 1.00 48.31 286 ALA A O 1
ATOM 2135 N N . GLU A 1 287 ? -34.202 13.039 24.635 1.00 43.59 287 GLU A N 1
ATOM 2136 C CA . GLU A 1 287 ? -35.654 12.959 24.493 1.00 43.59 287 GLU A CA 1
ATOM 2137 C C . GLU A 1 287 ? -36.049 11.725 23.682 1.00 43.59 287 GLU A C 1
ATOM 2139 O O . GLU A 1 287 ? -35.371 11.302 22.742 1.00 43.59 287 GLU A O 1
ATOM 2144 N N . GLY A 1 288 ? -37.100 11.077 24.181 1.00 47.44 288 GLY A N 1
ATOM 2145 C CA . GLY A 1 288 ? -37.473 9.697 23.915 1.00 47.44 288 GLY A CA 1
ATOM 2146 C C . GLY A 1 288 ? -37.803 9.395 22.457 1.00 47.44 288 GLY A C 1
ATOM 2147 O O . GLY A 1 288 ? -38.593 10.073 21.812 1.00 47.44 288 GLY A O 1
ATOM 2148 N N . GLY A 1 289 ? -37.238 8.294 21.970 1.00 36.62 289 GLY A N 1
ATOM 2149 C CA . GLY A 1 289 ? -37.616 7.645 20.720 1.00 36.62 289 GLY A CA 1
ATOM 2150 C C . GLY A 1 289 ? -37.306 6.146 20.809 1.00 36.62 289 GLY A C 1
ATOM 2151 O O . GLY A 1 289 ? -36.365 5.779 21.524 1.00 36.62 289 GLY A O 1
ATOM 2152 N N . PRO A 1 290 ? -38.096 5.279 20.149 1.00 41.88 290 PRO A N 1
ATOM 2153 C CA . PRO A 1 290 ? -38.202 3.867 20.498 1.00 41.88 290 PRO A CA 1
ATOM 2154 C C . PRO A 1 290 ? -36.915 3.069 20.259 1.00 41.88 290 PRO A C 1
ATOM 2156 O O . PRO A 1 290 ? -36.083 3.389 19.408 1.00 41.88 290 PRO A O 1
ATOM 2159 N N . ALA A 1 291 ? -36.776 2.020 21.068 1.00 44.81 291 ALA A N 1
ATOM 2160 C CA . ALA A 1 291 ? -35.614 1.159 21.233 1.00 44.81 291 ALA A CA 1
ATOM 2161 C C . ALA A 1 291 ? -35.373 0.199 20.049 1.00 44.81 291 ALA A C 1
ATOM 2163 O O . ALA A 1 291 ? -35.427 -1.014 20.211 1.00 44.81 291 ALA A O 1
ATOM 2164 N N . ASP A 1 292 ? -35.039 0.742 18.877 1.00 38.88 292 ASP A N 1
ATOM 2165 C CA . ASP A 1 292 ? -34.365 -0.004 17.801 1.00 38.88 292 ASP A CA 1
ATOM 2166 C C . ASP A 1 292 ? -33.043 0.683 17.426 1.00 38.88 292 ASP A C 1
ATOM 2168 O O . ASP A 1 292 ? -32.801 1.141 16.306 1.00 38.88 292 ASP A O 1
ATOM 2172 N N . ARG A 1 293 ? -32.175 0.849 18.430 1.00 45.91 293 ARG A N 1
ATOM 2173 C CA . ARG A 1 293 ? -30.813 1.347 18.223 1.00 45.91 293 ARG A CA 1
ATOM 2174 C C . ARG A 1 293 ? -29.892 0.157 17.986 1.00 45.91 293 ARG A C 1
ATOM 2176 O O . ARG A 1 293 ? -29.367 -0.428 18.930 1.00 45.91 293 ARG A O 1
ATOM 2183 N N . GLY A 1 294 ? -29.656 -0.162 16.711 1.00 40.91 294 GLY A N 1
ATOM 2184 C CA . GLY A 1 294 ? -28.468 -0.919 16.302 1.00 40.91 294 GLY A CA 1
ATOM 2185 C C . GLY A 1 294 ? -27.190 -0.304 16.907 1.00 40.91 294 GLY A C 1
ATOM 2186 O O . GLY A 1 294 ? -27.196 0.882 17.248 1.00 40.91 294 GLY A O 1
ATOM 2187 N N . PRO A 1 295 ? -26.106 -1.085 17.074 1.00 42.41 295 PRO A N 1
ATOM 2188 C CA . PRO A 1 295 ? -25.015 -0.767 17.995 1.00 42.41 295 PRO A CA 1
ATOM 2189 C C . PRO A 1 295 ? -24.446 0.631 17.738 1.00 42.41 295 PRO A C 1
ATOM 2191 O O . PRO A 1 295 ? -23.886 0.920 16.675 1.00 42.41 295 PRO A O 1
ATOM 2194 N N . ALA A 1 296 ? -24.638 1.507 18.723 1.00 47.19 296 ALA A N 1
ATOM 2195 C CA . ALA A 1 296 ? -24.226 2.901 18.720 1.00 47.19 296 ALA A CA 1
ATOM 2196 C C . ALA A 1 296 ? -22.731 3.030 19.064 1.00 47.19 296 ALA A C 1
ATOM 2198 O O . ALA A 1 296 ? -22.367 3.681 20.035 1.00 47.19 296 ALA A O 1
ATOM 2199 N N . ASP A 1 297 ? -21.862 2.432 18.248 1.00 47.72 297 ASP A N 1
ATOM 2200 C CA . ASP A 1 297 ? -20.409 2.421 18.480 1.00 47.72 297 ASP A CA 1
ATOM 2201 C C . ASP A 1 297 ? -19.675 3.326 17.474 1.00 47.72 297 ASP A C 1
ATOM 2203 O O . ASP A 1 297 ? -18.779 2.902 16.743 1.00 47.72 297 ASP A O 1
ATOM 2207 N N . GLY A 1 298 ? -20.099 4.582 17.343 1.00 48.06 298 GLY A N 1
ATOM 2208 C CA . GLY A 1 298 ? -19.408 5.557 16.498 1.00 48.06 298 GLY A CA 1
ATOM 2209 C C . GLY A 1 298 ? -19.444 6.936 17.130 1.00 48.06 298 GLY A C 1
ATOM 2210 O O . GLY A 1 298 ? -20.457 7.614 17.089 1.00 48.06 298 GLY A O 1
ATOM 2211 N N . GLY A 1 299 ? -18.353 7.379 17.739 1.00 54.69 299 GLY A N 1
ATOM 2212 C CA . GLY A 1 299 ? -18.216 8.787 18.107 1.00 54.69 299 GLY A CA 1
ATOM 2213 C C . GLY A 1 299 ? -17.633 9.602 16.945 1.00 54.69 299 GLY A C 1
ATOM 2214 O O . GLY A 1 299 ? -17.060 9.029 16.016 1.00 54.69 299 GLY A O 1
ATOM 2215 N N . PRO A 1 300 ? -17.645 10.947 17.012 1.00 58.78 300 PRO A N 1
ATOM 2216 C CA . PRO A 1 300 ? -16.849 11.791 16.114 1.00 58.78 300 PRO A CA 1
ATOM 2217 C C . PRO A 1 300 ? -15.345 11.443 16.121 1.00 58.78 300 PRO A C 1
ATOM 2219 O O . PRO A 1 300 ? -14.657 11.719 15.139 1.00 58.78 300 PRO A O 1
ATOM 2222 N N . ALA A 1 301 ? -14.856 10.778 17.177 1.00 63.59 301 ALA A N 1
ATOM 2223 C CA . ALA A 1 301 ? -13.499 10.239 17.285 1.00 63.59 301 ALA A CA 1
ATOM 2224 C C . ALA A 1 301 ? -13.171 9.139 16.249 1.00 63.59 301 ALA A C 1
ATOM 2226 O O . ALA A 1 301 ? -12.011 8.978 15.879 1.00 63.59 301 ALA A O 1
ATOM 2227 N N . ASP A 1 302 ? -14.171 8.432 15.715 1.00 78.12 302 ASP A N 1
ATOM 2228 C CA . ASP A 1 302 ? -13.964 7.343 14.747 1.00 78.12 302 ASP A CA 1
ATOM 2229 C C . ASP A 1 302 ? -13.767 7.848 13.310 1.00 78.12 302 ASP A C 1
ATOM 2231 O O . ASP A 1 302 ? -13.319 7.100 12.436 1.00 78.12 302 ASP A O 1
ATOM 2235 N N . ARG A 1 303 ? -14.107 9.117 13.041 1.00 86.56 303 ARG A N 1
ATOM 2236 C CA . ARG A 1 303 ? -14.140 9.683 11.682 1.00 86.56 303 ARG A CA 1
ATOM 2237 C C . ARG A 1 303 ? -12.757 9.762 11.051 1.00 86.56 303 ARG A C 1
ATOM 2239 O O . ARG A 1 303 ? -12.598 9.369 9.899 1.00 86.56 303 ARG A O 1
ATOM 2246 N N . GLY A 1 304 ? -11.774 10.255 11.805 1.00 88.81 304 GLY A N 1
ATOM 2247 C CA . GLY A 1 304 ? -10.388 10.382 11.346 1.00 88.81 304 GLY A CA 1
ATOM 2248 C C . GLY A 1 304 ? -9.777 9.025 10.980 1.00 88.81 304 GLY A C 1
ATOM 2249 O O . GLY A 1 304 ? -9.384 8.837 9.829 1.00 88.81 304 GLY A O 1
ATOM 2250 N N . PRO A 1 305 ? -9.768 8.044 11.900 1.00 91.88 305 PRO A N 1
ATOM 2251 C CA . PRO A 1 305 ? -9.259 6.704 11.620 1.00 91.88 305 PRO A CA 1
ATOM 2252 C C . PRO A 1 305 ? -9.983 6.014 10.452 1.00 91.88 305 PRO A C 1
ATOM 2254 O O . PRO A 1 305 ? -9.338 5.411 9.594 1.00 91.88 305 PRO A O 1
ATOM 2257 N N . ALA A 1 306 ? -11.310 6.153 10.348 1.00 91.94 306 ALA A N 1
ATOM 2258 C CA . ALA A 1 306 ? -12.064 5.590 9.228 1.00 91.94 306 ALA A CA 1
ATOM 2259 C C . ALA A 1 306 ? -11.761 6.281 7.883 1.00 91.94 306 ALA A C 1
ATOM 2261 O O . ALA A 1 306 ? -11.754 5.610 6.851 1.00 91.94 306 ALA A O 1
ATOM 2262 N N . LEU A 1 307 ? -11.473 7.589 7.886 1.00 94.19 307 LEU A N 1
ATOM 2263 C CA . LEU A 1 307 ? -11.049 8.318 6.689 1.00 94.19 307 LEU A CA 1
ATOM 2264 C C . LEU A 1 307 ? -9.680 7.833 6.204 1.00 94.19 307 LEU A C 1
ATOM 2266 O O . LEU A 1 307 ? -9.516 7.617 5.008 1.00 94.19 307 LEU A O 1
ATOM 2270 N N . LEU A 1 308 ? -8.726 7.604 7.114 1.00 95.12 308 LEU A N 1
ATOM 2271 C CA . LEU A 1 308 ? -7.418 7.040 6.758 1.00 95.12 308 LEU A CA 1
ATOM 2272 C C . LEU A 1 308 ? -7.574 5.685 6.056 1.00 95.12 308 LEU A C 1
ATOM 2274 O O . LEU A 1 308 ? -6.968 5.470 5.012 1.00 95.12 308 LEU A O 1
ATOM 2278 N N . VAL A 1 309 ? -8.450 4.808 6.556 1.00 96.12 309 VAL A N 1
ATOM 2279 C CA . VAL A 1 309 ? -8.739 3.517 5.905 1.00 96.12 309 VAL A CA 1
ATOM 2280 C C . VAL A 1 309 ? -9.356 3.702 4.510 1.00 96.12 309 VAL A C 1
ATOM 2282 O O . VAL A 1 309 ? -8.955 3.011 3.577 1.00 96.12 309 VAL A O 1
ATOM 2285 N N . ALA A 1 310 ? -10.293 4.641 4.336 1.00 96.31 310 ALA A N 1
ATOM 2286 C CA . ALA A 1 310 ? -10.922 4.918 3.039 1.00 96.31 310 ALA A CA 1
ATOM 2287 C C . ALA A 1 310 ? -9.939 5.503 2.009 1.00 96.31 310 ALA A C 1
ATOM 2289 O O . ALA A 1 310 ? -9.907 5.061 0.856 1.00 96.31 310 ALA A O 1
ATOM 2290 N N . LEU A 1 311 ? -9.100 6.453 2.429 1.00 97.50 311 LEU A N 1
ATOM 2291 C CA . LEU A 1 311 ? -8.031 7.008 1.597 1.00 97.50 311 LEU A CA 1
ATOM 2292 C C . LEU A 1 311 ? -6.992 5.939 1.251 1.00 97.50 311 LEU A C 1
ATOM 2294 O O . LEU A 1 311 ? -6.578 5.845 0.100 1.00 97.50 311 LEU A O 1
ATOM 2298 N N . GLY A 1 312 ? -6.634 5.090 2.216 1.00 96.94 312 GLY A N 1
ATOM 2299 C CA . GLY A 1 312 ? -5.724 3.975 1.995 1.00 96.94 312 GLY A CA 1
ATOM 2300 C C . GLY A 1 312 ? -6.267 2.976 0.975 1.00 96.94 312 GLY A C 1
ATOM 2301 O O . GLY A 1 312 ? -5.584 2.673 0.005 1.00 9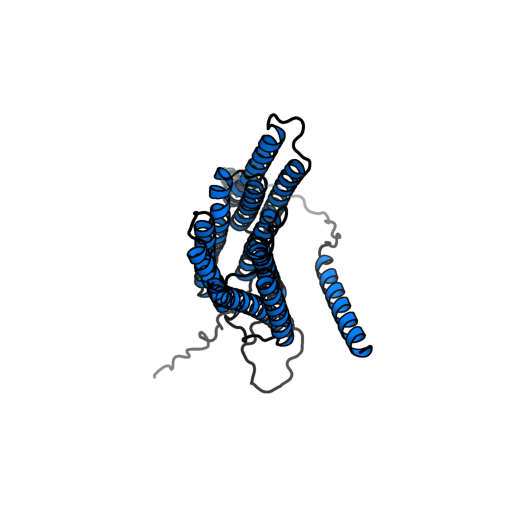6.94 312 GLY A O 1
ATOM 2302 N N . ALA A 1 313 ? -7.524 2.545 1.108 1.00 97.19 313 ALA A N 1
ATOM 2303 C CA . ALA A 1 313 ? -8.154 1.645 0.140 1.00 97.19 313 ALA A CA 1
ATOM 2304 C C . ALA A 1 313 ? -8.253 2.260 -1.271 1.00 97.19 313 ALA A C 1
ATOM 2306 O O . ALA A 1 313 ? -8.075 1.561 -2.265 1.00 97.19 313 ALA A O 1
ATOM 2307 N N . SER A 1 314 ? -8.479 3.575 -1.360 1.00 97.19 314 SER A N 1
ATOM 2308 C CA . SER A 1 314 ? -8.501 4.301 -2.640 1.00 97.19 314 SER A CA 1
ATOM 2309 C C . SER A 1 314 ? -7.102 4.386 -3.270 1.00 97.19 314 SER A C 1
ATOM 2311 O O . SER A 1 314 ? -6.954 4.199 -4.474 1.00 97.19 314 SER A O 1
ATOM 2313 N N . SER A 1 315 ? -6.067 4.609 -2.453 1.00 97.38 315 SER A N 1
ATOM 2314 C CA . SER A 1 315 ? -4.662 4.586 -2.881 1.00 97.38 315 SER A CA 1
ATOM 2315 C C . SER A 1 315 ? -4.232 3.190 -3.349 1.00 97.38 315 SER A C 1
ATOM 2317 O O . SER A 1 315 ? -3.487 3.073 -4.316 1.00 97.38 315 SER A O 1
ATOM 2319 N N . PHE A 1 316 ? -4.751 2.133 -2.717 1.00 95.94 316 PHE A N 1
ATOM 2320 C CA . PHE A 1 316 ? -4.512 0.748 -3.131 1.00 95.94 316 PHE A CA 1
ATOM 2321 C C . PHE A 1 316 ? -5.104 0.478 -4.520 1.00 95.94 316 PHE A C 1
ATOM 2323 O O . PHE A 1 316 ? -4.407 0.024 -5.420 1.00 95.94 316 PHE A O 1
ATOM 2330 N N . MET A 1 317 ? -6.365 0.872 -4.727 1.00 95.94 317 MET A N 1
ATOM 2331 C CA . MET A 1 317 ? -7.037 0.750 -6.022 1.00 95.94 317 MET A CA 1
ATOM 2332 C C . MET A 1 317 ? -6.318 1.531 -7.135 1.00 95.94 317 MET A C 1
ATOM 2334 O O . MET A 1 317 ? -6.225 1.046 -8.264 1.00 95.94 317 MET A O 1
ATOM 2338 N N . LEU A 1 318 ? -5.781 2.719 -6.829 1.00 95.62 318 LEU A N 1
ATOM 2339 C CA . LEU A 1 318 ? -4.933 3.471 -7.757 1.00 95.62 318 LEU A CA 1
ATOM 2340 C C . LEU A 1 318 ? -3.650 2.698 -8.097 1.00 95.62 318 LEU A C 1
ATOM 2342 O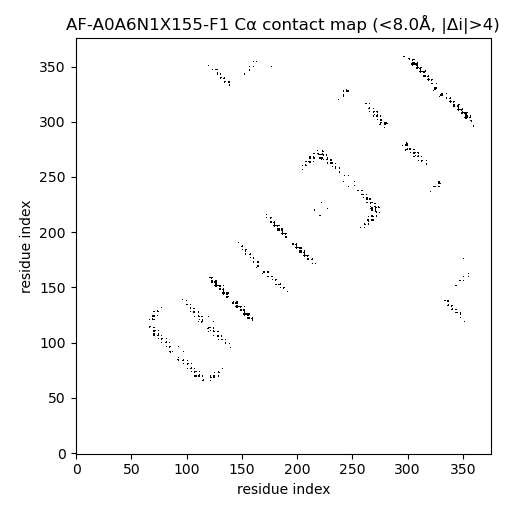 O . LEU A 1 318 ? -3.313 2.587 -9.274 1.00 95.62 318 LEU A O 1
ATOM 2346 N N . SER A 1 319 ? -2.968 2.143 -7.092 1.00 95.88 319 SER A N 1
ATOM 2347 C CA . SER A 1 319 ? -1.749 1.348 -7.279 1.00 95.88 319 SER A CA 1
ATOM 2348 C C . SER A 1 319 ? -1.974 0.163 -8.221 1.00 95.88 319 SER A C 1
ATOM 2350 O O . SER A 1 319 ? -1.256 0.015 -9.212 1.00 95.88 319 SER A O 1
ATOM 2352 N N . ASP A 1 320 ? -3.030 -0.619 -7.981 1.00 93.69 320 ASP A N 1
ATOM 2353 C CA . ASP A 1 320 ? -3.374 -1.776 -8.812 1.00 93.69 320 ASP A CA 1
ATOM 2354 C C . ASP A 1 320 ? -3.789 -1.370 -10.231 1.00 93.69 320 ASP A C 1
ATOM 2356 O O . ASP A 1 320 ? -3.454 -2.054 -11.198 1.00 93.69 320 ASP A O 1
ATOM 2360 N N . THR A 1 321 ? -4.470 -0.230 -10.385 1.00 93.69 321 THR A N 1
ATOM 2361 C CA . THR A 1 321 ? -4.827 0.303 -11.709 1.00 93.69 321 THR A CA 1
ATOM 2362 C C . THR A 1 321 ? -3.577 0.679 -12.507 1.00 93.69 321 THR A C 1
ATOM 2364 O O . THR A 1 321 ? -3.481 0.361 -13.695 1.00 93.69 321 THR A O 1
ATOM 2367 N N . LEU A 1 322 ? -2.592 1.316 -11.862 1.00 94.19 322 LEU A N 1
ATOM 2368 C CA . LEU A 1 322 ? -1.308 1.649 -12.484 1.00 94.19 322 LEU A CA 1
ATOM 2369 C C . LEU A 1 322 ? -0.514 0.387 -12.845 1.00 94.19 322 LEU A C 1
ATOM 2371 O O . LEU A 1 322 ? 0.029 0.305 -13.949 1.00 94.19 322 LEU A O 1
ATOM 2375 N N . LEU A 1 323 ? -0.492 -0.612 -11.956 1.00 92.19 323 LEU A N 1
ATOM 2376 C CA . LEU A 1 323 ? 0.177 -1.889 -12.196 1.00 92.19 323 LEU A CA 1
ATOM 2377 C C . LEU A 1 323 ? -0.461 -2.633 -13.376 1.00 92.19 323 LEU A C 1
ATOM 2379 O O . LEU A 1 323 ? 0.246 -3.054 -14.290 1.00 92.19 323 LEU A O 1
ATOM 2383 N N . ALA A 1 324 ? -1.790 -2.741 -13.400 1.00 91.56 324 ALA A N 1
ATOM 2384 C CA . ALA A 1 324 ? -2.521 -3.399 -14.477 1.00 91.56 324 ALA A CA 1
ATOM 2385 C C . ALA A 1 324 ? -2.341 -2.679 -15.821 1.00 91.56 324 ALA A C 1
ATOM 2387 O O . ALA A 1 324 ? -2.138 -3.333 -16.842 1.00 91.56 324 ALA A O 1
ATOM 2388 N N . THR A 1 325 ? -2.348 -1.343 -15.822 1.00 92.31 325 THR A N 1
ATOM 2389 C CA . THR A 1 325 ? -2.100 -0.550 -17.037 1.00 92.31 325 THR A CA 1
ATOM 2390 C C . THR A 1 325 ? -0.702 -0.819 -17.591 1.00 92.31 325 THR A C 1
ATOM 2392 O O . THR A 1 325 ? -0.561 -1.073 -18.786 1.00 92.31 325 THR A O 1
ATOM 2395 N N . ASN A 1 326 ? 0.310 -0.836 -16.715 1.00 91.94 326 ASN A N 1
ATOM 2396 C CA . ASN A 1 326 ? 1.695 -1.111 -17.092 1.00 91.94 326 ASN A CA 1
ATOM 2397 C C . ASN A 1 326 ? 1.905 -2.536 -17.633 1.00 91.94 326 ASN A C 1
ATOM 2399 O O . ASN A 1 326 ? 2.788 -2.751 -18.458 1.00 91.94 326 ASN A O 1
ATOM 2403 N N . LEU A 1 327 ? 1.122 -3.508 -17.155 1.00 88.00 327 LEU A N 1
ATOM 2404 C CA . LEU A 1 327 ? 1.252 -4.914 -17.546 1.00 88.00 327 LEU A CA 1
ATOM 2405 C C . LEU A 1 327 ? 0.461 -5.281 -18.805 1.00 88.00 327 LEU A C 1
ATOM 2407 O O . LEU A 1 327 ? 0.923 -6.117 -19.576 1.00 88.00 327 LEU A O 1
ATOM 2411 N N . PHE A 1 328 ? -0.731 -4.710 -18.993 1.00 89.81 328 PHE A N 1
ATOM 2412 C CA . PHE A 1 328 ? -1.691 -5.207 -19.988 1.00 89.81 328 PHE A CA 1
ATOM 2413 C C . PHE A 1 328 ? -2.061 -4.214 -21.084 1.00 89.81 328 PHE A C 1
ATOM 2415 O O . PHE A 1 328 ? -2.692 -4.633 -22.046 1.00 89.81 328 PHE A O 1
ATOM 2422 N N . VAL A 1 329 ? -1.726 -2.929 -20.942 1.00 89.94 329 VAL A N 1
ATOM 2423 C CA . VAL A 1 329 ? -2.108 -1.904 -21.927 1.00 89.94 329 VAL A CA 1
ATOM 2424 C C . VAL A 1 329 ? -0.874 -1.321 -22.593 1.00 89.94 329 VAL A C 1
ATOM 2426 O O . VAL A 1 329 ? -0.690 -1.459 -23.796 1.00 89.94 329 VAL A O 1
ATOM 2429 N N . GLN A 1 330 ? -0.023 -0.661 -21.811 1.00 88.44 330 GLN A N 1
ATOM 2430 C CA . GLN A 1 330 ? 1.201 -0.051 -22.314 1.00 88.44 330 GLN A CA 1
ATOM 2431 C C . GLN A 1 330 ? 2.199 0.156 -21.173 1.00 88.44 330 GLN A C 1
ATOM 2433 O O . GLN A 1 330 ? 1.783 0.502 -20.063 1.00 88.44 330 GLN A O 1
ATOM 2438 N N . PRO A 1 331 ? 3.509 0.007 -21.431 1.00 87.81 331 PRO A N 1
ATOM 2439 C CA . PRO A 1 331 ? 4.525 0.306 -20.435 1.00 87.81 331 PRO A CA 1
ATOM 2440 C C . PRO A 1 331 ? 4.466 1.796 -20.085 1.00 87.81 331 PRO A C 1
ATOM 2442 O O . PRO A 1 331 ? 4.660 2.663 -20.939 1.00 87.81 331 PRO A O 1
ATOM 2445 N N . LEU A 1 332 ? 4.174 2.100 -18.821 1.00 85.50 332 LEU A N 1
ATOM 2446 C CA . LEU A 1 332 ? 4.107 3.479 -18.352 1.00 85.50 332 LEU A CA 1
ATOM 2447 C C . LEU A 1 332 ? 5.520 3.962 -17.991 1.00 85.50 332 LEU A C 1
ATOM 2449 O O . LEU A 1 332 ? 6.235 3.272 -17.252 1.00 85.50 332 LEU A O 1
ATOM 2453 N N . PRO A 1 333 ? 5.932 5.166 -18.428 1.00 82.56 333 PRO A N 1
ATOM 2454 C CA . PRO A 1 333 ? 7.162 5.772 -17.942 1.00 82.56 333 PRO A CA 1
ATOM 2455 C C . PRO A 1 333 ? 7.110 5.878 -16.419 1.00 82.56 333 PRO A C 1
ATOM 2457 O O . PRO A 1 333 ? 6.140 6.391 -15.862 1.00 82.56 333 PRO A O 1
ATOM 2460 N N . TRP A 1 334 ? 8.149 5.387 -15.742 1.00 80.50 334 TRP A N 1
ATOM 2461 C CA . TRP A 1 334 ? 8.256 5.454 -14.281 1.00 80.50 334 TRP A CA 1
ATOM 2462 C C . TRP A 1 334 ? 7.096 4.785 -13.521 1.00 80.50 334 TRP A C 1
ATOM 2464 O O . TRP A 1 334 ? 6.832 5.142 -12.372 1.00 80.50 334 TRP A O 1
ATOM 2474 N N . ALA A 1 335 ? 6.429 3.789 -14.123 1.00 84.00 335 ALA A N 1
ATOM 2475 C CA . ALA A 1 335 ? 5.292 3.079 -13.526 1.00 84.00 335 ALA A CA 1
ATOM 2476 C C . ALA A 1 335 ? 5.556 2.645 -12.079 1.00 84.00 335 ALA A C 1
ATOM 2478 O O . ALA A 1 335 ? 4.714 2.823 -11.202 1.00 84.00 335 ALA A O 1
ATOM 2479 N N . GLN A 1 336 ? 6.762 2.132 -11.822 1.00 87.00 336 GLN A N 1
ATOM 2480 C CA . GLN A 1 336 ? 7.166 1.627 -10.512 1.00 87.00 336 GLN A CA 1
ATOM 2481 C C . GLN A 1 336 ? 7.145 2.702 -9.420 1.00 87.00 336 GLN A C 1
ATOM 2483 O O . GLN A 1 336 ? 6.791 2.394 -8.283 1.00 87.00 336 GLN A O 1
ATOM 2488 N N . LEU A 1 337 ? 7.450 3.966 -9.751 1.00 89.00 337 LEU A N 1
ATOM 2489 C CA . LEU A 1 337 ? 7.329 5.070 -8.795 1.00 89.00 337 LEU A CA 1
ATOM 2490 C C . LEU A 1 337 ? 5.874 5.254 -8.370 1.00 89.00 337 LEU A C 1
ATOM 2492 O O . LEU A 1 337 ? 5.588 5.318 -7.175 1.00 89.00 337 LEU A O 1
ATOM 2496 N N . GLY A 1 338 ? 4.952 5.309 -9.334 1.00 91.38 338 GLY A N 1
ATOM 2497 C CA . GLY A 1 338 ? 3.524 5.491 -9.069 1.00 91.38 338 GLY A CA 1
ATOM 2498 C C . GLY A 1 338 ? 2.910 4.308 -8.322 1.00 91.38 338 GLY A C 1
ATOM 2499 O O . GLY A 1 338 ? 2.222 4.505 -7.320 1.00 91.38 338 GLY A O 1
ATOM 2500 N N . VAL A 1 339 ? 3.205 3.082 -8.762 1.00 94.38 339 VAL A N 1
ATOM 2501 C CA . VAL A 1 339 ? 2.691 1.844 -8.158 1.00 94.38 339 VAL A CA 1
ATOM 2502 C C . VAL A 1 339 ? 3.169 1.706 -6.712 1.00 94.38 339 VAL A C 1
ATOM 2504 O O . VAL A 1 339 ? 2.341 1.618 -5.807 1.00 94.38 339 VAL A O 1
ATOM 2507 N N . LEU A 1 340 ? 4.483 1.743 -6.462 1.00 94.00 340 LEU A N 1
ATOM 2508 C CA . LEU A 1 340 ? 5.024 1.480 -5.125 1.00 94.00 340 LEU A CA 1
ATOM 2509 C C . LEU A 1 340 ? 4.722 2.610 -4.134 1.00 94.00 340 LEU A C 1
ATOM 2511 O O . LEU A 1 340 ? 4.389 2.332 -2.982 1.00 94.00 340 LEU A O 1
ATOM 2515 N N . SER A 1 341 ? 4.764 3.876 -4.566 1.00 93.50 341 SER A N 1
ATOM 2516 C CA . SER A 1 341 ? 4.432 4.999 -3.676 1.00 93.50 341 SER A CA 1
ATOM 2517 C C . SER A 1 341 ? 2.975 4.950 -3.211 1.00 93.50 341 SER A C 1
ATOM 2519 O O . SER A 1 341 ? 2.711 5.053 -2.011 1.00 93.50 341 SER A O 1
ATOM 2521 N N . SER A 1 342 ? 2.031 4.724 -4.131 1.00 96.25 342 SER A N 1
ATOM 2522 C CA . SER A 1 342 ? 0.608 4.591 -3.800 1.00 96.25 342 SER A CA 1
ATOM 2523 C C . SER A 1 342 ? 0.308 3.319 -2.997 1.00 96.25 342 SER A C 1
ATOM 2525 O O . SER A 1 342 ? -0.539 3.365 -2.103 1.00 96.25 342 SER A O 1
ATOM 2527 N N . TYR A 1 343 ? 1.042 2.226 -3.226 1.00 96.69 343 TYR A N 1
ATOM 2528 C CA . TYR A 1 343 ? 0.939 0.979 -2.460 1.00 96.69 343 TYR A CA 1
ATOM 2529 C C . TYR A 1 343 ? 1.392 1.138 -1.001 1.00 96.69 343 TYR A C 1
ATOM 2531 O O . TYR A 1 343 ? 0.630 0.855 -0.074 1.00 96.69 343 TYR A O 1
ATOM 2539 N N . TYR A 1 344 ? 2.607 1.640 -0.760 1.00 96.19 344 TYR A N 1
ATOM 2540 C CA . TYR A 1 344 ? 3.107 1.805 0.610 1.00 96.19 344 TYR A CA 1
ATOM 2541 C C . TYR A 1 344 ? 2.339 2.880 1.379 1.00 96.19 344 TYR A C 1
ATOM 2543 O O . TYR A 1 344 ? 2.105 2.723 2.582 1.00 96.19 344 TYR A O 1
ATOM 2551 N N . LEU A 1 345 ? 1.882 3.933 0.692 1.00 95.94 345 LEU A N 1
ATOM 2552 C CA . LEU A 1 345 ? 0.963 4.909 1.268 1.00 95.94 345 LEU A CA 1
ATOM 2553 C C . LEU A 1 345 ? -0.363 4.248 1.666 1.00 95.94 345 LEU A C 1
ATOM 2555 O O . LEU A 1 345 ? -0.836 4.467 2.782 1.00 95.94 345 LEU A O 1
ATOM 2559 N N . ALA A 1 346 ? -0.937 3.409 0.797 1.00 96.81 346 ALA A N 1
ATOM 2560 C CA . ALA A 1 346 ? -2.170 2.683 1.082 1.00 96.81 346 ALA A CA 1
ATOM 2561 C C . ALA A 1 346 ? -2.042 1.828 2.346 1.00 96.81 346 ALA A C 1
ATOM 2563 O O . ALA A 1 346 ? -2.856 1.944 3.266 1.00 96.81 346 ALA A O 1
ATOM 2564 N N . GLN A 1 347 ? -0.977 1.030 2.417 1.00 97.06 347 GLN A N 1
ATOM 2565 C CA . GLN A 1 347 ? -0.687 0.172 3.559 1.00 97.06 347 GLN A CA 1
ATOM 2566 C C . GLN A 1 347 ? -0.505 0.984 4.848 1.00 97.06 347 GLN A C 1
ATOM 2568 O O . GLN A 1 347 ? -1.108 0.666 5.876 1.00 97.06 347 GLN A O 1
ATOM 2573 N N . ALA A 1 348 ? 0.260 2.079 4.802 1.00 95.31 348 ALA A N 1
ATOM 2574 C CA . ALA A 1 348 ? 0.501 2.909 5.977 1.00 95.31 348 ALA A CA 1
ATOM 2575 C C . ALA A 1 348 ? -0.786 3.581 6.483 1.00 95.31 348 ALA A C 1
ATOM 2577 O O . ALA A 1 348 ? -1.034 3.610 7.692 1.00 95.31 348 ALA A O 1
ATOM 2578 N N . LEU A 1 349 ? -1.630 4.078 5.573 1.00 96.06 349 LEU A N 1
ATOM 2579 C CA . LEU A 1 349 ? -2.919 4.687 5.905 1.00 96.06 349 LEU A CA 1
ATOM 2580 C C . LEU A 1 349 ? -3.893 3.672 6.519 1.00 96.06 349 LEU A C 1
ATOM 2582 O O . LEU A 1 349 ? -4.510 3.969 7.544 1.00 96.06 349 LEU A O 1
ATOM 2586 N N . ILE A 1 350 ? -3.992 2.465 5.947 1.00 96.19 350 ILE A N 1
ATOM 2587 C CA . ILE A 1 350 ? -4.853 1.392 6.466 1.00 96.19 350 ILE A CA 1
ATO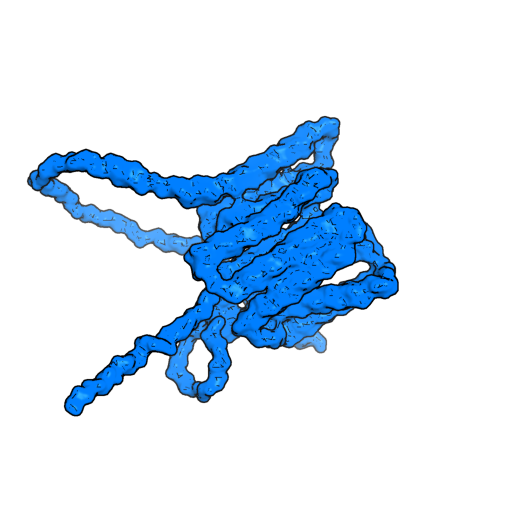M 2588 C C . ILE A 1 350 ? -4.391 0.961 7.862 1.00 96.19 350 ILE A C 1
ATOM 2590 O O . ILE A 1 350 ? -5.203 0.929 8.788 1.00 96.19 350 ILE A O 1
ATOM 2594 N N . VAL A 1 351 ? -3.096 0.676 8.041 1.00 96.06 351 VAL A N 1
ATOM 2595 C CA . VAL A 1 351 ? -2.544 0.258 9.339 1.00 96.06 351 VAL A CA 1
ATOM 2596 C C . VAL A 1 351 ? -2.749 1.355 10.384 1.00 96.06 351 VAL A C 1
ATOM 2598 O O . VAL A 1 351 ? -3.272 1.078 11.461 1.00 96.06 351 VAL A O 1
ATOM 2601 N N . THR A 1 352 ? -2.433 2.614 10.066 1.00 93.12 352 THR A N 1
ATOM 2602 C CA . THR A 1 352 ? -2.637 3.737 11.000 1.00 93.12 352 THR A CA 1
ATOM 2603 C C . THR A 1 352 ? -4.105 3.896 11.376 1.00 93.12 352 THR A C 1
ATOM 2605 O O . THR A 1 352 ? -4.438 3.961 12.558 1.00 93.12 352 THR A O 1
ATOM 2608 N N . GLY A 1 353 ? -4.999 3.921 10.384 1.00 91.69 353 GLY A N 1
ATOM 2609 C CA . GLY A 1 353 ? -6.431 4.089 10.610 1.00 91.69 353 GLY A CA 1
ATOM 2610 C C . GLY A 1 353 ? -7.048 2.960 11.434 1.00 91.69 353 GLY A C 1
ATOM 2611 O O . GLY A 1 353 ? -7.968 3.195 12.211 1.00 91.69 353 GLY A O 1
ATOM 2612 N N . LEU A 1 354 ? -6.530 1.737 11.329 1.00 92.50 354 LEU A N 1
ATOM 2613 C CA . LEU A 1 354 ? -7.013 0.613 12.130 1.00 92.50 354 LEU A CA 1
ATOM 2614 C C . LEU A 1 354 ? -6.434 0.597 13.546 1.00 92.50 354 LEU A C 1
ATOM 2616 O O . LEU A 1 354 ? -7.173 0.321 14.487 1.00 92.50 354 LEU A O 1
ATOM 2620 N N . LEU A 1 355 ? -5.149 0.919 13.715 1.00 91.12 355 LEU A N 1
ATOM 2621 C CA . LEU A 1 355 ? -4.504 0.942 15.033 1.00 91.12 355 LEU A CA 1
ATOM 2622 C C . LEU A 1 355 ? -4.925 2.155 15.883 1.00 91.12 355 LEU A C 1
ATOM 2624 O O . LEU A 1 355 ? -4.873 2.087 17.110 1.00 91.12 355 LEU A O 1
ATOM 2628 N N . CYS A 1 356 ? -5.349 3.254 15.252 1.00 87.56 356 CYS A N 1
ATOM 2629 C CA . CYS A 1 356 ? -5.884 4.438 15.931 1.00 87.56 356 CYS A CA 1
ATOM 2630 C C . CYS A 1 356 ? -7.408 4.399 16.134 1.00 87.56 356 CYS A C 1
ATOM 2632 O O . CYS A 1 356 ? -7.951 5.315 16.752 1.00 87.56 356 CYS A O 1
ATOM 2634 N N . ALA A 1 357 ? -8.111 3.390 15.609 1.00 83.56 357 ALA A N 1
ATOM 2635 C CA . ALA A 1 357 ? -9.555 3.286 15.777 1.00 83.56 357 ALA A CA 1
ATOM 2636 C C . ALA A 1 357 ? -9.916 3.079 17.265 1.00 83.56 357 ALA A C 1
ATOM 2638 O O . ALA A 1 357 ? -9.321 2.217 17.922 1.00 83.56 357 ALA A O 1
ATOM 2639 N N . PRO A 1 358 ? -10.890 3.833 17.808 1.00 69.94 358 PRO A N 1
ATOM 2640 C CA . PRO A 1 358 ? -11.364 3.644 19.173 1.00 69.94 358 PRO A CA 1
ATOM 2641 C C . PRO A 1 358 ? -11.852 2.216 19.413 1.00 69.94 358 PRO A C 1
ATOM 2643 O O . PRO A 1 358 ? -12.470 1.588 18.550 1.00 69.94 358 PRO A O 1
ATOM 2646 N N . ARG A 1 359 ? -11.541 1.679 20.596 1.00 65.38 359 ARG A N 1
ATOM 2647 C CA . ARG A 1 359 ? -11.974 0.330 20.963 1.00 65.38 359 ARG A CA 1
ATOM 2648 C C . ARG A 1 359 ? -13.475 0.332 21.233 1.00 65.38 359 ARG A C 1
ATOM 2650 O O . ARG A 1 359 ? -13.940 1.242 21.921 1.00 65.38 359 ARG A O 1
ATOM 2657 N N . PRO A 1 360 ? -14.204 -0.713 20.805 1.00 55.47 360 PRO A N 1
ATOM 2658 C CA . PRO A 1 360 ? -15.509 -0.996 21.379 1.00 55.47 360 PRO A CA 1
ATOM 2659 C C . PRO A 1 360 ? -15.306 -1.139 22.887 1.00 55.47 360 PRO A C 1
ATOM 2661 O O . PRO A 1 360 ? -14.519 -1.985 23.329 1.00 55.47 360 PRO A O 1
ATOM 2664 N N . GLN A 1 361 ? -15.933 -0.269 23.679 1.00 47.44 361 GLN A N 1
ATOM 2665 C CA . GLN A 1 361 ? -15.965 -0.472 25.119 1.00 47.44 361 GLN A CA 1
ATOM 2666 C C . GLN A 1 361 ? -16.733 -1.772 25.325 1.00 47.44 361 GLN A C 1
ATOM 2668 O O . GLN A 1 361 ? -17.909 -1.851 24.980 1.00 47.44 361 GLN A O 1
ATOM 2673 N N . ALA A 1 362 ? -16.061 -2.811 25.826 1.00 43.31 362 ALA A N 1
ATOM 2674 C CA . ALA A 1 362 ? -16.770 -3.965 26.349 1.00 43.31 362 ALA A CA 1
ATOM 2675 C C . ALA A 1 362 ? -17.739 -3.404 27.386 1.00 43.31 362 ALA A C 1
ATOM 2677 O O . ALA A 1 362 ? -17.295 -2.792 28.362 1.00 43.31 362 ALA A O 1
ATOM 2678 N N . SER A 1 363 ? -19.040 -3.501 27.115 1.00 39.50 363 SER A N 1
ATOM 2679 C CA . SER A 1 363 ? -20.052 -2.999 28.024 1.00 39.50 363 SER A CA 1
ATOM 2680 C C . SER A 1 363 ? -19.742 -3.571 29.401 1.00 39.50 363 SER A C 1
ATOM 2682 O O . SER A 1 363 ? -19.654 -4.785 29.586 1.00 39.50 363 SER A O 1
ATOM 2684 N N . ALA A 1 364 ? -19.558 -2.694 30.384 1.00 40.59 364 ALA A N 1
ATOM 2685 C CA . ALA A 1 364 ? -19.460 -3.065 31.790 1.00 40.59 364 ALA A CA 1
ATOM 2686 C C . ALA A 1 364 ? -20.820 -3.579 32.322 1.00 40.59 364 ALA A C 1
ATOM 2688 O O . ALA A 1 364 ? -21.199 -3.323 33.459 1.00 40.59 364 ALA A O 1
ATOM 2689 N N . SER A 1 365 ? -21.580 -4.306 31.503 1.00 45.22 365 SER A N 1
ATOM 2690 C CA . SER A 1 365 ? -22.843 -4.952 31.836 1.00 45.22 365 SER A CA 1
ATOM 2691 C C . SER A 1 365 ? -22.556 -6.373 32.321 1.00 45.22 365 SER A C 1
ATOM 2693 O O . SER A 1 365 ? -22.828 -7.355 31.635 1.00 45.22 365 SER A O 1
ATOM 2695 N N . GLY A 1 366 ? -21.926 -6.464 33.491 1.00 40.28 366 GLY A N 1
ATOM 2696 C CA . GLY A 1 366 ? -21.634 -7.736 34.159 1.00 40.28 366 GLY A CA 1
ATOM 2697 C C . GLY A 1 366 ? -21.226 -7.620 35.630 1.00 40.28 366 GLY A C 1
ATOM 2698 O O . GLY A 1 366 ? -21.156 -8.629 36.321 1.00 40.28 366 GLY A O 1
ATOM 2699 N N . ARG A 1 367 ? -20.991 -6.407 36.151 1.00 40.91 367 ARG A N 1
ATOM 2700 C CA . ARG A 1 367 ? -20.831 -6.151 37.594 1.00 40.91 367 ARG A CA 1
ATOM 2701 C C . ARG A 1 367 ? -21.851 -5.123 38.072 1.00 40.91 367 ARG A C 1
ATOM 2703 O O . ARG A 1 367 ? -21.494 -4.056 38.553 1.00 40.91 367 ARG A O 1
ATOM 2710 N N . ALA A 1 368 ? -23.127 -5.451 37.930 1.00 43.09 368 ALA A N 1
ATOM 2711 C CA . ALA A 1 368 ? -24.180 -4.812 38.704 1.00 43.09 368 ALA A CA 1
ATOM 2712 C C . ALA A 1 368 ? -24.809 -5.887 39.599 1.00 43.09 368 ALA A C 1
ATOM 2714 O O . ALA A 1 368 ? -25.490 -6.779 39.111 1.00 43.09 368 ALA A O 1
ATOM 2715 N N . GLY A 1 369 ? -24.511 -5.811 40.898 1.00 41.34 369 GLY A N 1
ATOM 2716 C CA . GLY A 1 369 ? -25.398 -6.278 41.965 1.00 41.34 369 GLY A CA 1
ATOM 2717 C C . GLY A 1 369 ? -25.713 -7.771 42.038 1.00 41.34 369 GLY A C 1
ATOM 2718 O O . GLY A 1 369 ? -26.872 -8.153 41.933 1.00 41.34 369 GLY A O 1
ATOM 2719 N N . GLY A 1 370 ? -24.723 -8.608 42.357 1.00 36.62 370 GLY A N 1
ATOM 2720 C CA . GLY A 1 370 ? -25.006 -9.865 43.052 1.00 36.62 370 GLY A CA 1
ATOM 2721 C C . GLY A 1 370 ? -25.404 -9.569 44.500 1.00 36.62 370 GLY A C 1
ATOM 2722 O O . GLY A 1 370 ? -24.569 -9.656 45.395 1.00 36.62 370 GLY A O 1
ATOM 2723 N N . ILE A 1 371 ? -26.655 -9.162 44.728 1.00 46.12 371 ILE A N 1
ATOM 2724 C CA . ILE A 1 371 ? -27.260 -9.184 46.063 1.00 46.12 371 ILE A CA 1
ATOM 2725 C C . ILE A 1 371 ? -27.387 -10.665 46.434 1.00 46.12 371 ILE A C 1
ATOM 2727 O O . ILE A 1 371 ? -28.243 -11.371 45.908 1.00 46.12 371 ILE A O 1
ATOM 2731 N N . MET A 1 372 ? -26.494 -11.157 47.295 1.00 38.31 372 MET A N 1
ATOM 2732 C CA . MET A 1 372 ? -26.664 -12.462 47.932 1.00 38.31 372 MET A CA 1
ATOM 2733 C C . MET A 1 372 ? -27.960 -12.451 48.760 1.00 38.31 372 MET A C 1
ATOM 2735 O O . MET A 1 372 ? -28.118 -11.560 49.600 1.00 38.31 372 MET A O 1
ATOM 2739 N N . PRO A 1 373 ? -28.862 -13.437 48.614 1.00 51.44 373 PRO A N 1
ATOM 2740 C CA . PRO A 1 373 ? -29.890 -13.656 49.613 1.00 51.44 373 PRO A CA 1
ATOM 2741 C C . PRO A 1 373 ? -29.224 -14.249 50.862 1.00 51.44 373 PRO A C 1
ATOM 2743 O O . PRO A 1 373 ? -28.626 -15.325 50.812 1.00 51.44 373 PRO A O 1
ATOM 2746 N N . ARG A 1 374 ? -29.308 -13.536 51.994 1.00 44.94 374 ARG A N 1
ATOM 2747 C CA . ARG A 1 374 ? -29.064 -14.125 53.318 1.00 44.94 374 ARG A CA 1
ATOM 2748 C C . ARG A 1 374 ? -30.164 -15.155 53.559 1.00 44.94 374 ARG A C 1
ATOM 2750 O O . ARG A 1 374 ? -31.305 -14.775 53.807 1.00 44.94 374 ARG A O 1
ATOM 2757 N N . TRP A 1 375 ? -29.813 -16.432 53.492 1.00 47.34 375 TRP A N 1
ATOM 2758 C CA . TRP A 1 375 ? -30.620 -17.493 54.082 1.00 47.34 375 TRP A CA 1
ATOM 2759 C C . TRP A 1 375 ? -30.576 -17.325 55.607 1.00 47.34 375 TRP A C 1
ATOM 2761 O O . TRP A 1 375 ? -29.494 -17.173 56.180 1.00 47.34 375 TRP A O 1
ATOM 2771 N N . ARG A 1 376 ? -31.756 -17.238 56.226 1.00 51.16 376 ARG A N 1
ATOM 2772 C CA . ARG A 1 376 ? -31.955 -17.385 57.672 1.00 51.16 376 ARG A CA 1
ATOM 2773 C C . ARG A 1 376 ? -32.302 -18.828 57.975 1.00 51.16 376 ARG A C 1
ATOM 2775 O O . ARG A 1 376 ? -33.006 -19.420 57.126 1.00 51.16 376 ARG A O 1
#

Sequence (376 aa):
MHQAAKHVGLKARAFLSLAQGTLAQGTLSKDERPRSSAEPPKGSPASPAWEVRDTIAGMHLPRYALAWSGPALGILLALLFAWRVLAADTGHPPLAGFSIAWATVLASLVAGVAALRSRLSPALACMLQAGALATASSALGLQPWHLVFKPLAMLCAMAAVALHMRRHGVQRGHWLLLAALAASLAGDVFLMLGGLFIPGLVAFLLAHLCYIALFKQGRRWFALRDALALILLIGVSVYAFLWQGGLPAALRLPVAAYVLVIALMAAQAWGRWYQAARAPNGRGPAEGGPADRGPADGGPADRGPALLVALGASSFMLSDTLLATNLFVQPLPWAQLGVLSSYYLAQALIVTGLLCAPRPQASASGRAGGIMPRWR